Protein AF-A6IIH4-F1 (afdb_monomer)

Radius of gyration: 36.16 Å; Cα contacts (8 Å, |Δi|>4): 311; chains: 1; bounding box: 88×85×93 Å

InterPro domains:
  IPR018611 E3 UFM1-protein ligase 1 [PTHR31057] (2-449)
  IPR056580 E3 UFM1-protein ligase 1-like domain [PF23659] (198-315)
  IPR056761 E3 UFM1-protein ligase-like, C-terminal domain [PF25041] (321-442)

pLDDT: mean 75.73, std 21.71, range [27.45, 97.94]

Mean predicted aligned erro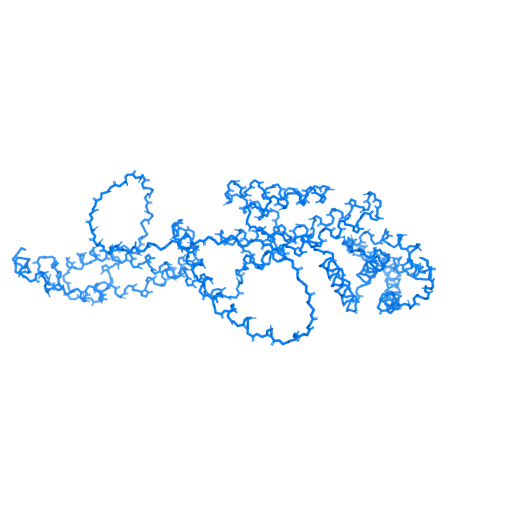r: 18.78 Å

Sequence (454 aa):
MLLQQVMRPFGKHASATVFSDTVVVSEKFINDCTKLFSERMHQKAEKEMKNNPVHLITEEDLKQISILESVNTNKKDKKDERRKKATEGSGSVRGGGGGNAREYKIKKVKKKGRKDEDSDDESQSSHAGKKKPDITFMFQDEIEGCLRKHIPDAPEEFISELAEHLIKPLNKMYLEVVRSVFMSSTSASGTGRKRTIKDLQEEVSNLYNNIRLFEKGMKYFADDTQTALTKHLLKTVCTDITNLMFNFLASDLMMAVEDPATITSDMRKKILSKLTEETKVALTKLHNSLNEKSIEDFLSCLDSATEACDIMVKKGDKKRERQILFQHRQALADQLKVTEDPALILHLTSVLLFQFSTHSMLHAPGRCVPQIIAFLHNKIPEDQHTLLVKYQGLVVKQLVSQNKKSGQGEDPSSDDLDKEQHDVTNTTRKELQELSLSIKDLVLKPRKSSVTEE

Foldseek 3Di:
DVVVVVCVVCVVPAQWDDAPVPDIGHVVVLVVLLVLCLVVLLVVLVVCCVVPVPPLDDPVLLVVVVVVVVVVVVVVVVVVVVVVVPPPDDDDDDDDDDDDDDDDDDDDDDDDDDDDDDDDDDDDDDDDDDDDPQDFPDDLVVSLVSVCVVCVPDDSSRSSRSSVVCRVVNSVVSSVSSSVVVVCVVVVVVVLDLQPLVNLLVLLQLLLQLLVLQLVLLVLADPVLSQQQLLQCLVPSLQQSLLSLLLNLCVSVVNHDSRSVPQDLVNSVVSLVPDDPQLSVLSVQLSVCSVDRDSVSNSVSVVSNCVSVVRDHDHDDPVRSLVSLVVVLVVLLVVLVPDPQLLSVLVSLLQNLSCVQPVTGHDHDSVCSVVSLVSCCVRDDVVLSVLSVVSVVLNVVLVVLVVVVVPDDDDPPPPPVVVVSVVVNVVSSVVSNVSSVVSSCVRVVPDPPPDDDD

Solvent-accessible surface area (backbone atoms only — not comparable to full-atom values): 27270 Å² total; per-residue (Å²): 93,72,58,61,62,67,45,59,86,41,65,90,80,54,68,58,49,77,41,83,67,78,44,80,42,45,49,68,55,56,52,55,61,54,55,72,45,50,65,56,41,50,55,49,37,57,54,43,52,75,75,53,60,76,84,79,61,52,77,65,59,58,53,52,48,57,53,54,56,60,56,60,55,65,63,55,55,69,63,56,62,64,65,68,75,75,77,84,84,85,88,88,81,90,84,84,85,89,81,91,80,86,85,82,85,81,78,85,83,87,76,86,88,88,76,93,76,91,74,92,77,90,78,90,81,94,67,92,71,77,78,74,83,82,68,76,71,73,56,61,72,61,47,30,60,52,47,45,73,75,45,72,88,56,57,68,69,44,44,51,55,52,27,61,66,41,50,64,60,48,26,54,50,36,54,53,46,37,51,49,52,51,56,43,55,73,58,70,51,74,82,70,69,80,70,48,72,66,56,49,27,50,52,48,19,51,49,53,45,49,53,54,41,29,60,57,33,41,70,80,47,58,70,73,58,29,52,56,31,48,54,43,40,30,68,40,65,52,40,47,50,49,25,46,55,52,32,58,60,20,49,84,70,77,63,47,61,95,56,40,83,74,59,43,77,67,54,52,54,61,47,47,75,71,48,58,72,73,42,29,55,31,46,50,48,35,63,53,32,51,75,54,91,46,68,69,60,32,50,54,28,42,53,50,30,29,59,60,65,75,44,68,69,57,80,66,50,79,67,51,49,52,48,51,55,50,51,52,52,51,52,50,51,57,51,48,71,76,50,80,54,64,62,58,43,53,42,47,44,46,45,47,54,47,30,69,67,66,74,35,49,65,66,71,56,77,90,50,43,68,60,50,52,60,65,37,52,90,65,51,60,65,73,58,43,53,51,50,54,54,50,50,53,49,45,52,52,52,53,54,57,52,55,55,64,77,68,59,78,95,69,100,82,46,80,68,62,54,48,55,56,47,50,55,50,51,51,51,50,50,54,48,61,68,46,44,60,60,55,50,36,65,69,77,55,56,74,82,76,88,69,80,85,135

Structure (mmCIF, N/CA/C/O backbone):
data_AF-A6IIH4-F1
#
_entry.id   AF-A6IIH4-F1
#
loop_
_atom_site.group_PDB
_atom_site.id
_atom_site.type_symbol
_atom_site.label_atom_id
_atom_site.label_alt_id
_atom_site.label_comp_id
_atom_site.label_asym_id
_atom_site.label_entity_id
_atom_site.label_seq_id
_atom_site.pdbx_PDB_ins_code
_atom_site.Cartn_x
_atom_site.Cartn_y
_atom_site.Cartn_z
_atom_site.occupancy
_atom_site.B_iso_or_equiv
_atom_site.auth_seq_id
_atom_site.auth_comp_id
_atom_site.auth_asym_id
_atom_site.auth_atom_id
_atom_site.pdbx_PDB_model_num
ATOM 1 N N . MET A 1 1 ? -54.562 9.825 55.031 1.00 56.28 1 MET A N 1
ATOM 2 C CA . MET A 1 1 ? -54.494 9.061 56.318 1.00 56.28 1 MET A CA 1
ATOM 3 C C . MET A 1 1 ? -55.386 7.803 56.389 1.00 56.28 1 MET A C 1
ATOM 5 O O . MET A 1 1 ? -54.844 6.714 56.538 1.00 56.28 1 MET A O 1
ATOM 9 N N . LEU A 1 2 ? -56.725 7.893 56.291 1.00 65.00 2 LEU A N 1
ATOM 10 C CA . LEU A 1 2 ? -57.629 6.732 56.487 1.00 65.00 2 LEU A CA 1
ATOM 11 C C . LEU A 1 2 ? -57.462 5.657 55.389 1.00 65.00 2 LEU A C 1
ATOM 13 O O . LEU A 1 2 ? -57.406 4.465 55.678 1.00 65.00 2 LEU A O 1
ATOM 17 N N . LEU A 1 3 ? -57.266 6.091 54.141 1.00 65.94 3 LEU A N 1
ATOM 18 C CA . LEU A 1 3 ? -57.049 5.233 52.970 1.00 65.94 3 LEU A CA 1
ATOM 19 C C . LEU A 1 3 ? -55.749 4.410 53.068 1.00 65.94 3 LEU A C 1
ATOM 21 O O . LEU A 1 3 ? -55.760 3.196 52.881 1.00 65.94 3 LEU A O 1
ATOM 25 N N . GLN A 1 4 ? -54.635 5.048 53.451 1.00 63.59 4 GLN A N 1
ATOM 26 C CA . GLN A 1 4 ? -53.354 4.368 53.694 1.00 63.59 4 GLN A CA 1
ATOM 27 C C . GLN A 1 4 ? -53.459 3.331 54.822 1.00 63.59 4 GLN A C 1
ATOM 29 O O . GLN A 1 4 ? -52.861 2.258 54.748 1.00 63.59 4 GLN A O 1
ATOM 34 N N . GLN A 1 5 ? -54.240 3.627 55.864 1.00 64.38 5 GLN A N 1
ATOM 35 C CA . GLN A 1 5 ? -54.454 2.723 56.993 1.00 64.38 5 GLN A CA 1
ATOM 36 C C . GLN A 1 5 ? -55.304 1.501 56.606 1.00 64.38 5 GLN A C 1
ATOM 38 O O . GLN A 1 5 ? -55.031 0.403 57.088 1.00 64.38 5 GLN A O 1
ATOM 43 N N . VAL A 1 6 ? -56.261 1.670 55.685 1.00 67.69 6 VAL A N 1
ATOM 44 C CA . VAL A 1 6 ? -57.064 0.585 55.089 1.00 67.69 6 VAL A CA 1
ATOM 45 C C . VAL A 1 6 ? -56.260 -0.250 54.088 1.00 67.69 6 VAL A C 1
ATOM 47 O O . VAL A 1 6 ? -56.530 -1.437 53.953 1.00 67.69 6 VAL A O 1
ATOM 50 N N . MET A 1 7 ? -55.251 0.321 53.420 1.00 68.38 7 MET A N 1
ATOM 51 C CA . MET A 1 7 ? -54.393 -0.402 52.467 1.00 68.38 7 MET A CA 1
ATOM 52 C C . MET A 1 7 ? -53.272 -1.224 53.132 1.00 68.38 7 MET A C 1
ATOM 54 O O . MET A 1 7 ? -52.863 -2.244 52.578 1.00 68.38 7 MET A O 1
ATOM 58 N N . ARG A 1 8 ? -52.806 -0.857 54.339 1.00 65.56 8 ARG A N 1
ATOM 59 C CA . ARG A 1 8 ? -51.747 -1.584 55.086 1.00 65.56 8 ARG A CA 1
ATOM 60 C C . ARG A 1 8 ? -51.972 -3.101 55.261 1.00 65.56 8 ARG A C 1
ATOM 62 O O . ARG A 1 8 ? -51.005 -3.840 55.084 1.00 65.56 8 ARG A O 1
ATOM 69 N N . PRO A 1 9 ? -53.182 -3.608 55.576 1.00 64.00 9 PRO A N 1
ATOM 70 C CA . PRO A 1 9 ? -53.443 -5.046 55.711 1.00 64.00 9 PRO A CA 1
ATOM 71 C C . PRO A 1 9 ? -53.328 -5.816 54.386 1.00 64.00 9 PRO A C 1
ATOM 73 O O . PRO A 1 9 ? -53.063 -7.015 54.394 1.00 64.00 9 PRO A O 1
ATOM 76 N N . PHE A 1 10 ? -53.504 -5.133 53.249 1.00 60.50 10 PHE A N 1
ATOM 77 C CA . PHE A 1 10 ? -53.460 -5.719 51.905 1.00 60.50 10 PHE A CA 1
ATOM 78 C C . PHE A 1 10 ? -52.063 -5.666 51.264 1.00 60.50 10 PHE A C 1
ATOM 80 O O . PHE A 1 10 ? -51.881 -6.178 50.160 1.00 60.50 10 PHE A O 1
ATOM 87 N N . GLY A 1 11 ? -51.059 -5.101 51.947 1.00 53.66 11 GLY A N 1
ATOM 88 C CA . GLY A 1 11 ? -49.734 -4.789 51.389 1.00 53.66 11 GLY A CA 1
ATOM 89 C C . GLY A 1 11 ? -48.897 -5.974 50.884 1.00 53.66 11 GLY A C 1
ATOM 90 O O . GLY A 1 11 ? -47.887 -5.751 50.230 1.00 53.66 11 GLY A O 1
ATOM 91 N N . LYS A 1 12 ? -49.301 -7.229 51.140 1.00 52.28 12 LYS A N 1
ATOM 92 C CA . LYS A 1 12 ? -48.668 -8.423 50.539 1.00 52.28 12 LYS A CA 1
ATOM 93 C C . LYS A 1 12 ? -49.346 -8.915 49.248 1.00 52.28 12 LYS A C 1
ATOM 95 O O . LYS A 1 12 ? -48.772 -9.756 48.567 1.00 52.28 12 LYS A O 1
ATOM 100 N N . HIS A 1 13 ? -50.538 -8.411 48.910 1.00 50.47 13 HIS A N 1
ATOM 101 C CA . HIS A 1 13 ? -51.337 -8.875 47.763 1.00 50.47 13 HIS A CA 1
ATOM 102 C C . HIS A 1 13 ? -51.916 -7.757 46.873 1.00 50.47 13 HIS A C 1
ATOM 104 O O . HIS A 1 13 ? -52.438 -8.065 45.803 1.00 50.47 13 HIS A O 1
ATOM 110 N N . ALA A 1 14 ? -51.839 -6.482 47.266 1.00 54.12 14 ALA A N 1
ATOM 111 C CA . ALA A 1 14 ? -52.366 -5.369 46.478 1.00 54.12 14 ALA A CA 1
ATOM 112 C C . ALA A 1 14 ? -51.244 -4.590 45.772 1.00 54.12 14 ALA A C 1
ATOM 114 O O . ALA A 1 14 ? -50.567 -3.771 46.386 1.00 54.12 14 ALA A O 1
ATOM 115 N N . SER A 1 15 ? -51.088 -4.811 44.465 1.00 65.88 15 SER A N 1
ATOM 116 C CA . SER A 1 15 ? -50.286 -3.983 43.551 1.00 65.88 15 SER A CA 1
ATOM 117 C C . SER A 1 15 ? -50.943 -2.610 43.331 1.00 65.88 15 SER A C 1
ATOM 119 O O . SER A 1 15 ? -51.480 -2.343 42.252 1.00 65.88 15 SER A O 1
ATOM 121 N N . ALA A 1 16 ? -50.991 -1.760 44.361 1.00 74.12 16 ALA A N 1
ATOM 122 C CA . ALA A 1 16 ? -51.594 -0.431 44.281 1.00 74.12 16 ALA A CA 1
ATOM 123 C C . ALA A 1 16 ? -50.875 0.614 45.153 1.00 74.12 16 ALA A C 1
ATOM 125 O O . ALA A 1 16 ? -50.464 0.325 46.275 1.00 74.12 16 ALA A O 1
ATOM 126 N N . THR A 1 17 ? -50.780 1.839 44.637 1.00 78.69 17 THR A N 1
ATOM 127 C CA . THR A 1 17 ? -50.139 3.004 45.258 1.00 78.69 17 THR A CA 1
ATOM 128 C C . THR A 1 17 ? -51.189 4.070 45.553 1.00 78.69 17 THR A C 1
ATOM 130 O O . THR A 1 17 ? -52.092 4.299 44.748 1.00 78.69 17 THR A O 1
ATOM 133 N N . VAL A 1 18 ? -51.091 4.719 46.713 1.00 78.44 18 VAL A N 1
ATOM 134 C CA . VAL A 1 18 ? -51.988 5.816 47.099 1.00 78.44 18 VAL A CA 1
ATOM 135 C C . VAL A 1 18 ? -51.330 7.147 46.761 1.00 78.44 18 VAL A C 1
ATOM 137 O O . VAL A 1 18 ? -50.199 7.373 47.176 1.00 78.44 18 VAL A O 1
ATOM 140 N N . PHE A 1 19 ? -52.064 8.013 46.069 1.00 79.31 19 PHE A N 1
ATOM 141 C CA . PHE A 1 19 ? -51.677 9.377 45.725 1.00 79.31 19 PHE A CA 1
ATOM 142 C C . PHE A 1 19 ? -52.641 10.374 46.378 1.00 79.31 19 PHE A C 1
ATOM 144 O O . PHE A 1 19 ? -53.842 10.104 46.514 1.00 79.31 19 PHE A O 1
ATOM 151 N N . SER A 1 20 ? -52.102 11.513 46.805 1.00 73.38 20 SER A N 1
ATOM 152 C CA . SER A 1 20 ? -52.813 12.687 47.331 1.00 73.38 20 SER A CA 1
ATOM 153 C C . SER A 1 20 ? -53.791 12.348 48.457 1.00 73.38 20 SER A C 1
ATOM 155 O O . SER A 1 20 ? -54.841 12.969 48.610 1.00 73.38 20 SER A O 1
ATOM 157 N N . ASP A 1 21 ? -53.480 11.282 49.206 1.00 70.62 21 ASP A N 1
ATOM 158 C CA . ASP A 1 21 ? -54.275 10.704 50.295 1.00 70.62 21 ASP A CA 1
ATOM 159 C C . ASP A 1 21 ? -55.731 10.303 49.951 1.00 70.62 21 ASP A C 1
ATOM 161 O O . ASP A 1 21 ? -56.469 9.836 50.828 1.00 70.62 21 ASP A O 1
ATOM 165 N N . THR A 1 22 ? -56.132 10.439 48.684 1.00 75.31 22 THR A N 1
ATOM 166 C CA . THR A 1 22 ? -57.521 10.378 48.198 1.00 75.31 22 THR A CA 1
ATOM 167 C C . THR A 1 22 ? -57.706 9.431 47.012 1.00 75.31 22 THR A C 1
ATOM 169 O O . THR A 1 22 ? -58.821 8.958 46.792 1.00 75.31 22 THR A O 1
ATOM 172 N N . VAL A 1 23 ? -56.636 9.092 46.283 1.00 78.88 23 VAL A N 1
ATOM 173 C CA . VAL A 1 23 ? -56.698 8.280 45.059 1.00 78.88 23 VAL A CA 1
ATOM 174 C C . VAL A 1 23 ? -55.862 7.010 45.215 1.00 78.88 23 VAL A C 1
ATOM 176 O O . VAL A 1 23 ? -54.682 7.071 45.546 1.00 78.88 23 VAL A O 1
ATOM 179 N N . VAL A 1 24 ? -56.455 5.840 44.952 1.00 80.44 24 VAL A N 1
ATOM 180 C CA . VAL A 1 24 ? -55.729 4.558 44.871 1.00 80.44 24 VAL A CA 1
ATOM 181 C C . VAL A 1 24 ? -55.529 4.188 43.410 1.00 80.44 24 VAL A C 1
ATOM 183 O O . VAL A 1 24 ? -56.494 4.076 42.656 1.00 80.44 24 VAL A O 1
ATOM 186 N N . VAL A 1 25 ? -54.285 3.940 43.019 1.00 82.06 25 VAL A N 1
ATOM 187 C CA . VAL A 1 25 ? -53.904 3.616 41.646 1.00 82.06 25 VAL A CA 1
ATOM 188 C C . VAL A 1 25 ? -53.261 2.245 41.594 1.00 82.06 25 VAL A C 1
ATOM 190 O O . VAL A 1 25 ? -52.348 1.952 42.355 1.00 82.06 25 VAL A O 1
ATOM 193 N N . SER A 1 26 ? -53.698 1.398 40.665 1.00 84.81 26 SER A N 1
ATOM 194 C CA . SER A 1 26 ? -53.043 0.106 40.441 1.00 84.81 26 SER A CA 1
ATOM 195 C C . SER A 1 26 ? -51.655 0.266 39.809 1.00 84.81 26 SER A C 1
ATOM 197 O O . SER A 1 26 ? -51.446 1.114 38.944 1.00 84.81 26 SER A O 1
ATOM 199 N N . GLU A 1 27 ? -50.721 -0.617 40.148 1.00 79.81 27 GLU A N 1
ATOM 200 C CA . GLU A 1 27 ? -49.384 -0.674 39.540 1.00 79.81 27 GLU A CA 1
ATOM 201 C C . GLU A 1 27 ? -49.454 -0.859 38.013 1.00 79.81 27 GLU A C 1
ATOM 203 O O . GLU A 1 27 ? -48.654 -0.305 37.261 1.00 79.81 27 GLU A O 1
ATOM 208 N N . LYS A 1 28 ? -50.478 -1.577 37.530 1.00 82.38 28 LYS A N 1
ATOM 209 C CA . LYS A 1 28 ? -50.752 -1.740 36.097 1.00 82.38 28 LYS A CA 1
ATOM 210 C C . LYS A 1 28 ? -51.002 -0.397 35.408 1.00 82.38 28 LYS A C 1
ATOM 212 O O . LYS A 1 28 ? -50.463 -0.166 34.332 1.00 82.38 28 LYS A O 1
ATOM 217 N N . PHE A 1 29 ? -51.765 0.489 36.042 1.00 84.31 29 PHE A N 1
ATOM 218 C CA . PHE A 1 29 ? -52.037 1.820 35.509 1.00 84.31 29 PHE A CA 1
ATOM 219 C C . PHE A 1 29 ? -50.771 2.684 35.459 1.00 84.31 29 PHE A C 1
ATOM 221 O O . PHE A 1 29 ? -50.510 3.326 34.448 1.00 84.31 29 PHE A O 1
ATOM 228 N N . ILE A 1 30 ? -49.934 2.639 36.502 1.00 84.50 30 ILE A N 1
ATOM 229 C CA . ILE A 1 30 ? -48.641 3.350 36.530 1.00 84.50 30 ILE A CA 1
ATOM 230 C C . ILE A 1 30 ? -47.735 2.862 35.385 1.00 84.50 30 ILE A C 1
ATOM 232 O O . ILE A 1 30 ? -47.128 3.664 34.668 1.00 84.50 30 ILE A O 1
ATOM 236 N N . ASN A 1 31 ? -47.688 1.548 35.160 1.00 84.12 31 ASN A N 1
ATOM 237 C CA . ASN A 1 31 ? -46.948 0.952 34.049 1.00 84.12 31 ASN A CA 1
ATOM 238 C C . ASN A 1 31 ? -47.506 1.363 32.678 1.00 84.12 31 ASN A C 1
ATOM 240 O O . ASN A 1 31 ? -46.731 1.614 31.755 1.00 84.12 31 ASN A O 1
ATOM 244 N N . ASP A 1 32 ? -48.826 1.465 32.527 1.00 84.75 32 ASP A N 1
ATOM 245 C CA . ASP A 1 32 ? -49.446 1.914 31.278 1.00 84.75 32 ASP A CA 1
ATOM 246 C C . ASP A 1 32 ? -49.165 3.404 31.007 1.00 84.75 32 ASP A C 1
ATOM 248 O O . ASP A 1 32 ? -48.794 3.751 29.885 1.00 84.75 32 ASP A O 1
ATOM 252 N N . CYS A 1 33 ? -49.179 4.262 32.036 1.00 84.88 33 CYS A N 1
ATOM 253 C CA . CYS A 1 33 ? -48.728 5.655 31.930 1.00 84.88 33 CYS A CA 1
ATOM 254 C C . CYS A 1 33 ? -47.257 5.754 31.501 1.00 84.88 33 CYS A C 1
ATOM 256 O O . CYS A 1 33 ? -46.897 6.618 30.706 1.00 84.88 33 CYS A O 1
ATOM 258 N N . THR A 1 34 ? -46.408 4.841 31.975 1.00 84.12 34 THR A N 1
ATOM 259 C CA . THR A 1 34 ? -44.982 4.796 31.618 1.00 84.12 34 THR A CA 1
ATOM 260 C C . THR A 1 34 ? -44.777 4.442 30.137 1.00 84.12 34 THR A C 1
ATOM 262 O O . THR A 1 34 ? -43.917 5.020 29.468 1.00 84.12 34 THR A O 1
ATOM 265 N N . LYS A 1 35 ? -45.612 3.553 29.575 1.00 84.75 35 LYS A N 1
ATOM 266 C CA . LYS A 1 35 ? -45.559 3.172 28.149 1.00 84.75 35 LYS A CA 1
ATOM 267 C C . LYS A 1 35 ? -45.880 4.325 27.200 1.00 84.75 35 LYS A C 1
ATOM 269 O O . LYS A 1 35 ? -45.383 4.319 26.080 1.00 84.75 35 LYS A O 1
ATOM 274 N N . LEU A 1 36 ? -46.638 5.339 27.627 1.00 84.75 36 LEU A N 1
ATOM 275 C CA . LEU A 1 36 ? -46.917 6.526 26.799 1.00 84.75 36 LEU A CA 1
ATOM 276 C C . LEU A 1 36 ? -45.639 7.253 26.359 1.00 84.75 36 LEU A C 1
ATOM 278 O O . LEU A 1 36 ? -45.622 7.942 25.340 1.00 84.75 36 LEU A O 1
ATOM 282 N N . PHE A 1 37 ? -44.566 7.102 27.133 1.00 86.38 37 PHE A N 1
ATOM 283 C CA . PHE A 1 37 ? -43.302 7.779 26.896 1.00 86.38 37 PHE A CA 1
ATOM 284 C C . PHE A 1 37 ? -42.300 6.932 26.105 1.00 86.38 37 PHE A C 1
ATOM 286 O O . PHE A 1 37 ? -41.306 7.486 25.644 1.00 86.38 37 PHE A O 1
ATOM 293 N N . SER A 1 38 ? -42.544 5.632 25.886 1.00 82.56 38 SER A N 1
ATOM 294 C CA . SER A 1 38 ? -41.553 4.737 25.269 1.00 82.56 38 SER A CA 1
ATOM 295 C C . SER A 1 38 ? -41.187 5.153 23.843 1.00 82.56 38 SER A C 1
ATOM 297 O O . SER A 1 38 ? -40.011 5.209 23.494 1.00 82.56 38 SER A O 1
ATOM 299 N N . GLU A 1 39 ? -42.172 5.509 23.015 1.00 84.06 39 GLU A N 1
ATOM 300 C CA . GLU A 1 39 ? -41.920 5.954 21.639 1.00 84.06 39 GLU A CA 1
ATOM 301 C C . GLU A 1 39 ? -41.137 7.277 21.607 1.00 84.06 39 GLU A C 1
ATOM 303 O O . GLU A 1 39 ? -40.185 7.430 20.841 1.00 84.06 39 GLU A O 1
ATOM 308 N N . ARG A 1 40 ? -41.467 8.213 22.506 1.00 83.62 40 ARG A N 1
ATOM 309 C CA . ARG A 1 40 ? -40.736 9.482 22.640 1.00 83.62 40 ARG A CA 1
ATOM 310 C C . ARG A 1 40 ? -39.315 9.292 23.154 1.00 83.62 40 ARG A C 1
ATOM 312 O O . ARG A 1 40 ? -38.420 9.991 22.685 1.00 83.62 40 ARG A O 1
ATOM 319 N N . MET A 1 41 ? -39.094 8.348 24.070 1.00 85.50 41 MET A N 1
ATOM 320 C CA . MET A 1 41 ? -37.753 7.952 24.514 1.00 85.50 41 MET A CA 1
ATOM 321 C C . MET A 1 41 ? -36.911 7.473 23.337 1.00 85.50 41 MET A C 1
ATOM 323 O O . MET A 1 41 ? -35.792 7.950 23.170 1.00 85.50 41 MET A O 1
ATOM 327 N N . HIS A 1 42 ? -37.456 6.597 22.488 1.00 82.50 42 HIS A N 1
ATOM 328 C CA . HIS A 1 42 ? -36.755 6.110 21.300 1.00 82.50 42 HIS A CA 1
ATOM 329 C C . HIS A 1 42 ? -36.430 7.237 20.311 1.00 82.50 42 HIS A C 1
ATOM 331 O O . HIS A 1 42 ? -35.276 7.381 19.912 1.00 82.50 42 HIS A O 1
ATOM 337 N N . GLN A 1 43 ? -37.401 8.092 19.975 1.00 82.62 43 GLN A N 1
ATOM 338 C CA . GLN A 1 43 ? -37.187 9.215 19.052 1.00 82.62 43 GLN A CA 1
ATOM 339 C C . GLN A 1 43 ? -36.151 10.221 19.579 1.00 82.62 43 GLN A C 1
ATOM 341 O O . GLN A 1 43 ? -35.304 10.706 18.823 1.00 82.62 43 GLN A O 1
ATOM 346 N N . LYS A 1 44 ? -36.198 10.535 20.882 1.00 82.81 44 LYS A N 1
ATOM 347 C CA . LYS A 1 44 ? -35.232 11.435 21.522 1.00 82.81 44 LYS A CA 1
ATOM 348 C C . LYS A 1 44 ? -33.832 10.815 21.543 1.00 82.81 44 LYS A C 1
ATOM 350 O O . LYS A 1 44 ? -32.886 11.480 21.125 1.00 82.81 44 LYS A O 1
ATOM 355 N N . ALA A 1 45 ? -33.717 9.540 21.917 1.00 80.19 45 ALA A N 1
ATOM 356 C CA . ALA A 1 45 ? -32.450 8.813 21.932 1.00 80.19 45 ALA A CA 1
ATOM 357 C C . ALA A 1 45 ? -31.800 8.752 20.537 1.00 80.19 45 ALA A C 1
ATOM 359 O O . ALA A 1 45 ? -30.612 9.033 20.400 1.00 80.19 45 ALA A O 1
ATOM 360 N N . GLU A 1 46 ? -32.565 8.460 19.481 1.00 79.25 46 GLU A N 1
ATOM 361 C CA . GLU A 1 46 ? -32.052 8.454 18.103 1.00 79.25 46 GLU A CA 1
ATOM 362 C C . GLU A 1 46 ? -31.577 9.836 17.635 1.00 79.25 46 GLU A C 1
ATOM 364 O O . GLU A 1 46 ? -30.557 9.953 16.949 1.00 79.25 46 GLU A O 1
ATOM 369 N N . LYS A 1 47 ? -32.306 10.899 17.996 1.00 78.19 47 LYS A N 1
ATOM 370 C CA . LYS A 1 47 ? -31.948 12.278 17.639 1.00 78.19 47 LYS A CA 1
ATOM 371 C C . LYS A 1 47 ? -30.690 12.745 18.374 1.00 78.19 47 LYS A C 1
ATOM 373 O O . LYS A 1 47 ? -29.836 13.386 17.766 1.00 78.19 47 LYS A O 1
ATOM 378 N N . GLU A 1 48 ? -30.559 12.419 19.657 1.00 72.12 48 GLU A N 1
ATOM 379 C CA . GLU A 1 48 ? -29.377 12.763 20.455 1.00 72.12 48 GLU A CA 1
ATOM 380 C C . GLU A 1 48 ? -28.142 11.963 20.023 1.00 72.12 48 GLU A C 1
ATOM 382 O O . GLU A 1 48 ? -27.066 12.545 19.898 1.00 72.12 48 GLU A O 1
ATOM 387 N N . MET A 1 49 ? -28.296 10.682 19.666 1.00 69.56 49 MET A N 1
ATOM 388 C CA . MET A 1 49 ? -27.210 9.863 19.108 1.00 69.56 49 MET A CA 1
ATOM 389 C C . MET A 1 49 ? -26.641 10.432 17.801 1.00 69.56 49 MET A C 1
ATOM 391 O O . MET A 1 49 ? -25.431 10.388 17.592 1.00 69.56 49 MET A O 1
ATOM 395 N N . LYS A 1 50 ? -27.493 10.995 16.933 1.00 67.12 50 LYS A N 1
ATOM 396 C CA . LYS A 1 50 ? -27.062 11.632 15.675 1.00 67.12 50 LYS A CA 1
ATOM 397 C C . LYS A 1 50 ? -26.302 12.941 15.894 1.00 67.12 50 LYS A C 1
ATOM 399 O O . LYS A 1 50 ? -25.441 13.277 15.088 1.00 67.12 50 LYS A O 1
ATOM 404 N N . ASN A 1 51 ? -26.620 13.672 16.960 1.00 61.88 51 ASN A N 1
ATOM 405 C CA . ASN A 1 51 ? -26.091 15.015 17.187 1.00 61.88 51 ASN A CA 1
ATOM 406 C C . ASN A 1 51 ? -24.898 15.047 18.157 1.00 61.88 51 ASN A C 1
ATOM 408 O O . ASN A 1 51 ? -24.035 15.908 18.001 1.00 61.88 51 ASN A O 1
ATOM 412 N N . ASN A 1 52 ? -24.837 14.160 19.164 1.00 52.34 52 ASN A N 1
ATOM 413 C CA . ASN A 1 52 ? -23.764 14.161 20.168 1.00 52.34 52 ASN A CA 1
ATOM 414 C C . ASN A 1 52 ? -23.600 12.807 20.914 1.00 52.34 52 ASN A C 1
ATOM 416 O O . ASN A 1 52 ? -24.062 12.663 22.048 1.00 52.34 52 ASN A O 1
ATOM 420 N N . PRO A 1 53 ? -22.909 11.805 20.333 1.00 55.47 53 PRO A N 1
ATOM 421 C CA . PRO A 1 53 ? -22.771 10.474 20.939 1.00 55.47 53 PRO A CA 1
ATOM 422 C C . PRO A 1 53 ? -21.850 10.423 22.175 1.00 55.47 53 PRO A C 1
ATOM 424 O O . PRO A 1 53 ? -21.899 9.462 22.936 1.00 55.47 53 PRO A O 1
ATOM 427 N N . VAL A 1 54 ? -21.015 11.444 22.401 1.00 48.16 54 VAL A N 1
ATOM 428 C CA . VAL A 1 54 ? -19.913 11.405 23.386 1.00 48.16 54 VAL A CA 1
ATOM 429 C C . VAL A 1 54 ? -20.366 11.743 24.814 1.00 48.16 54 VAL A C 1
ATOM 431 O O . VAL A 1 54 ? -19.693 11.381 25.773 1.00 48.16 54 VAL A O 1
ATOM 434 N N . HIS A 1 55 ? -21.503 12.420 24.994 1.00 50.94 55 HIS A N 1
ATOM 435 C CA . HIS A 1 55 ? -21.951 12.875 26.321 1.00 50.94 55 HIS A CA 1
ATOM 436 C C . HIS A 1 55 ? -22.869 11.902 27.072 1.00 50.94 55 HIS A C 1
ATOM 438 O O . HIS A 1 55 ? -23.177 12.149 28.235 1.00 50.94 55 HIS A O 1
ATOM 444 N N . LEU A 1 56 ? -23.283 10.802 26.441 1.00 53.28 56 LEU A N 1
ATOM 445 C CA . LEU A 1 56 ? -24.293 9.889 26.992 1.00 53.28 56 LEU A CA 1
ATOM 446 C C . LEU A 1 56 ? -23.742 8.506 27.374 1.00 53.28 56 LEU A C 1
ATOM 448 O O . LEU A 1 56 ? -24.476 7.695 27.932 1.00 53.28 56 LEU A O 1
ATOM 452 N N . ILE A 1 57 ? -22.469 8.229 27.081 1.00 57.56 57 ILE A N 1
ATOM 453 C CA . ILE A 1 57 ? -21.841 6.916 27.271 1.00 57.56 57 ILE A CA 1
ATOM 454 C C . ILE A 1 57 ? -20.769 7.043 28.348 1.00 57.56 57 ILE A C 1
ATOM 456 O O . ILE A 1 57 ? -19.848 7.852 28.227 1.00 57.56 57 ILE A O 1
ATOM 460 N N . THR A 1 58 ? -20.882 6.248 29.409 1.00 56.47 58 THR A N 1
ATOM 461 C CA . THR A 1 58 ? -19.873 6.216 30.473 1.00 56.47 58 THR A CA 1
ATOM 462 C C . THR A 1 58 ? -18.748 5.231 30.138 1.00 56.47 58 THR A C 1
ATOM 464 O O . THR A 1 58 ? -18.932 4.293 29.361 1.00 56.47 58 THR A O 1
ATOM 467 N N . GLU A 1 59 ? -17.569 5.397 30.749 1.00 50.69 59 GLU A N 1
ATOM 468 C CA . GLU A 1 59 ? -16.449 4.445 30.602 1.00 50.69 59 GLU A CA 1
ATOM 469 C C . GLU A 1 59 ? -16.831 3.003 30.996 1.00 50.69 59 GLU A C 1
ATOM 471 O O . GLU A 1 59 ? -16.240 2.042 30.504 1.00 50.69 59 GLU A O 1
ATOM 476 N N . GLU A 1 60 ? -17.820 2.834 31.877 1.00 51.59 60 GLU A N 1
ATOM 477 C CA . GLU A 1 60 ? -18.345 1.528 32.289 1.00 51.59 60 GLU A CA 1
ATOM 478 C C . GLU A 1 60 ? -19.153 0.859 31.169 1.00 51.59 60 GLU A C 1
ATOM 480 O O . GLU A 1 60 ? -19.028 -0.350 30.966 1.00 51.59 60 GLU A O 1
ATOM 485 N N . ASP A 1 61 ? -19.911 1.637 30.391 1.00 53.84 61 ASP A N 1
ATOM 486 C CA . ASP A 1 61 ? -20.686 1.127 29.256 1.00 53.84 61 ASP A CA 1
ATOM 487 C C . ASP A 1 61 ? -19.748 0.650 28.124 1.00 53.84 61 ASP A C 1
ATOM 489 O O . ASP A 1 61 ? -19.989 -0.391 27.513 1.00 53.84 61 ASP A O 1
ATOM 493 N N . LEU A 1 62 ? -18.612 1.331 27.910 1.00 55.06 62 LEU A N 1
ATOM 494 C CA . LEU A 1 62 ? -17.563 0.896 26.969 1.00 55.06 62 LEU A CA 1
ATOM 495 C C . LEU A 1 62 ? -16.890 -0.421 27.400 1.00 55.06 62 LEU A C 1
ATOM 497 O O . LEU A 1 62 ? -16.605 -1.280 26.564 1.00 55.06 62 LEU A O 1
ATOM 501 N N . LYS A 1 63 ? -16.675 -0.618 28.708 1.00 51.25 63 LYS A N 1
ATOM 502 C CA . LYS A 1 63 ? -16.107 -1.861 29.264 1.00 51.25 63 LYS A CA 1
ATOM 503 C C . LYS A 1 63 ? -17.080 -3.040 29.195 1.00 51.25 63 LYS A C 1
ATOM 505 O O . LYS A 1 63 ? -16.654 -4.172 28.996 1.00 51.25 63 LYS A O 1
ATOM 510 N N . GLN A 1 64 ? -18.386 -2.814 29.337 1.00 53.50 64 GLN A N 1
ATOM 511 C CA . GLN A 1 64 ? -19.370 -3.892 29.176 1.00 53.50 64 GLN A CA 1
ATOM 512 C C . GLN A 1 64 ? -19.460 -4.383 27.723 1.00 53.50 64 GLN A C 1
ATOM 514 O O . GLN A 1 64 ? -19.662 -5.578 27.493 1.00 53.50 64 GLN A O 1
ATOM 519 N N . ILE A 1 65 ? -19.234 -3.498 26.749 1.00 53.97 65 ILE A N 1
ATOM 520 C CA . ILE A 1 65 ? -19.186 -3.849 25.322 1.00 53.97 65 ILE A CA 1
ATOM 521 C C . ILE A 1 65 ? -17.998 -4.765 25.016 1.00 53.97 65 ILE A C 1
ATOM 523 O O . ILE A 1 65 ? -18.187 -5.796 24.368 1.00 53.97 65 ILE A O 1
ATOM 527 N N . SER A 1 66 ? -16.803 -4.461 25.535 1.00 47.59 66 SER A N 1
ATOM 528 C CA . SER A 1 66 ? -15.621 -5.311 25.318 1.00 47.59 66 SER A CA 1
ATOM 529 C C . SER A 1 66 ? -15.790 -6.711 25.925 1.00 47.59 66 SER A C 1
ATOM 531 O O . SER A 1 66 ? -15.395 -7.715 25.325 1.00 47.59 66 SER A O 1
ATOM 533 N N . ILE A 1 67 ? -16.467 -6.810 27.074 1.00 50.09 67 ILE A N 1
ATOM 534 C CA . ILE A 1 67 ? -16.788 -8.091 27.714 1.00 50.09 67 ILE A CA 1
ATOM 535 C C . ILE A 1 67 ? -17.809 -8.883 26.878 1.00 50.09 67 ILE A C 1
ATOM 537 O O . ILE A 1 67 ? -17.605 -10.076 26.644 1.00 50.09 67 ILE A O 1
ATOM 541 N N . LEU A 1 68 ? -18.871 -8.251 26.370 1.00 46.91 68 LEU A N 1
ATOM 542 C CA . LEU A 1 68 ? -19.883 -8.913 25.530 1.00 46.91 68 LEU A CA 1
ATOM 543 C C . LEU A 1 68 ? -19.322 -9.390 24.177 1.00 46.91 68 LEU A C 1
ATOM 545 O O . LEU A 1 68 ? -19.662 -10.490 23.727 1.00 46.91 68 LEU A O 1
ATOM 549 N N . GLU A 1 69 ? -18.421 -8.624 23.555 1.00 46.00 69 GLU A N 1
ATOM 550 C CA . GLU A 1 69 ? -17.735 -9.029 22.319 1.00 46.00 69 GLU A CA 1
ATOM 551 C C . GLU A 1 69 ? -16.822 -10.254 22.549 1.00 46.00 69 GLU A C 1
ATOM 553 O O . GLU A 1 69 ? -16.808 -11.172 21.724 1.00 46.00 69 GLU A O 1
ATOM 558 N N . SER A 1 70 ? -16.160 -10.359 23.711 1.00 42.69 70 SER A N 1
ATOM 559 C CA . SER A 1 70 ? -15.321 -11.518 24.073 1.00 42.69 70 SER A CA 1
ATOM 560 C C . SER A 1 70 ? -16.106 -12.824 24.305 1.00 42.69 70 SER A C 1
ATOM 562 O O . SER A 1 70 ? -15.586 -13.927 24.118 1.00 42.69 70 SER A O 1
ATOM 564 N N . VAL A 1 71 ? -17.382 -12.736 24.690 1.00 46.34 71 VAL A N 1
ATOM 565 C CA . VAL A 1 71 ? -18.236 -13.911 24.946 1.00 46.34 71 VAL A CA 1
ATOM 566 C C . VAL A 1 71 ? -18.856 -14.450 23.651 1.00 46.34 71 VAL A C 1
ATOM 568 O O . VAL A 1 71 ? -19.043 -15.665 23.507 1.00 46.34 71 VAL A O 1
ATOM 571 N N . ASN A 1 72 ? -19.142 -13.576 22.681 1.00 41.59 72 ASN A N 1
ATOM 572 C CA . ASN A 1 72 ? -19.755 -13.962 21.408 1.00 41.59 72 ASN A CA 1
ATOM 573 C C . ASN A 1 72 ? -18.781 -14.640 20.432 1.00 41.59 72 ASN A C 1
ATOM 575 O O . ASN A 1 72 ? -19.203 -15.514 19.669 1.00 41.59 72 ASN A O 1
ATOM 579 N N . THR A 1 73 ? -17.488 -14.316 20.483 1.00 47.38 73 THR A N 1
ATOM 580 C CA . THR A 1 73 ? -16.444 -15.009 19.703 1.00 47.38 73 THR A CA 1
ATOM 581 C C . THR A 1 73 ? -16.269 -16.458 20.177 1.00 47.38 73 THR A C 1
ATOM 583 O O . THR A 1 73 ? -16.393 -17.397 19.390 1.00 47.38 73 THR A O 1
ATOM 586 N N . ASN A 1 74 ? -16.183 -16.663 21.494 1.00 40.16 74 ASN A N 1
ATOM 587 C CA . ASN A 1 74 ? -15.968 -17.973 22.118 1.00 40.16 74 ASN A CA 1
ATOM 588 C C . ASN A 1 74 ? -17.068 -19.024 21.841 1.00 40.16 74 ASN A C 1
ATOM 590 O O . ASN A 1 74 ? -16.808 -20.231 21.879 1.00 40.16 74 ASN A O 1
ATOM 594 N N . LYS A 1 75 ? -18.312 -18.609 21.557 1.00 43.66 75 LYS A N 1
ATOM 595 C CA . LYS A 1 75 ? -19.416 -19.545 21.255 1.00 43.66 75 LYS A CA 1
ATOM 596 C C . LYS A 1 75 ? -19.441 -20.022 19.800 1.00 43.66 75 LYS A C 1
ATOM 598 O O . LYS A 1 75 ? -19.948 -21.118 19.549 1.00 43.66 75 LYS A O 1
ATOM 603 N N . LYS A 1 76 ? -18.904 -19.250 18.848 1.00 42.19 76 LYS A N 1
ATOM 604 C CA . LYS A 1 76 ? -18.897 -19.624 17.420 1.00 42.19 76 LYS A CA 1
ATOM 605 C C . LYS A 1 76 ? -17.751 -20.588 17.087 1.00 42.19 76 LYS A C 1
ATOM 607 O O . LYS A 1 76 ? -17.952 -21.525 16.314 1.00 42.19 76 LYS A O 1
ATOM 612 N N . ASP A 1 77 ? -16.618 -20.453 17.773 1.00 47.97 77 ASP A N 1
ATOM 613 C CA . ASP A 1 77 ? -15.406 -21.250 17.526 1.00 47.97 77 ASP A CA 1
ATOM 614 C C . ASP A 1 77 ? -15.563 -22.742 17.863 1.00 47.97 77 ASP A C 1
ATOM 616 O O . ASP A 1 77 ? -15.014 -23.616 17.186 1.00 47.97 77 ASP A O 1
ATOM 620 N N . LYS A 1 78 ? -16.412 -23.079 18.841 1.00 49.59 78 LYS A N 1
ATOM 621 C CA . LYS A 1 78 ? -16.610 -24.472 19.279 1.00 49.59 78 LYS A CA 1
ATOM 622 C C . LYS A 1 78 ? -17.355 -25.346 18.256 1.00 49.59 78 LYS A C 1
ATOM 624 O O . LYS A 1 78 ? -17.312 -26.575 18.352 1.00 49.59 78 LYS A O 1
ATOM 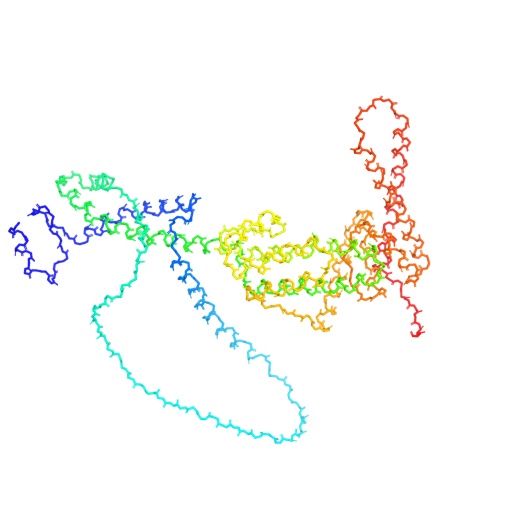629 N N . LYS A 1 79 ? -18.055 -24.738 17.289 1.00 47.31 79 LYS A N 1
ATOM 630 C CA . LYS A 1 79 ? -18.832 -25.456 16.262 1.00 47.31 79 LYS A CA 1
ATOM 631 C C . LYS A 1 79 ? -18.027 -25.703 14.980 1.00 47.31 79 LYS A C 1
ATOM 633 O O . LYS A 1 79 ? -18.231 -26.744 14.356 1.00 47.31 79 LYS A O 1
ATOM 638 N N . ASP A 1 80 ? -17.085 -24.821 14.636 1.00 46.62 80 ASP A N 1
ATOM 639 C CA . ASP A 1 80 ? -16.266 -24.948 13.419 1.00 46.62 80 ASP A CA 1
ATOM 640 C C . ASP A 1 80 ? -15.018 -25.828 13.596 1.00 46.62 80 ASP A C 1
ATOM 642 O O . ASP A 1 80 ? -14.637 -26.542 12.665 1.00 46.62 80 ASP A O 1
ATOM 646 N N . GLU A 1 81 ? -14.439 -25.911 14.801 1.00 44.94 81 GLU A N 1
ATOM 647 C CA . GLU A 1 81 ? -13.337 -26.854 15.070 1.00 44.94 81 GLU A CA 1
ATOM 648 C C . GLU A 1 81 ? -13.756 -28.324 14.892 1.00 44.94 81 GLU A C 1
ATOM 650 O O . GLU A 1 81 ? -12.956 -29.175 14.492 1.00 44.94 81 GLU A O 1
ATOM 655 N N . ARG A 1 82 ? -15.033 -28.641 15.145 1.00 46.56 82 ARG A N 1
ATOM 656 C CA . ARG A 1 82 ? -15.545 -30.016 15.062 1.00 46.56 82 ARG A CA 1
ATOM 657 C C . ARG A 1 82 ? -15.735 -30.496 13.620 1.00 46.56 82 ARG A C 1
ATOM 659 O O . ARG A 1 82 ? -15.739 -31.701 13.393 1.00 46.56 82 ARG A O 1
ATOM 666 N N . ARG A 1 83 ? -15.856 -29.581 12.647 1.00 52.47 83 ARG A N 1
ATOM 667 C CA . ARG A 1 83 ? -16.003 -29.920 11.219 1.00 52.47 83 ARG A CA 1
ATOM 668 C C . ARG A 1 83 ? -14.674 -30.084 10.482 1.00 52.47 83 ARG A C 1
ATOM 670 O O . ARG A 1 83 ? -14.658 -30.766 9.467 1.00 52.47 83 ARG A O 1
ATOM 677 N N . LYS A 1 84 ? -13.562 -29.549 10.999 1.00 51.31 84 LYS A N 1
ATOM 678 C CA . LYS A 1 84 ? -12.236 -29.707 10.367 1.00 51.31 84 LYS A CA 1
ATOM 679 C C . LYS A 1 84 ? -11.488 -30.988 10.752 1.00 51.31 84 LYS A C 1
ATOM 681 O O . LYS A 1 84 ? -10.569 -31.371 10.045 1.00 51.31 84 LYS A O 1
ATOM 686 N N . LYS A 1 85 ? -11.898 -31.694 11.813 1.00 47.66 85 LYS A N 1
ATOM 687 C CA . LYS A 1 85 ? -11.267 -32.965 12.237 1.00 47.66 85 LYS A CA 1
ATOM 688 C C . LYS A 1 85 ? -11.882 -34.233 11.629 1.00 47.66 85 LYS A C 1
ATOM 690 O O . LYS A 1 85 ? -11.446 -35.325 11.973 1.00 47.66 85 LYS A O 1
ATOM 695 N N . ALA A 1 86 ? -12.879 -34.113 10.752 1.00 43.62 86 ALA A N 1
ATOM 696 C CA . ALA A 1 86 ? -13.590 -35.263 10.186 1.00 43.62 86 ALA A CA 1
ATOM 697 C C . ALA A 1 86 ? -13.228 -35.587 8.721 1.00 43.62 86 ALA A C 1
ATOM 699 O O . ALA A 1 86 ? -13.789 -36.532 8.176 1.00 43.62 86 ALA A O 1
ATOM 700 N N . THR A 1 87 ? -12.305 -34.852 8.085 1.00 39.62 87 THR A N 1
ATOM 701 C CA . THR A 1 87 ? -12.075 -34.967 6.626 1.00 39.62 87 THR A CA 1
ATOM 702 C C . THR A 1 87 ? -10.629 -35.232 6.194 1.00 39.62 87 THR A C 1
ATOM 704 O O . THR A 1 87 ? -10.358 -35.246 5.000 1.00 39.62 87 THR A O 1
ATOM 707 N N . GLU A 1 88 ? -9.703 -35.508 7.116 1.00 39.34 88 GLU A N 1
ATOM 708 C CA . GLU A 1 88 ? -8.310 -35.867 6.784 1.00 39.34 88 GLU A CA 1
ATOM 709 C C . GLU A 1 88 ? -7.937 -37.221 7.400 1.00 39.34 88 GLU A C 1
ATOM 711 O O . GLU A 1 88 ? -7.188 -37.321 8.368 1.00 39.34 88 GLU A O 1
ATOM 716 N N . GLY A 1 89 ? -8.517 -38.289 6.850 1.00 33.28 89 GLY A N 1
ATOM 717 C CA . GLY A 1 89 ? -8.265 -39.655 7.298 1.00 33.28 89 GLY A CA 1
ATOM 718 C C . GLY A 1 89 ? -8.406 -40.678 6.178 1.00 33.28 89 GLY A C 1
ATOM 719 O O . GLY A 1 89 ? -9.397 -41.399 6.127 1.00 33.28 89 GLY A O 1
ATOM 720 N N . SER A 1 90 ? -7.413 -40.767 5.290 1.00 34.00 90 SER A N 1
ATOM 721 C CA . SER A 1 90 ? -7.100 -42.000 4.549 1.00 34.00 90 SER A CA 1
ATOM 722 C C . SER A 1 90 ? -5.727 -41.918 3.890 1.00 34.00 90 SER A C 1
ATOM 724 O O . SER A 1 90 ? -5.482 -41.031 3.079 1.00 34.00 90 SER A O 1
ATOM 726 N N . GLY A 1 91 ? -4.847 -42.864 4.235 1.00 30.36 91 GLY A N 1
ATOM 727 C CA . GLY A 1 91 ? -3.556 -43.060 3.568 1.00 30.36 91 GLY A CA 1
ATOM 728 C C . GLY A 1 91 ? -2.423 -43.523 4.487 1.00 30.36 91 GLY A C 1
ATOM 729 O O . GLY A 1 91 ? -1.401 -42.855 4.569 1.00 30.36 91 GLY A O 1
ATOM 730 N N . SER A 1 92 ? -2.594 -44.649 5.189 1.00 28.39 92 SER A N 1
ATOM 731 C CA . SER A 1 92 ? -1.521 -45.324 5.937 1.00 28.39 92 SER A CA 1
ATOM 732 C C . SER A 1 92 ? -0.975 -46.499 5.124 1.00 28.39 92 SER A C 1
ATOM 734 O O . SER A 1 92 ? -1.709 -47.459 4.896 1.00 28.39 92 SER A O 1
ATOM 736 N N . VAL A 1 93 ? 0.309 -46.449 4.742 1.00 34.19 93 VAL A N 1
ATOM 737 C CA . VAL A 1 93 ? 1.145 -47.634 4.479 1.00 34.19 93 VAL A CA 1
ATOM 738 C C . VAL A 1 93 ? 2.571 -47.392 5.006 1.00 34.19 93 VAL A C 1
ATOM 740 O O . VAL A 1 93 ? 3.338 -46.641 4.423 1.00 34.19 93 VAL A O 1
ATOM 743 N N . ARG A 1 94 ? 2.873 -48.102 6.103 1.00 35.59 94 ARG A N 1
ATOM 744 C CA . ARG A 1 94 ? 4.145 -48.720 6.553 1.00 35.59 94 ARG A CA 1
ATOM 745 C C . ARG A 1 94 ? 5.448 -47.907 6.721 1.00 35.59 94 ARG A C 1
ATOM 747 O O . ARG A 1 94 ? 6.011 -47.368 5.781 1.00 35.59 94 ARG A O 1
ATOM 754 N N . GLY A 1 95 ? 6.023 -48.107 7.915 1.00 28.94 95 GLY A N 1
ATOM 755 C CA . GLY A 1 95 ? 7.430 -47.917 8.306 1.00 28.94 95 GLY A CA 1
ATOM 756 C C . GLY A 1 95 ? 7.497 -47.099 9.601 1.00 28.94 95 GLY A C 1
ATOM 757 O O . GLY A 1 95 ? 7.103 -45.947 9.587 1.00 28.94 95 GLY A O 1
ATOM 758 N N . GLY A 1 96 ? 7.866 -47.582 10.790 1.00 30.16 96 GLY A N 1
ATOM 759 C CA . GLY A 1 96 ? 8.717 -48.706 11.176 1.00 30.16 96 GLY A CA 1
ATOM 760 C C . GLY A 1 96 ? 9.931 -48.151 11.938 1.00 30.16 96 GLY A C 1
ATOM 761 O O . GLY A 1 96 ? 10.838 -47.633 11.303 1.00 30.16 96 GLY A O 1
ATOM 762 N N . GLY A 1 97 ? 9.935 -48.262 13.275 1.00 30.12 97 GLY A N 1
ATOM 763 C CA . GLY A 1 97 ? 11.024 -47.845 14.188 1.00 30.12 97 GLY A CA 1
ATOM 764 C C . GLY A 1 97 ? 10.626 -46.633 15.048 1.00 30.12 97 GLY A C 1
ATOM 765 O O . GLY A 1 97 ? 10.225 -45.615 14.512 1.00 30.12 97 GLY A O 1
ATOM 766 N N . GLY A 1 98 ? 10.613 -46.641 16.382 1.00 31.73 98 GLY A N 1
ATOM 767 C CA . GLY A 1 98 ? 11.361 -47.430 17.360 1.00 31.73 98 GLY A CA 1
ATOM 768 C C . GLY A 1 98 ? 12.301 -46.483 18.116 1.00 31.73 98 GLY A C 1
ATOM 769 O O . GLY A 1 98 ? 13.390 -46.215 17.630 1.00 31.73 98 GLY A O 1
ATOM 770 N N . GLY A 1 99 ? 11.888 -45.949 19.274 1.00 32.94 99 GLY A N 1
ATOM 771 C CA . GLY A 1 99 ? 12.751 -45.073 20.081 1.00 32.94 99 GLY A CA 1
ATOM 772 C C . GLY A 1 99 ? 12.053 -44.408 21.270 1.00 32.94 99 GLY A C 1
ATOM 773 O O . GLY A 1 99 ? 11.278 -43.476 21.103 1.00 32.94 99 GLY A O 1
ATOM 774 N N . ASN A 1 100 ? 12.349 -44.912 22.468 1.00 35.81 100 ASN A N 1
ATOM 775 C CA . ASN A 1 100 ? 11.842 -44.507 23.782 1.00 35.81 100 ASN A CA 1
ATOM 776 C C . ASN A 1 100 ? 12.012 -43.012 24.121 1.00 35.81 100 ASN A C 1
ATOM 778 O O . ASN A 1 100 ? 13.129 -42.500 24.092 1.00 35.81 100 ASN A O 1
ATOM 782 N N . ALA A 1 101 ? 10.959 -42.379 24.653 1.00 35.81 101 ALA A N 1
ATOM 783 C CA . ALA A 1 101 ? 11.083 -41.240 25.567 1.00 35.81 101 ALA A CA 1
ATOM 784 C C . ALA A 1 101 ? 9.934 -41.243 26.593 1.00 35.81 101 ALA A C 1
ATOM 786 O O . ALA A 1 101 ? 8.765 -41.402 26.256 1.00 35.81 101 ALA A O 1
ATOM 787 N N . ARG A 1 102 ? 10.320 -41.137 27.867 1.00 40.34 102 ARG A N 1
ATOM 788 C CA . ARG A 1 102 ? 9.542 -41.366 29.094 1.00 40.34 102 ARG A CA 1
ATOM 789 C C . ARG A 1 102 ? 8.278 -40.501 29.211 1.00 40.34 102 ARG A C 1
ATOM 791 O O . ARG A 1 102 ? 8.354 -39.277 29.192 1.00 40.34 102 ARG A O 1
ATOM 798 N N . GLU A 1 103 ? 7.144 -41.153 29.467 1.00 37.66 103 GLU A N 1
ATOM 799 C CA . GLU A 1 103 ? 5.896 -40.531 29.917 1.00 37.66 103 GLU A CA 1
ATOM 800 C C . GLU A 1 103 ? 6.023 -40.020 31.364 1.00 37.66 103 GLU A C 1
ATOM 802 O O . GLU A 1 103 ? 6.181 -40.811 32.295 1.00 37.66 103 GLU A O 1
ATOM 807 N N . TYR A 1 104 ? 5.856 -38.714 31.585 1.00 37.97 104 TYR A N 1
ATOM 808 C CA . TYR A 1 104 ? 5.480 -38.188 32.900 1.00 37.97 104 TYR A CA 1
ATOM 809 C C . TYR A 1 104 ? 3.967 -37.949 32.935 1.00 37.97 104 TYR A C 1
ATOM 811 O O . TYR A 1 104 ? 3.441 -36.969 32.412 1.00 37.97 104 TYR A O 1
ATOM 819 N N . LYS A 1 105 ? 3.257 -38.885 33.573 1.00 35.56 105 LYS A N 1
ATOM 820 C CA . LYS A 1 105 ? 1.839 -38.777 33.935 1.00 35.56 105 LYS A CA 1
ATOM 821 C C . LYS A 1 105 ? 1.677 -37.785 35.089 1.00 35.56 105 LYS A C 1
ATOM 823 O O . LYS A 1 105 ? 1.976 -38.130 36.230 1.00 35.56 105 LYS A O 1
ATOM 828 N N . ILE A 1 106 ? 1.119 -36.602 34.832 1.00 44.12 106 ILE A N 1
ATOM 829 C CA . ILE A 1 106 ? 0.582 -35.743 35.898 1.00 44.12 106 ILE A CA 1
ATOM 830 C C . ILE A 1 106 ? -0.910 -36.049 36.056 1.00 44.12 106 ILE A C 1
ATOM 832 O O . ILE A 1 106 ? -1.736 -35.802 35.177 1.00 44.12 106 ILE A O 1
ATOM 836 N N . LYS A 1 107 ? -1.231 -36.670 37.195 1.00 35.94 107 LYS A N 1
ATOM 837 C CA . LYS A 1 107 ? -2.579 -37.046 37.624 1.00 35.94 107 LYS A CA 1
ATOM 838 C C . LYS A 1 107 ? -3.434 -35.797 37.866 1.00 35.94 107 LYS A C 1
ATOM 840 O O . LYS A 1 107 ? -3.076 -34.932 38.657 1.00 35.94 107 LYS A O 1
ATOM 845 N N . LYS A 1 108 ? -4.614 -35.770 37.241 1.00 36.03 108 LYS A N 1
ATOM 846 C CA . LYS A 1 108 ? -5.723 -34.865 37.569 1.00 36.03 108 LYS A CA 1
ATOM 847 C C . LYS A 1 108 ? -6.168 -35.091 39.018 1.00 36.03 108 LYS A C 1
ATOM 849 O O . LYS A 1 108 ? -6.584 -36.197 39.360 1.00 36.03 108 LYS A O 1
ATOM 854 N N . VAL A 1 109 ? -6.144 -34.043 39.839 1.00 35.09 109 VAL A N 1
ATOM 855 C CA . VAL A 1 109 ? -6.791 -34.031 41.158 1.00 35.09 109 VAL A CA 1
ATOM 856 C C . VAL A 1 109 ? -8.194 -33.442 41.014 1.00 35.09 109 VAL A C 1
ATOM 858 O O . VAL A 1 109 ? -8.370 -32.298 40.608 1.00 35.09 109 VAL A O 1
ATOM 861 N N . LYS A 1 110 ? -9.197 -34.262 41.344 1.00 34.91 110 LYS A N 1
ATOM 862 C CA . LYS A 1 110 ? -10.588 -33.869 41.598 1.00 34.91 110 LYS A CA 1
ATOM 863 C C . LYS A 1 110 ? -10.713 -33.288 43.017 1.00 34.91 110 LYS A C 1
ATOM 865 O O . LYS A 1 110 ? -10.365 -33.969 43.976 1.00 34.91 110 LYS A O 1
ATOM 870 N N . LYS A 1 111 ? -11.349 -32.124 43.147 1.00 35.44 111 LYS A N 1
ATOM 871 C CA . LYS A 1 111 ? -12.176 -31.682 44.295 1.00 35.44 111 LYS A CA 1
ATOM 872 C C . LYS A 1 111 ? -13.419 -31.043 43.646 1.00 35.44 111 LYS A C 1
ATOM 874 O O . LYS A 1 111 ? -13.241 -30.153 42.829 1.00 35.44 111 LYS A O 1
ATOM 879 N N . LYS A 1 112 ? -14.650 -31.585 43.690 1.00 31.61 112 LYS A N 1
ATOM 880 C CA . LYS A 1 112 ? -15.588 -31.772 44.827 1.00 31.61 112 LYS A CA 1
ATOM 881 C C . LYS A 1 112 ? -15.586 -30.495 45.683 1.00 31.61 112 LYS A C 1
ATOM 883 O O . LYS A 1 112 ? -14.608 -30.280 46.378 1.00 31.61 112 LYS A O 1
ATOM 888 N N . GLY A 1 113 ? -16.534 -29.562 45.604 1.00 30.11 113 GLY A N 1
ATOM 889 C CA . GLY A 1 113 ? -17.983 -29.649 45.406 1.00 30.11 113 GLY A CA 1
ATOM 890 C C . GLY A 1 113 ? -18.650 -29.175 46.705 1.00 30.11 113 GLY A C 1
ATOM 891 O O . GLY A 1 113 ? -18.339 -29.779 47.730 1.00 30.11 113 GLY A O 1
ATOM 892 N N . ARG A 1 114 ? -19.514 -28.140 46.624 1.00 31.89 114 ARG A N 1
ATOM 893 C CA . ARG A 1 114 ? -20.374 -27.465 47.645 1.00 31.89 114 ARG A CA 1
ATOM 894 C C . ARG A 1 114 ? -20.149 -25.943 47.602 1.00 31.89 114 ARG A C 1
ATOM 896 O O . ARG A 1 114 ? -18.996 -25.549 47.515 1.00 31.89 114 ARG A O 1
ATOM 903 N N . LYS A 1 115 ? -21.143 -25.056 47.693 1.00 29.86 115 LYS A N 1
ATOM 904 C CA . LYS A 1 115 ? -22.604 -25.135 47.891 1.00 29.86 115 LYS A CA 1
ATOM 905 C C . LYS A 1 115 ? -23.133 -23.723 47.557 1.00 29.86 115 LYS A C 1
ATOM 907 O O . LYS A 1 115 ? -22.445 -22.765 47.896 1.00 29.86 115 LYS A O 1
ATOM 912 N N . ASP A 1 116 ? -24.291 -23.618 46.910 1.00 31.80 116 ASP A N 1
ATOM 913 C CA . ASP A 1 116 ? -25.075 -22.379 46.862 1.00 31.80 116 ASP A CA 1
ATOM 914 C C . ASP A 1 116 ? -25.454 -21.961 48.287 1.00 31.80 116 ASP A C 1
ATOM 916 O O . ASP A 1 116 ? -25.978 -22.780 49.046 1.00 31.80 116 ASP A O 1
ATOM 920 N N . GLU A 1 117 ? -25.209 -20.705 48.642 1.00 29.00 117 GLU A N 1
ATOM 921 C CA . GLU A 1 117 ? -25.957 -20.028 49.696 1.00 29.00 117 GLU A CA 1
ATOM 922 C C . GLU A 1 117 ? -26.039 -18.534 49.372 1.00 29.00 117 GLU A C 1
ATOM 924 O O . GLU A 1 117 ? -25.040 -17.820 49.303 1.00 29.00 117 GLU A O 1
ATOM 929 N N . ASP A 1 118 ? -27.276 -18.149 49.082 1.00 30.66 118 ASP A N 1
ATOM 930 C CA . ASP A 1 118 ? -27.848 -16.813 49.054 1.00 30.66 118 ASP A CA 1
ATOM 931 C C . ASP A 1 118 ? -27.596 -16.132 50.411 1.00 30.66 118 ASP A C 1
ATOM 933 O O . ASP A 1 118 ? -27.931 -16.708 51.449 1.00 30.66 118 ASP A O 1
ATOM 937 N N . SER A 1 119 ? -27.001 -14.938 50.425 1.00 28.83 119 SER A N 1
ATOM 938 C CA . SER A 1 119 ? -27.060 -14.043 51.587 1.00 28.83 119 SER A CA 1
ATOM 939 C C . SER A 1 119 ? -26.786 -12.604 51.160 1.00 28.83 119 SER A C 1
ATOM 941 O O . SER A 1 119 ? -25.644 -12.222 50.899 1.00 28.83 119 SER A O 1
ATOM 943 N N . ASP A 1 120 ? -27.867 -11.826 51.131 1.00 32.34 120 ASP A N 1
ATOM 944 C CA . ASP A 1 120 ? -27.889 -10.410 51.501 1.00 32.34 120 ASP A CA 1
ATOM 945 C C . ASP A 1 120 ? -27.008 -10.182 52.742 1.00 32.34 120 ASP A C 1
ATOM 947 O O . ASP A 1 120 ? -27.183 -10.884 53.741 1.00 32.34 120 ASP A O 1
ATOM 951 N N . ASP A 1 121 ? -26.074 -9.232 52.681 1.00 27.73 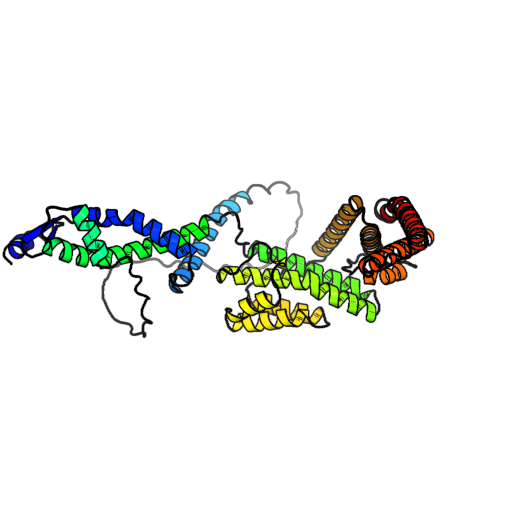121 ASP A N 1
ATOM 952 C CA . ASP A 1 121 ? -26.085 -8.072 53.581 1.00 27.73 121 ASP A CA 1
ATOM 953 C C . ASP A 1 121 ? -25.098 -6.992 53.106 1.00 27.73 121 ASP A C 1
ATOM 955 O O . ASP A 1 121 ? -24.008 -7.245 52.585 1.00 27.73 121 ASP A O 1
ATOM 959 N N . GLU A 1 122 ? -25.547 -5.768 53.320 1.00 30.75 122 GLU A N 1
ATOM 960 C CA . GLU A 1 122 ? -24.908 -4.477 53.163 1.00 30.75 122 GLU A CA 1
ATOM 961 C C . GLU A 1 122 ? -23.532 -4.393 53.842 1.00 30.75 122 GLU A C 1
ATOM 963 O O . GLU A 1 122 ? -23.360 -4.754 55.004 1.00 30.75 122 GLU A O 1
ATOM 968 N N . SER A 1 123 ? -22.550 -3.790 53.165 1.00 28.34 123 SER A N 1
ATOM 969 C CA . SER A 1 123 ? -21.731 -2.721 53.765 1.00 28.34 123 SER A CA 1
ATOM 970 C C . SER A 1 123 ? -20.701 -2.151 52.784 1.00 28.34 123 SER A C 1
ATOM 972 O O . SER A 1 123 ? -19.725 -2.779 52.387 1.00 28.34 123 SER A O 1
ATOM 974 N N . GLN A 1 124 ? -20.958 -0.895 52.419 1.00 31.66 124 GLN A N 1
ATOM 975 C CA . GLN A 1 124 ? -20.007 0.215 52.338 1.00 31.66 124 GLN A CA 1
ATOM 976 C C . GLN A 1 124 ? -18.533 -0.131 52.050 1.00 31.66 124 GLN A C 1
ATOM 978 O O . GLN A 1 124 ? -17.754 -0.446 52.947 1.00 31.66 124 GLN A O 1
ATOM 983 N N . SER A 1 125 ? -18.108 0.138 50.813 1.00 27.45 125 SER A N 1
ATOM 984 C CA . SER A 1 125 ? -16.732 0.562 50.550 1.00 27.45 125 SER A CA 1
ATOM 985 C C . SER A 1 125 ? -16.737 1.960 49.934 1.00 27.45 125 SER A C 1
ATOM 987 O O . SER A 1 125 ? -17.319 2.240 48.887 1.00 27.45 125 SER A O 1
ATOM 989 N N . SER A 1 126 ? -16.121 2.871 50.673 1.00 33.34 126 SER A N 1
ATOM 990 C CA . SER A 1 126 ? -15.893 4.265 50.343 1.00 33.34 126 SER A CA 1
ATOM 991 C C . SER A 1 126 ? -14.838 4.395 49.243 1.00 33.34 126 SER A C 1
ATOM 993 O O . SER A 1 126 ? -13.641 4.341 49.520 1.00 33.34 126 SER A O 1
ATOM 995 N N . HIS A 1 127 ? -15.271 4.655 48.012 1.00 30.80 127 HIS A N 1
ATOM 996 C CA . HIS A 1 127 ? -14.441 5.318 47.012 1.00 30.80 127 HIS A CA 1
ATOM 997 C C . HIS A 1 127 ? -15.217 6.480 46.398 1.00 30.80 127 HIS A C 1
ATOM 999 O O . HIS A 1 127 ? -16.375 6.343 46.012 1.00 30.80 127 HIS A O 1
ATOM 1005 N N . ALA A 1 128 ? -14.570 7.646 46.385 1.00 33.91 128 ALA A N 1
ATOM 1006 C CA . ALA A 1 128 ? -15.103 8.926 45.944 1.00 33.91 128 ALA A CA 1
ATOM 1007 C C . ALA A 1 128 ? -15.699 8.826 44.530 1.00 33.91 128 ALA A C 1
ATOM 1009 O O . ALA A 1 128 ? -14.988 8.864 43.524 1.00 33.91 128 ALA A O 1
ATOM 1010 N N . GLY A 1 129 ? -17.022 8.680 44.469 1.00 28.75 129 GLY A N 1
ATOM 1011 C CA . GLY A 1 129 ? -17.777 8.598 43.231 1.00 28.75 129 GLY A CA 1
ATOM 1012 C C . GLY A 1 129 ? -17.799 9.949 42.530 1.00 28.75 129 GLY A C 1
ATOM 1013 O O . GLY A 1 129 ? -18.432 10.897 42.998 1.00 28.75 129 GLY A O 1
ATOM 1014 N N . LYS A 1 130 ? -17.141 10.029 41.371 1.00 36.22 130 LYS A N 1
ATOM 1015 C CA . LYS A 1 130 ? -17.478 11.024 40.349 1.00 36.22 130 LYS A CA 1
ATOM 1016 C C . LYS A 1 130 ? -18.986 10.918 40.099 1.00 36.22 130 LYS A C 1
ATOM 1018 O O . LYS A 1 130 ? -19.477 9.839 39.770 1.00 36.22 130 LYS A O 1
ATOM 1023 N N . LYS A 1 131 ? -19.716 12.016 40.318 1.00 33.44 131 LYS A N 1
ATOM 1024 C CA . LYS A 1 131 ? -21.166 12.099 40.103 1.00 33.44 131 LYS A CA 1
ATOM 1025 C C . LYS A 1 131 ? -21.494 11.566 38.705 1.00 33.44 131 LYS A C 1
ATOM 1027 O O . LYS A 1 131 ? -20.976 12.092 37.721 1.00 33.44 131 LYS A O 1
ATOM 1032 N N . LYS A 1 132 ? -22.330 10.524 38.632 1.00 43.16 132 LYS A N 1
ATOM 1033 C CA . LYS A 1 132 ? -22.938 10.080 37.373 1.00 43.16 132 LYS A CA 1
ATOM 1034 C C . LYS A 1 132 ? -23.647 11.290 36.746 1.00 43.16 132 LYS A C 1
ATOM 1036 O O . LYS A 1 132 ? -24.316 12.010 37.491 1.00 43.16 132 LYS A O 1
ATOM 1041 N N . PRO A 1 133 ? -23.497 11.556 35.438 1.00 44.06 133 PRO A N 1
ATOM 1042 C CA . PRO A 1 133 ? -24.326 12.555 34.782 1.00 44.06 133 PRO A CA 1
ATOM 1043 C C . PRO A 1 133 ? -25.783 12.091 34.883 1.00 44.06 133 PRO A C 1
ATOM 1045 O O . PRO A 1 133 ? -26.128 11.008 34.413 1.00 44.06 133 PRO A O 1
ATOM 1048 N N . ASP A 1 134 ? -26.612 12.875 35.570 1.00 51.62 134 ASP A N 1
ATOM 1049 C CA . ASP A 1 134 ? -28.043 12.613 35.703 1.00 51.62 134 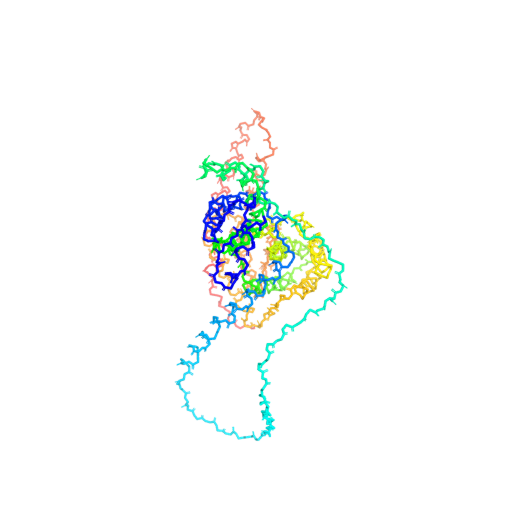ASP A CA 1
ATOM 1050 C C . ASP A 1 134 ? -28.704 13.008 34.378 1.00 51.62 134 ASP A C 1
ATOM 1052 O O . ASP A 1 134 ? -28.940 14.184 34.099 1.00 51.62 134 ASP A O 1
ATOM 1056 N N . ILE A 1 135 ? -28.870 12.034 33.483 1.00 62.22 135 ILE A N 1
ATOM 1057 C CA . ILE A 1 135 ? -29.464 12.263 32.165 1.00 62.22 135 ILE A CA 1
ATOM 1058 C C . ILE A 1 135 ? -30.972 12.424 32.366 1.00 62.22 135 ILE A C 1
ATOM 1060 O O . ILE A 1 135 ? -31.696 11.456 32.596 1.00 62.22 135 ILE A O 1
ATOM 1064 N N . THR A 1 136 ? -31.444 13.667 32.287 1.00 74.19 136 THR A N 1
ATOM 1065 C CA . THR A 1 136 ? -32.865 14.007 32.412 1.00 74.19 136 THR A CA 1
ATOM 1066 C C . THR A 1 136 ? -33.605 13.718 31.104 1.00 74.19 136 THR A C 1
ATOM 1068 O O . THR A 1 136 ? -33.332 14.328 30.067 1.00 74.19 136 THR A O 1
ATOM 1071 N N . PHE A 1 137 ? -34.571 12.797 31.143 1.00 78.25 137 PHE A N 1
ATOM 1072 C CA . PHE A 1 137 ? -35.410 12.469 29.992 1.00 78.25 137 PHE A CA 1
ATOM 1073 C C . PHE A 1 137 ? -36.367 13.615 29.642 1.00 78.25 137 PHE A C 1
ATOM 1075 O O . PHE A 1 137 ? -36.383 14.045 28.491 1.00 78.25 137 PHE A O 1
ATOM 1082 N N . MET A 1 138 ? -37.135 14.123 30.608 1.00 78.81 138 MET A N 1
ATOM 1083 C CA . MET A 1 138 ? -38.091 15.232 30.455 1.00 78.81 138 MET A CA 1
ATOM 1084 C C . MET A 1 138 ? -38.243 15.970 31.791 1.00 78.81 138 MET A C 1
ATOM 1086 O O . MET A 1 138 ? -37.973 15.388 32.845 1.00 78.81 138 MET A O 1
ATOM 1090 N N . PHE A 1 139 ? -38.664 17.235 31.753 1.00 81.69 139 PHE A N 1
ATOM 1091 C CA . PHE A 1 139 ? -38.996 17.991 32.967 1.00 81.69 139 PHE A CA 1
ATOM 1092 C C . PHE A 1 139 ? -40.403 17.638 33.472 1.00 81.69 139 PHE A C 1
ATOM 1094 O O . PHE A 1 139 ? -41.245 17.160 32.709 1.00 81.69 139 PHE A O 1
ATOM 1101 N N . GLN A 1 140 ? -40.660 17.884 34.760 1.00 80.50 140 GLN A N 1
ATOM 1102 C CA . GLN A 1 140 ? -41.933 17.563 35.413 1.00 80.50 140 GLN A CA 1
ATOM 1103 C C . GLN A 1 140 ? -43.140 18.157 34.667 1.00 80.50 140 GLN A C 1
ATOM 1105 O O . GLN A 1 140 ? -44.051 17.412 34.317 1.00 80.50 140 GLN A O 1
ATOM 1110 N N . ASP A 1 141 ? -43.087 19.442 34.309 1.00 81.44 141 ASP A N 1
ATOM 1111 C CA . ASP A 1 141 ? -44.153 20.147 33.578 1.00 81.44 141 ASP A CA 1
ATOM 1112 C C . ASP A 1 141 ? -44.515 19.468 32.243 1.00 81.44 141 ASP A C 1
ATOM 1114 O O . ASP A 1 141 ? -45.671 19.445 31.809 1.00 81.44 141 ASP A O 1
ATOM 1118 N N . GLU A 1 142 ? -43.521 18.883 31.568 1.00 82.62 142 GLU A N 1
ATOM 1119 C CA . GLU A 1 142 ? -43.729 18.191 30.299 1.00 82.62 142 GLU A CA 1
ATOM 1120 C C . GLU A 1 142 ? -44.404 16.830 30.513 1.00 82.62 142 GLU A C 1
ATOM 1122 O O . GLU A 1 142 ? -45.246 16.428 29.707 1.00 82.62 142 GLU A O 1
ATOM 1127 N N . ILE A 1 143 ? -44.061 16.127 31.599 1.00 84.50 143 ILE A N 1
ATOM 1128 C CA . ILE A 1 143 ? -44.691 14.861 31.999 1.00 84.50 143 ILE A CA 1
ATOM 1129 C C . ILE A 1 143 ? -46.149 15.119 32.396 1.00 84.50 143 ILE A C 1
ATOM 1131 O O . ILE A 1 143 ? -47.044 14.445 31.880 1.00 84.50 143 ILE A O 1
ATOM 1135 N N . GLU A 1 144 ? -46.405 16.140 33.217 1.00 85.31 144 GLU A N 1
ATOM 1136 C CA . GLU A 1 144 ? -47.751 16.570 33.619 1.00 85.31 144 GLU A CA 1
ATOM 1137 C C . GLU A 1 144 ? -48.617 16.916 32.404 1.00 85.31 144 GLU A C 1
ATOM 1139 O O . GLU A 1 144 ? -49.736 16.419 32.267 1.00 85.31 144 GLU A O 1
ATOM 1144 N N . GLY A 1 145 ? -48.080 17.679 31.445 1.00 84.00 145 GLY A N 1
ATOM 1145 C CA . GLY A 1 145 ? -48.786 18.014 30.206 1.00 84.00 145 GLY A CA 1
ATOM 1146 C C . GLY A 1 145 ? -49.156 16.796 29.347 1.00 84.00 145 GLY A C 1
ATOM 1147 O O . GLY A 1 145 ? -50.126 16.843 28.585 1.00 84.00 145 GLY A O 1
ATOM 1148 N N . CYS A 1 146 ? -48.415 15.691 29.460 1.00 83.31 146 CYS A N 1
ATOM 1149 C CA . CYS A 1 146 ? -48.728 14.433 28.780 1.00 83.31 146 CYS A CA 1
ATOM 1150 C C . CYS A 1 146 ? -49.778 13.620 29.534 1.00 83.31 146 CYS A C 1
ATOM 1152 O O . CYS A 1 146 ? -50.702 13.097 28.909 1.00 83.31 146 CYS A O 1
ATOM 1154 N N . LEU A 1 147 ? -49.666 13.563 30.861 1.00 85.50 147 LEU A N 1
ATOM 1155 C CA . LEU A 1 147 ? -50.637 12.901 31.727 1.00 85.50 147 LEU A CA 1
ATOM 1156 C C . LEU A 1 147 ? -52.007 13.588 31.652 1.00 85.50 147 LEU A C 1
ATOM 1158 O O . LEU A 1 147 ? -53.006 12.896 31.484 1.00 85.50 147 LEU A O 1
ATOM 1162 N N . ARG A 1 148 ? -52.061 14.927 31.627 1.00 86.25 148 ARG A N 1
ATOM 1163 C CA . ARG A 1 148 ? -53.310 15.706 31.507 1.00 86.25 148 ARG A CA 1
ATOM 1164 C C . ARG A 1 148 ? -54.066 15.433 30.202 1.00 86.25 148 ARG A C 1
ATOM 1166 O O . ARG A 1 148 ? -55.289 15.477 30.168 1.00 86.25 148 ARG A O 1
ATOM 1173 N N . LYS A 1 149 ? -53.353 15.112 29.116 1.00 83.94 149 LYS A N 1
ATOM 1174 C CA . LYS A 1 149 ? -53.972 14.709 27.838 1.00 83.94 149 LYS A CA 1
ATOM 1175 C C . LYS A 1 149 ? -54.517 13.283 27.866 1.00 83.94 149 LYS A C 1
ATOM 1177 O O . LYS A 1 149 ? -55.431 12.976 27.109 1.00 83.94 149 LYS A O 1
ATOM 1182 N N . HIS A 1 150 ? -53.924 12.414 28.680 1.00 81.31 150 HIS A N 1
ATOM 1183 C CA . HIS A 1 150 ? -54.323 11.015 28.785 1.00 81.31 150 HIS A CA 1
ATOM 1184 C C . HIS A 1 150 ? -55.427 10.801 29.829 1.00 81.31 150 HIS A C 1
ATOM 1186 O O . HIS A 1 150 ? -56.255 9.910 29.667 1.00 81.31 150 HIS A O 1
ATOM 1192 N N . ILE A 1 151 ? -55.452 11.634 30.874 1.00 83.44 151 ILE A N 1
ATOM 1193 C CA . ILE A 1 151 ? -56.396 11.568 31.990 1.00 83.44 151 ILE A CA 1
ATOM 1194 C C . ILE A 1 151 ? -56.942 12.986 32.260 1.00 83.44 151 ILE A C 1
ATOM 1196 O O . ILE A 1 151 ? -56.524 13.639 33.216 1.00 83.44 151 ILE A O 1
ATOM 1200 N N . PRO A 1 152 ? -57.847 13.500 31.407 1.00 75.88 152 PRO A N 1
ATOM 1201 C CA . PRO A 1 152 ? -58.341 14.875 31.520 1.00 75.88 152 PRO A CA 1
ATOM 1202 C C . PRO A 1 152 ? -59.222 15.109 32.756 1.00 75.88 152 PRO A C 1
ATOM 1204 O O . PRO A 1 152 ? -59.325 16.240 33.218 1.00 75.88 152 PRO A O 1
ATOM 1207 N N . ASP A 1 153 ? -59.824 14.047 33.300 1.00 81.06 153 ASP A N 1
ATOM 1208 C CA . ASP A 1 153 ? -60.779 14.114 34.415 1.00 81.06 153 ASP A CA 1
ATOM 1209 C C . ASP A 1 153 ? -60.123 13.932 35.800 1.00 81.06 153 ASP A C 1
ATOM 1211 O O . ASP A 1 153 ? -60.820 13.823 36.811 1.00 81.06 153 ASP A O 1
ATOM 1215 N N . ALA A 1 154 ? -58.789 13.849 35.870 1.00 80.88 154 ALA A N 1
ATOM 1216 C CA . ALA A 1 154 ? -58.074 13.648 37.128 1.00 80.88 154 ALA A CA 1
ATOM 1217 C C . ALA A 1 154 ? -57.781 14.969 37.872 1.00 80.88 154 ALA A C 1
ATOM 1219 O O . ALA A 1 154 ? -57.540 15.991 37.228 1.00 80.88 154 ALA A O 1
ATOM 1220 N N . PRO A 1 155 ? -57.742 14.958 39.223 1.00 84.62 155 PRO A N 1
ATOM 1221 C CA . PRO A 1 155 ? -57.332 16.118 40.010 1.00 84.62 155 PRO A CA 1
ATOM 1222 C C . PRO A 1 155 ? -55.910 16.576 39.669 1.00 84.62 155 PRO A C 1
ATOM 1224 O O . PRO A 1 155 ? -55.012 15.754 39.495 1.00 84.62 155 PRO A O 1
ATOM 1227 N N . GLU A 1 156 ? -55.689 17.887 39.647 1.00 80.75 156 GLU A N 1
ATOM 1228 C CA . GLU A 1 156 ? -54.382 18.471 39.319 1.00 80.75 156 GLU A CA 1
ATOM 1229 C C . GLU A 1 156 ? -53.291 18.032 40.313 1.00 80.75 156 GLU A C 1
ATOM 1231 O O . GLU A 1 156 ? -52.201 17.642 39.907 1.00 80.75 156 GLU A O 1
ATOM 1236 N N . GLU A 1 157 ? -53.627 17.969 41.606 1.00 81.38 157 GLU A N 1
ATOM 1237 C CA . GLU A 1 157 ? -52.733 17.485 42.671 1.00 81.38 157 GLU A CA 1
ATOM 1238 C C . GLU A 1 157 ? -52.275 16.036 42.430 1.00 81.38 157 GLU A C 1
ATOM 1240 O O . GLU A 1 157 ? -51.105 15.702 42.619 1.00 81.38 157 GLU A O 1
ATOM 1245 N N . PHE A 1 158 ? -53.180 15.194 41.922 1.00 83.50 158 PHE A N 1
ATOM 1246 C CA . PHE A 1 158 ? -52.883 13.810 41.570 1.00 83.50 158 PHE A CA 1
ATOM 1247 C C . PHE A 1 158 ? -51.954 13.714 40.353 1.00 83.50 158 PHE A C 1
ATOM 1249 O O . PHE A 1 158 ? -51.048 12.881 40.333 1.00 83.50 158 PHE A O 1
ATOM 1256 N N . ILE A 1 159 ? -52.165 14.556 39.335 1.00 85.19 159 ILE A N 1
ATOM 1257 C CA . ILE A 1 159 ? -51.325 14.584 38.130 1.00 85.19 159 ILE A CA 1
ATOM 1258 C C . ILE A 1 159 ? -49.891 14.987 38.490 1.00 85.19 159 ILE A C 1
ATOM 1260 O O . ILE A 1 159 ? -48.956 14.338 38.015 1.00 85.19 159 ILE A O 1
ATOM 1264 N N . SER A 1 160 ? -49.715 15.990 39.352 1.00 84.81 160 SER A N 1
ATOM 1265 C CA . SER A 1 160 ? -48.391 16.428 39.803 1.00 84.81 160 SER A CA 1
ATOM 1266 C C . SER A 1 160 ? -47.661 15.361 40.620 1.00 84.81 160 SER A C 1
ATOM 1268 O O . SER A 1 160 ? -46.500 15.063 40.342 1.00 84.81 160 SER A O 1
ATOM 1270 N N . GLU A 1 161 ? -48.336 14.711 41.571 1.00 84.12 161 GLU A N 1
ATOM 1271 C CA . GLU A 1 161 ? -47.720 13.657 42.390 1.00 84.12 161 GLU A CA 1
ATOM 1272 C C . GLU A 1 161 ? -47.401 12.396 41.564 1.00 84.12 161 GLU A C 1
ATOM 1274 O O . GLU A 1 161 ? -46.363 11.753 41.749 1.00 84.12 161 GLU A O 1
ATOM 1279 N N . LEU A 1 162 ? -48.253 12.062 40.587 1.00 84.56 162 LEU A N 1
ATOM 1280 C CA . LEU A 1 162 ? -47.991 10.985 39.635 1.00 84.56 162 LEU A CA 1
ATOM 1281 C C . LEU A 1 162 ? -46.809 11.318 38.714 1.00 84.56 162 LEU A C 1
ATOM 1283 O O . LEU A 1 162 ? -45.986 10.442 38.444 1.00 84.56 162 LEU A O 1
ATOM 1287 N N . ALA A 1 163 ? -46.697 12.562 38.242 1.00 85.25 163 ALA A N 1
ATOM 1288 C CA . ALA A 1 163 ? -45.563 13.004 37.438 1.00 85.25 163 ALA A CA 1
ATOM 1289 C C . ALA A 1 163 ? -44.254 12.895 38.228 1.00 85.25 163 ALA A C 1
ATOM 1291 O O . ALA A 1 163 ? -43.303 12.290 37.730 1.00 85.25 163 ALA A O 1
ATOM 1292 N N . GLU A 1 164 ? -44.224 13.375 39.474 1.00 86.25 164 GLU A N 1
ATOM 1293 C CA . GLU A 1 164 ? -43.062 13.262 40.362 1.00 86.25 164 GLU A CA 1
ATOM 1294 C C . GLU A 1 164 ? -42.655 11.795 40.587 1.00 86.25 164 GLU A C 1
ATOM 1296 O O . GLU A 1 164 ? -41.476 11.435 40.479 1.00 86.25 164 GLU A O 1
ATOM 1301 N N . HIS A 1 165 ? -43.639 10.915 40.796 1.00 84.75 165 HIS A N 1
ATOM 1302 C CA . HIS A 1 165 ? -43.415 9.478 40.947 1.00 84.75 165 HIS A CA 1
ATOM 1303 C C . HIS A 1 165 ? -42.856 8.818 39.671 1.00 84.75 165 HIS A C 1
ATOM 1305 O O . HIS A 1 165 ? -42.105 7.842 39.752 1.00 84.75 165 HIS A O 1
ATOM 1311 N N . LEU A 1 166 ? -43.185 9.340 38.484 1.00 85.25 166 LEU A N 1
ATOM 1312 C CA . LEU A 1 166 ? -42.745 8.801 37.194 1.00 85.25 166 LEU A CA 1
ATOM 1313 C C . LEU A 1 166 ? -41.375 9.321 36.732 1.00 85.25 166 LEU A C 1
ATOM 1315 O O . LEU A 1 166 ? -40.734 8.641 35.933 1.00 85.25 166 LEU A O 1
ATOM 1319 N N . ILE A 1 167 ? -40.865 10.444 37.253 1.00 83.25 167 ILE A N 1
ATOM 1320 C CA . ILE A 1 167 ? -39.567 11.016 36.832 1.00 83.25 167 ILE A CA 1
ATOM 1321 C C . ILE A 1 167 ? -38.427 9.994 36.943 1.00 83.25 167 ILE A C 1
ATOM 1323 O O . ILE A 1 167 ? -37.699 9.756 35.977 1.00 83.25 167 ILE A O 1
ATOM 1327 N N . LYS A 1 168 ? -38.267 9.356 38.110 1.00 81.25 168 LYS A N 1
ATOM 1328 C CA . LYS A 1 168 ? -37.169 8.398 38.337 1.00 81.25 168 LYS A CA 1
ATOM 1329 C C . LYS A 1 168 ? -37.295 7.145 37.451 1.00 81.25 168 LYS A C 1
ATOM 1331 O O . LYS A 1 168 ? -36.303 6.800 36.802 1.00 81.25 168 LYS A O 1
ATOM 1336 N N . PRO A 1 169 ? -38.464 6.471 37.371 1.00 82.62 169 PRO A N 1
ATOM 1337 C CA . PRO A 1 169 ? -38.678 5.371 36.431 1.00 82.62 169 PRO A CA 1
ATOM 1338 C C . PRO A 1 169 ? -38.416 5.751 34.971 1.00 82.62 169 PRO A C 1
ATOM 1340 O O . PRO A 1 169 ? -37.730 5.012 34.266 1.00 82.62 169 PRO A O 1
ATOM 1343 N N . LEU A 1 170 ? -38.903 6.912 34.524 1.00 84.50 170 LEU A N 1
ATOM 1344 C CA . LEU A 1 170 ? -38.753 7.357 33.141 1.00 84.50 170 LEU A CA 1
ATOM 1345 C C . LEU A 1 170 ? -37.293 7.670 32.796 1.00 84.50 170 LEU A C 1
ATOM 1347 O O . LEU A 1 170 ? -36.823 7.251 31.742 1.00 84.50 170 LEU A O 1
ATOM 1351 N N . ASN A 1 171 ? -36.544 8.323 33.690 1.00 82.69 171 ASN A N 1
ATOM 1352 C CA . ASN A 1 171 ? -35.108 8.554 33.492 1.00 82.69 171 ASN A CA 1
ATOM 1353 C C . ASN A 1 171 ? -34.334 7.231 33.405 1.00 82.69 171 ASN A C 1
ATOM 1355 O O . ASN A 1 171 ? -33.480 7.065 32.534 1.00 82.69 171 ASN A O 1
ATOM 1359 N N . LYS A 1 172 ? -34.665 6.252 34.259 1.00 81.75 172 LYS A N 1
ATOM 1360 C CA . LYS A 1 172 ? -34.049 4.919 34.209 1.00 81.75 172 LYS A CA 1
ATOM 1361 C C . LYS A 1 172 ? -34.341 4.206 32.884 1.00 81.75 172 LYS A C 1
ATOM 1363 O O . LYS A 1 172 ? -33.419 3.685 32.262 1.00 81.75 172 LYS A O 1
ATOM 1368 N N . MET A 1 173 ? -35.593 4.216 32.431 1.00 81.75 173 MET A N 1
ATOM 1369 C CA . MET A 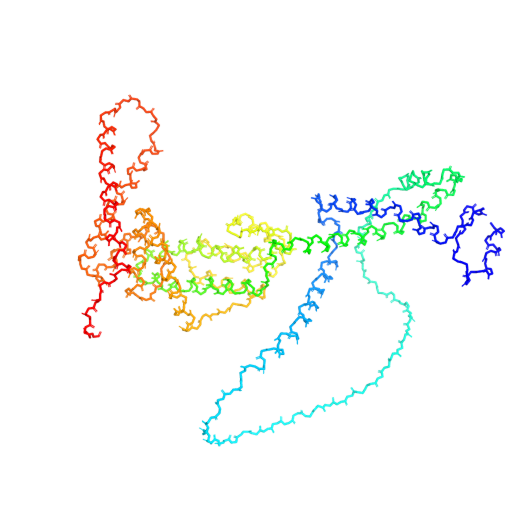1 173 ? -35.973 3.613 31.150 1.00 81.75 173 MET A CA 1
ATOM 1370 C C . MET A 1 173 ? -35.336 4.329 29.961 1.00 81.75 173 MET A C 1
ATOM 1372 O O . MET A 1 173 ? -34.881 3.675 29.028 1.00 81.75 173 MET A O 1
ATOM 1376 N N . TYR A 1 174 ? -35.236 5.658 30.002 1.00 82.75 174 TYR A N 1
ATOM 1377 C CA . TYR A 1 174 ? -34.566 6.420 28.956 1.00 82.75 174 TYR A CA 1
ATOM 1378 C C . TYR A 1 174 ? -33.089 6.036 28.836 1.00 82.75 174 TYR A C 1
ATOM 1380 O O . TYR A 1 174 ? -32.614 5.804 27.728 1.00 82.75 174 TYR A O 1
ATOM 1388 N N . LEU A 1 175 ? -32.379 5.876 29.958 1.00 78.31 175 LEU A N 1
ATOM 1389 C CA . LEU A 1 175 ? -30.998 5.381 29.962 1.00 78.31 175 LEU A CA 1
ATOM 1390 C C . LEU A 1 175 ? -30.877 3.991 29.321 1.00 78.31 175 LEU A C 1
ATOM 1392 O O . LEU A 1 175 ? -29.958 3.745 28.540 1.00 78.31 175 LEU A O 1
ATOM 1396 N N . GLU A 1 176 ? -31.802 3.079 29.623 1.00 80.00 176 GLU A N 1
ATOM 1397 C CA . GLU A 1 176 ? -31.842 1.744 29.012 1.00 80.00 176 GLU A CA 1
ATOM 1398 C C . GLU A 1 176 ? -32.124 1.811 27.502 1.00 80.00 176 GLU A C 1
ATOM 1400 O O . GLU A 1 176 ? -31.472 1.117 26.719 1.00 80.00 176 GLU A O 1
ATOM 1405 N N . VAL A 1 177 ? -33.026 2.696 27.069 1.00 82.06 177 VAL A N 1
ATOM 1406 C CA . VAL A 1 177 ? -33.332 2.935 25.651 1.00 82.06 177 VAL A CA 1
ATOM 1407 C C . VAL A 1 177 ? -32.133 3.536 24.917 1.00 82.06 177 VAL A C 1
ATOM 1409 O O . VAL A 1 177 ? -31.781 3.044 23.848 1.00 82.06 177 VAL A O 1
ATOM 1412 N N . VAL A 1 178 ? -31.456 4.536 25.490 1.00 77.38 178 VAL A N 1
ATOM 1413 C CA . VAL A 1 178 ? -30.230 5.129 24.927 1.00 77.38 178 VAL A CA 1
ATOM 1414 C C . VAL A 1 178 ? -29.145 4.065 24.767 1.00 77.38 178 VAL A C 1
ATOM 1416 O O . VAL A 1 178 ? -28.555 3.952 23.692 1.00 77.38 178 VAL A O 1
ATOM 1419 N N . ARG A 1 179 ? -28.937 3.216 25.783 1.00 74.25 179 ARG A N 1
ATOM 1420 C CA . ARG A 1 179 ? -28.017 2.068 25.702 1.00 74.25 179 ARG A CA 1
ATOM 1421 C C . ARG A 1 179 ? -28.405 1.102 24.587 1.00 74.25 179 ARG A C 1
ATOM 1423 O O . ARG A 1 179 ? -27.552 0.715 23.792 1.00 74.25 179 ARG A O 1
ATOM 1430 N N . SER A 1 180 ? -29.683 0.746 24.490 1.00 75.75 180 SER A N 1
ATOM 1431 C CA . SER A 1 180 ? -30.189 -0.155 23.453 1.00 75.75 180 SER A CA 1
ATOM 1432 C C . SER A 1 180 ? -30.010 0.425 22.049 1.00 75.75 180 SER A C 1
ATOM 1434 O O . SER A 1 180 ? -29.554 -0.281 21.151 1.00 75.75 180 SER A O 1
ATOM 1436 N N . VAL A 1 181 ? -30.326 1.706 21.839 1.00 76.25 181 VAL A N 1
ATOM 1437 C CA . VAL A 1 181 ? -30.152 2.401 20.553 1.00 76.25 181 VAL A CA 1
ATOM 1438 C C . VAL A 1 181 ? -28.671 2.517 20.200 1.00 76.25 181 VAL A C 1
ATOM 1440 O O . VAL A 1 181 ? -28.309 2.294 19.047 1.00 76.25 181 VAL A O 1
ATOM 1443 N N . PHE A 1 182 ? -27.796 2.776 21.172 1.00 70.75 182 PHE A N 1
ATOM 1444 C CA . PHE A 1 182 ? -26.351 2.805 20.960 1.00 70.75 182 PHE A CA 1
ATOM 1445 C C . PHE A 1 182 ? -25.791 1.431 20.554 1.00 70.75 182 PHE A C 1
ATOM 1447 O O . PHE A 1 182 ? -25.091 1.306 19.544 1.00 70.75 182 PHE A O 1
ATOM 1454 N N . MET A 1 183 ? -26.155 0.374 21.286 1.00 66.81 183 MET A N 1
ATOM 1455 C CA . MET A 1 183 ? -25.778 -1.008 20.961 1.00 66.81 183 MET A CA 1
ATOM 1456 C C . MET A 1 183 ? -26.351 -1.461 19.611 1.00 66.81 183 MET A C 1
ATOM 1458 O O . MET A 1 183 ? -25.700 -2.186 18.860 1.00 66.81 183 MET A O 1
ATOM 1462 N N . SER A 1 184 ? -27.557 -1.009 19.270 1.00 65.12 184 SER A N 1
ATOM 1463 C CA . SER A 1 184 ? -28.198 -1.306 17.985 1.00 65.12 184 SER A CA 1
ATOM 1464 C C . SER A 1 184 ? -27.559 -0.520 16.843 1.00 65.12 184 SER A C 1
ATOM 1466 O O . SER A 1 184 ? -27.353 -1.066 15.772 1.00 65.12 184 SER A O 1
ATOM 1468 N N . SER A 1 185 ? -27.153 0.731 17.059 1.00 59.22 185 SER A N 1
ATOM 1469 C CA . SER A 1 185 ? -26.473 1.553 16.044 1.00 59.22 185 SER A CA 1
ATOM 1470 C C . SER A 1 185 ? -25.061 1.041 15.742 1.00 59.22 185 SER A C 1
ATOM 1472 O O . SER A 1 185 ? -24.616 1.060 14.593 1.00 59.22 185 SER A O 1
ATOM 1474 N N . THR A 1 186 ? -24.375 0.506 16.755 1.00 52.34 186 THR A N 1
ATOM 1475 C CA . THR A 1 186 ? -23.070 -0.160 16.599 1.00 52.34 186 THR A CA 1
ATOM 1476 C C . THR A 1 186 ? -23.163 -1.547 15.951 1.00 52.34 186 THR A C 1
ATOM 1478 O O . THR A 1 186 ? -22.158 -2.031 15.435 1.00 52.34 186 THR A O 1
ATOM 1481 N N . SER A 1 187 ? -24.344 -2.178 15.927 1.00 44.09 187 SER A N 1
ATOM 1482 C CA . SER A 1 187 ? -24.570 -3.490 15.293 1.00 44.09 187 SER A CA 1
ATOM 1483 C C . SER A 1 187 ? -25.339 -3.433 13.961 1.00 44.09 187 SER A C 1
ATOM 1485 O O . SER A 1 187 ? -25.154 -4.310 13.119 1.00 44.09 187 SER A O 1
ATOM 1487 N N . ALA A 1 188 ? -26.142 -2.393 13.718 1.00 41.72 188 ALA A N 1
ATOM 1488 C CA . ALA A 1 188 ? -26.905 -2.172 12.485 1.00 41.72 188 ALA A CA 1
ATOM 1489 C C . ALA A 1 188 ? -26.085 -1.496 11.371 1.00 41.72 188 ALA A C 1
ATOM 1491 O O . ALA A 1 188 ? -26.428 -1.616 10.198 1.00 41.72 188 ALA A O 1
ATOM 1492 N N . SER A 1 189 ? -24.948 -0.875 11.697 1.00 42.62 189 SER A N 1
ATOM 1493 C CA . SER A 1 189 ? -23.942 -0.394 10.731 1.00 42.62 189 SER A CA 1
ATOM 1494 C C . SER A 1 189 ? -23.066 -1.534 10.168 1.00 42.62 189 SER A C 1
ATOM 1496 O O . SER A 1 189 ? -21.889 -1.363 9.852 1.00 42.62 189 SER A O 1
ATOM 1498 N N . GLY A 1 190 ? -23.656 -2.723 10.004 1.00 41.91 190 GLY A N 1
ATOM 1499 C CA . GLY A 1 190 ? -23.008 -3.990 9.647 1.00 41.91 190 GLY A CA 1
ATOM 1500 C C . GLY A 1 190 ? -22.424 -4.093 8.230 1.00 41.91 190 GLY A C 1
ATOM 1501 O O . GLY A 1 190 ? -22.049 -5.187 7.815 1.00 41.91 190 GLY A O 1
ATOM 1502 N N . THR A 1 191 ? -22.319 -2.989 7.489 1.00 39.88 191 THR A N 1
ATOM 1503 C CA . THR A 1 191 ? -21.648 -2.922 6.178 1.00 39.88 191 THR A CA 1
ATOM 1504 C C . THR A 1 191 ? -20.382 -2.057 6.183 1.00 39.88 191 THR A C 1
ATOM 1506 O O . THR A 1 191 ? -19.546 -2.219 5.298 1.00 39.88 191 THR A O 1
ATOM 1509 N N . GLY A 1 192 ? -20.166 -1.223 7.209 1.00 41.81 192 GLY A N 1
ATOM 1510 C CA . GLY A 1 192 ? -18.934 -0.455 7.433 1.00 41.81 192 GLY A CA 1
ATOM 1511 C C . GLY A 1 192 ? -17.982 -1.206 8.363 1.00 41.81 192 GLY A C 1
ATOM 1512 O O . GLY A 1 192 ? -17.765 -0.808 9.499 1.00 41.81 192 GLY A O 1
ATOM 1513 N N . ARG A 1 193 ? -17.508 -2.366 7.901 1.00 44.53 193 ARG A N 1
ATOM 1514 C CA . ARG A 1 193 ? -16.590 -3.318 8.553 1.00 44.53 193 ARG A CA 1
ATOM 1515 C C . ARG A 1 193 ? -15.743 -2.707 9.696 1.00 44.53 193 ARG A C 1
ATOM 1517 O O . ARG A 1 193 ? -14.671 -2.163 9.435 1.00 44.53 193 ARG A O 1
ATOM 1524 N N . LYS A 1 194 ? -16.126 -2.922 10.967 1.00 51.00 194 LYS A N 1
ATOM 1525 C CA . LYS A 1 194 ? -15.124 -3.040 12.045 1.00 51.00 194 LYS A CA 1
ATOM 1526 C C . LYS A 1 194 ? -14.178 -4.160 11.594 1.00 51.00 194 LYS A C 1
ATOM 1528 O O . LYS A 1 194 ? -14.567 -5.330 11.609 1.00 51.00 194 LYS A O 1
ATOM 1533 N N . ARG A 1 195 ? -12.998 -3.814 11.061 1.00 59.88 195 ARG A N 1
ATOM 1534 C CA . ARG A 1 195 ? -11.983 -4.806 10.667 1.00 59.88 195 ARG A CA 1
ATOM 1535 C C . ARG A 1 195 ? -11.685 -5.634 11.907 1.00 59.88 195 ARG A C 1
ATOM 1537 O O . ARG A 1 195 ? -11.422 -5.067 12.966 1.00 59.88 195 ARG A O 1
ATOM 1544 N N . THR A 1 196 ? -11.780 -6.957 11.808 1.00 74.50 196 THR A N 1
ATOM 1545 C CA . THR A 1 196 ? -11.436 -7.779 12.968 1.00 74.50 196 THR A CA 1
ATOM 1546 C C . THR A 1 196 ? -9.947 -7.604 13.257 1.00 74.50 196 THR A C 1
ATOM 1548 O O . THR A 1 196 ? -9.158 -7.391 12.335 1.00 74.50 196 THR A O 1
ATOM 1551 N N . ILE A 1 197 ? -9.532 -7.729 14.520 1.00 83.25 197 ILE A N 1
ATOM 1552 C CA . ILE A 1 197 ? -8.103 -7.674 14.874 1.00 83.25 197 ILE A CA 1
ATOM 1553 C C . ILE A 1 197 ? -7.278 -8.698 14.075 1.00 83.25 197 ILE A C 1
ATOM 1555 O O . ILE A 1 197 ? -6.119 -8.462 13.753 1.00 83.25 197 ILE A O 1
ATOM 1559 N N . LYS A 1 198 ? -7.901 -9.815 13.679 1.00 86.81 198 LYS A N 1
ATOM 1560 C CA . LYS A 1 198 ? -7.302 -10.826 12.809 1.00 86.81 198 LYS A CA 1
ATOM 1561 C C . LYS A 1 198 ? -7.069 -10.311 11.384 1.00 86.81 198 LYS A C 1
ATOM 1563 O O . LYS A 1 198 ? -5.987 -10.537 10.849 1.00 86.81 198 LYS A O 1
ATOM 1568 N N . ASP A 1 199 ? -8.052 -9.633 10.788 1.00 88.44 199 ASP A N 1
ATOM 1569 C CA . ASP A 1 199 ? -7.912 -9.034 9.451 1.00 88.44 199 ASP A CA 1
ATOM 1570 C C . ASP A 1 199 ? -6.820 -7.956 9.464 1.00 88.44 199 ASP A C 1
ATOM 1572 O O . ASP A 1 199 ? -5.958 -7.927 8.587 1.00 88.44 199 ASP A O 1
ATOM 1576 N N . LEU A 1 200 ? -6.799 -7.129 10.517 1.00 89.69 200 LEU A N 1
ATOM 1577 C CA . LEU A 1 200 ? -5.747 -6.140 10.739 1.00 89.69 200 LEU A CA 1
ATOM 1578 C C . LEU A 1 200 ? -4.365 -6.796 10.833 1.00 89.69 200 LEU A C 1
ATOM 1580 O O . LEU A 1 200 ? -3.441 -6.374 10.146 1.00 89.69 200 LEU A O 1
ATOM 1584 N N . GLN A 1 201 ? -4.211 -7.834 11.661 1.00 92.56 201 GLN A N 1
ATOM 1585 C CA . GLN A 1 201 ? -2.942 -8.551 11.816 1.00 92.56 201 GLN A CA 1
ATOM 1586 C C . GLN A 1 201 ? -2.450 -9.136 10.488 1.00 92.56 201 GLN A C 1
ATOM 1588 O O . GLN A 1 201 ? -1.247 -9.108 10.215 1.00 92.56 201 GLN A O 1
ATOM 1593 N N . GLU A 1 202 ? -3.348 -9.659 9.650 1.00 92.12 202 GLU A N 1
ATOM 1594 C CA . GLU A 1 202 ? -2.991 -10.181 8.331 1.00 92.12 202 GLU A CA 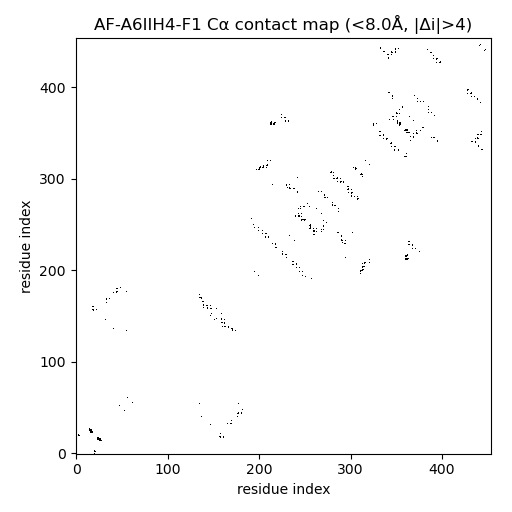1
ATOM 1595 C C . GLU A 1 202 ? -2.534 -9.069 7.377 1.00 92.12 202 GLU A C 1
ATOM 1597 O O . GLU A 1 202 ? -1.482 -9.207 6.749 1.00 92.12 202 GLU A O 1
ATOM 1602 N N . GLU A 1 203 ? -3.259 -7.952 7.307 1.00 92.62 203 GLU A N 1
ATOM 1603 C CA . GLU A 1 203 ? -2.893 -6.804 6.468 1.00 92.62 203 GLU A CA 1
ATOM 1604 C C . GLU A 1 203 ? -1.582 -6.144 6.916 1.00 92.62 203 GLU A C 1
ATOM 1606 O O . GLU A 1 203 ? -0.691 -5.933 6.089 1.00 92.62 203 GLU A O 1
ATOM 1611 N N . VAL A 1 204 ? -1.416 -5.895 8.219 1.00 94.69 204 VAL A N 1
ATOM 1612 C CA . VAL A 1 204 ? -0.171 -5.369 8.803 1.00 94.69 204 VAL A CA 1
ATOM 1613 C C . VAL A 1 204 ? 0.987 -6.321 8.507 1.00 94.69 204 VAL A C 1
ATOM 1615 O O . VAL A 1 204 ? 2.039 -5.880 8.052 1.00 94.69 204 VAL A O 1
ATOM 1618 N N . SER A 1 205 ? 0.794 -7.637 8.667 1.00 94.81 205 SER A N 1
ATOM 1619 C CA . SER A 1 205 ? 1.825 -8.628 8.328 1.00 94.81 205 SER A CA 1
ATOM 1620 C C . SER A 1 205 ? 2.172 -8.618 6.836 1.00 94.81 205 SER A C 1
ATOM 1622 O O . SER A 1 205 ? 3.339 -8.757 6.472 1.00 94.81 205 SER A O 1
ATOM 1624 N N . ASN A 1 206 ? 1.192 -8.459 5.946 1.00 93.50 206 ASN A N 1
ATOM 1625 C CA . ASN A 1 206 ? 1.435 -8.398 4.504 1.00 93.50 206 ASN A CA 1
ATOM 1626 C C . ASN A 1 206 ? 2.239 -7.149 4.124 1.00 93.50 206 ASN A C 1
ATOM 1628 O O . ASN A 1 206 ? 3.256 -7.266 3.440 1.00 93.50 206 ASN A O 1
ATOM 1632 N N . LEU A 1 207 ? 1.834 -5.976 4.618 1.00 95.44 207 LEU A N 1
ATOM 1633 C CA . LEU A 1 207 ? 2.545 -4.719 4.381 1.00 95.44 207 LEU A CA 1
ATOM 1634 C C . LEU A 1 207 ? 3.957 -4.746 4.984 1.00 95.44 207 LEU A C 1
ATOM 1636 O O . LEU A 1 207 ? 4.905 -4.361 4.305 1.00 95.44 207 LEU A O 1
ATOM 1640 N N . TYR A 1 208 ? 4.126 -5.286 6.194 1.00 96.44 208 TYR A N 1
ATOM 1641 C CA . TYR A 1 208 ? 5.437 -5.458 6.830 1.00 96.44 208 TYR A CA 1
ATOM 1642 C C . TYR A 1 208 ? 6.396 -6.270 5.951 1.00 96.44 208 TYR A C 1
ATOM 1644 O O . TYR A 1 208 ? 7.534 -5.867 5.704 1.00 96.44 208 TYR A O 1
ATOM 1652 N N . ASN A 1 209 ? 5.931 -7.413 5.437 1.00 95.19 209 ASN A N 1
ATOM 1653 C CA . ASN A 1 209 ? 6.747 -8.273 4.582 1.00 95.19 209 ASN A CA 1
ATOM 1654 C C . ASN A 1 209 ? 7.058 -7.614 3.228 1.00 95.19 209 ASN A C 1
ATOM 1656 O O . ASN A 1 209 ? 8.176 -7.747 2.735 1.00 95.19 209 ASN A O 1
ATOM 1660 N N . ASN A 1 210 ? 6.118 -6.855 2.656 1.00 95.19 210 ASN A N 1
ATOM 1661 C CA . ASN A 1 210 ? 6.378 -6.063 1.453 1.00 95.19 210 ASN A CA 1
ATOM 1662 C C . ASN A 1 210 ? 7.477 -5.019 1.691 1.00 95.19 210 ASN A C 1
ATOM 1664 O O . ASN A 1 210 ? 8.404 -4.934 0.890 1.00 95.19 210 ASN A O 1
ATOM 1668 N N . ILE A 1 211 ? 7.421 -4.272 2.802 1.00 96.44 211 ILE A N 1
ATOM 1669 C CA . ILE A 1 211 ? 8.435 -3.262 3.155 1.00 96.44 211 ILE A CA 1
ATOM 1670 C C . ILE A 1 211 ? 9.825 -3.903 3.235 1.00 96.44 211 ILE A C 1
ATOM 1672 O O . ILE A 1 211 ? 10.757 -3.405 2.607 1.00 96.44 211 ILE A O 1
ATOM 1676 N N . ARG A 1 212 ? 9.957 -5.051 3.916 1.00 95.56 212 ARG A N 1
ATOM 1677 C CA . ARG A 1 212 ? 11.221 -5.812 4.004 1.00 95.56 212 ARG A CA 1
ATOM 1678 C C . ARG A 1 212 ? 11.752 -6.253 2.638 1.00 95.56 212 ARG A C 1
ATOM 1680 O O . ARG A 1 212 ? 12.951 -6.186 2.374 1.00 95.56 212 ARG A O 1
ATOM 1687 N N . LEU A 1 213 ? 10.875 -6.719 1.753 1.00 95.12 213 LEU A N 1
ATOM 1688 C CA . LEU A 1 213 ? 11.283 -7.166 0.423 1.00 95.12 213 LEU A CA 1
ATOM 1689 C C . LEU A 1 213 ? 11.657 -5.991 -0.498 1.00 95.12 213 LEU A C 1
ATOM 1691 O O . LEU A 1 213 ? 12.599 -6.120 -1.282 1.00 95.12 213 LEU A O 1
ATOM 1695 N N . PHE A 1 214 ? 10.991 -4.840 -0.375 1.00 96.56 214 PHE A N 1
ATOM 1696 C CA . PHE A 1 214 ? 11.378 -3.608 -1.070 1.00 96.56 214 PHE A CA 1
ATOM 1697 C C . PHE A 1 214 ? 12.706 -3.038 -0.550 1.00 96.56 214 PHE A C 1
ATOM 1699 O O . PHE A 1 214 ? 13.550 -2.632 -1.351 1.00 96.56 214 PHE A O 1
ATOM 1706 N N . GLU A 1 215 ? 12.934 -3.082 0.766 1.00 95.38 215 GLU A N 1
ATOM 1707 C CA . GLU A 1 215 ? 14.210 -2.737 1.411 1.00 95.38 215 GLU A CA 1
ATOM 1708 C C . GLU A 1 215 ? 15.368 -3.600 0.885 1.00 95.38 215 GLU A C 1
ATOM 1710 O O . GLU A 1 215 ? 16.496 -3.136 0.732 1.00 95.38 215 GLU A O 1
ATOM 1715 N N . LYS A 1 216 ? 15.106 -4.863 0.543 1.00 95.00 216 LYS A N 1
ATOM 1716 C CA . LYS A 1 216 ? 16.102 -5.711 -0.117 1.00 95.00 216 LYS A CA 1
ATOM 1717 C C . LYS A 1 216 ? 16.371 -5.276 -1.561 1.00 95.00 216 LYS A C 1
ATOM 1719 O O . LYS A 1 216 ? 17.525 -5.244 -1.980 1.00 95.00 216 LYS A O 1
ATOM 1724 N N . GLY A 1 217 ? 15.328 -4.938 -2.322 1.00 95.31 217 GLY A N 1
ATOM 1725 C CA . GLY A 1 217 ? 15.452 -4.517 -3.721 1.00 95.31 217 GLY A CA 1
ATOM 1726 C C . GLY A 1 217 ? 16.172 -3.179 -3.906 1.00 95.31 217 GLY A C 1
ATOM 1727 O O . GLY A 1 217 ? 16.913 -3.005 -4.869 1.00 95.31 217 GLY A O 1
ATOM 1728 N N . MET A 1 218 ? 16.026 -2.240 -2.973 1.00 95.19 218 MET A N 1
ATOM 1729 C CA . MET A 1 218 ? 16.695 -0.939 -3.084 1.00 95.19 218 MET A CA 1
ATOM 1730 C C . MET A 1 218 ? 18.215 -0.995 -2.856 1.00 95.19 218 MET A C 1
ATOM 1732 O O . MET A 1 218 ? 18.920 -0.108 -3.326 1.00 95.19 218 MET A O 1
ATOM 1736 N N . LYS A 1 219 ? 18.728 -2.044 -2.193 1.00 95.06 219 LYS A N 1
ATOM 1737 C CA . LYS A 1 219 ? 20.168 -2.238 -1.917 1.00 95.06 219 LYS A CA 1
ATOM 1738 C C . LYS A 1 219 ? 21.001 -2.533 -3.175 1.00 95.06 219 LYS A C 1
ATOM 1740 O O . LYS A 1 219 ? 22.220 -2.593 -3.097 1.00 95.06 219 LYS A O 1
ATOM 1745 N N . TYR A 1 220 ? 20.358 -2.711 -4.331 1.00 95.69 220 TYR A N 1
ATOM 1746 C CA . TYR A 1 220 ? 21.026 -2.854 -5.630 1.00 95.69 220 TYR A CA 1
ATOM 1747 C C . TYR A 1 220 ? 21.455 -1.517 -6.255 1.00 95.69 220 TYR A C 1
ATOM 1749 O O . TYR A 1 220 ? 22.138 -1.521 -7.279 1.00 95.69 220 TYR A O 1
ATOM 1757 N N . PHE A 1 221 ? 21.045 -0.385 -5.680 1.00 95.38 221 PHE A N 1
ATOM 1758 C CA . PHE A 1 221 ? 21.310 0.949 -6.214 1.00 95.38 221 PHE A CA 1
ATOM 1759 C C . PHE A 1 221 ? 22.297 1.723 -5.336 1.00 95.38 221 PHE A C 1
ATOM 1761 O O . PHE A 1 221 ? 22.433 1.444 -4.151 1.00 95.38 221 PHE A O 1
ATOM 1768 N N . ALA A 1 222 ? 22.957 2.724 -5.923 1.00 91.56 222 ALA A N 1
ATOM 1769 C CA . ALA A 1 222 ? 23.829 3.646 -5.196 1.00 91.56 222 ALA A CA 1
ATOM 1770 C C . ALA A 1 222 ? 23.043 4.576 -4.248 1.00 91.56 222 ALA A C 1
ATOM 1772 O O . ALA A 1 222 ? 21.853 4.833 -4.472 1.00 91.56 222 ALA A O 1
ATOM 1773 N N . ASP A 1 223 ? 23.740 5.139 -3.255 1.00 89.88 223 ASP A N 1
ATOM 1774 C CA . ASP A 1 223 ? 23.186 5.902 -2.124 1.00 89.88 223 ASP A CA 1
ATOM 1775 C C . ASP A 1 223 ? 22.175 6.994 -2.516 1.00 89.88 223 ASP A C 1
ATOM 1777 O O . ASP A 1 223 ? 21.124 7.123 -1.881 1.00 89.88 223 ASP A O 1
ATOM 1781 N N . ASP A 1 224 ? 22.419 7.748 -3.592 1.00 92.00 224 ASP A N 1
ATOM 1782 C CA . ASP A 1 224 ? 21.501 8.805 -4.045 1.00 92.00 224 ASP A CA 1
ATOM 1783 C C . ASP A 1 224 ? 20.145 8.244 -4.499 1.00 92.00 224 ASP A C 1
ATOM 1785 O O . ASP A 1 224 ? 19.073 8.751 -4.144 1.00 92.00 224 ASP A O 1
ATOM 1789 N N . THR A 1 225 ? 20.178 7.158 -5.276 1.00 94.19 225 THR A N 1
ATOM 1790 C CA . THR A 1 225 ? 18.962 6.490 -5.761 1.00 94.19 225 THR A CA 1
ATOM 1791 C C . THR A 1 225 ? 18.285 5.747 -4.622 1.00 94.19 225 THR A C 1
ATOM 1793 O O . THR A 1 225 ? 17.067 5.839 -4.472 1.00 94.19 225 THR A O 1
ATOM 1796 N N . GLN A 1 226 ? 19.063 5.078 -3.769 1.00 94.88 226 GLN A N 1
ATOM 1797 C CA . GLN A 1 226 ? 18.553 4.413 -2.579 1.00 94.88 226 GLN A CA 1
ATOM 1798 C C . GLN A 1 226 ? 17.823 5.407 -1.668 1.00 94.88 226 GLN A C 1
ATOM 1800 O O . GLN A 1 226 ? 16.691 5.146 -1.278 1.00 94.88 226 GLN A O 1
ATOM 1805 N N . THR A 1 227 ? 18.377 6.599 -1.434 1.00 94.69 227 THR A N 1
ATOM 1806 C CA . THR A 1 227 ? 17.725 7.669 -0.660 1.00 94.69 227 THR A CA 1
ATOM 1807 C C . THR A 1 227 ? 16.393 8.097 -1.284 1.00 94.69 227 THR A C 1
ATOM 1809 O O . THR A 1 227 ? 15.393 8.303 -0.585 1.00 94.69 227 THR A O 1
ATOM 1812 N N . ALA A 1 228 ? 16.342 8.222 -2.615 1.00 94.88 228 ALA A N 1
ATOM 1813 C CA . ALA A 1 228 ? 15.118 8.561 -3.332 1.00 94.88 228 ALA A CA 1
ATOM 1814 C C . ALA A 1 228 ? 14.038 7.470 -3.217 1.00 94.88 228 ALA A C 1
ATOM 1816 O O . ALA A 1 228 ? 12.856 7.821 -3.106 1.00 94.88 228 ALA A O 1
ATOM 1817 N N . LEU A 1 229 ? 14.445 6.196 -3.219 1.00 96.00 229 LEU A N 1
ATOM 1818 C CA . LEU A 1 229 ? 13.589 5.026 -3.008 1.00 96.00 229 LEU A CA 1
ATOM 1819 C C . LEU A 1 229 ? 13.114 4.936 -1.549 1.00 96.00 229 LEU A C 1
ATOM 1821 O O . LEU A 1 229 ? 11.916 4.784 -1.326 1.00 96.00 229 LEU A O 1
ATOM 1825 N N . THR A 1 230 ? 13.996 5.145 -0.564 1.00 96.50 230 THR A N 1
ATOM 1826 C CA . THR A 1 230 ? 13.662 5.162 0.875 1.00 96.50 230 THR A CA 1
ATOM 1827 C C . THR A 1 230 ? 12.582 6.186 1.156 1.00 96.50 230 THR A C 1
ATOM 1829 O O . THR A 1 230 ? 11.534 5.869 1.716 1.00 96.50 230 THR A O 1
ATOM 1832 N N . LYS A 1 231 ? 12.783 7.416 0.674 1.00 96.00 231 LYS A N 1
ATOM 1833 C CA . LYS A 1 231 ? 11.804 8.493 0.831 1.00 96.00 231 LYS A CA 1
ATOM 1834 C C . LYS A 1 231 ? 10.458 8.150 0.191 1.00 96.00 231 LYS A C 1
ATOM 1836 O O . LYS A 1 231 ? 9.422 8.573 0.696 1.00 96.00 231 LYS A O 1
ATOM 1841 N N . HIS A 1 232 ? 10.458 7.441 -0.937 1.00 95.75 232 HIS A N 1
ATOM 1842 C CA . HIS A 1 232 ? 9.221 7.042 -1.598 1.00 95.75 232 HIS A CA 1
ATOM 1843 C C . HIS A 1 232 ? 8.490 5.946 -0.818 1.00 95.75 232 HIS A C 1
ATOM 1845 O O . HIS A 1 232 ? 7.289 6.078 -0.591 1.00 95.75 232 HIS A O 1
ATOM 1851 N N . LEU A 1 233 ? 9.209 4.924 -0.349 1.00 96.19 233 LEU A N 1
ATOM 1852 C CA . LEU A 1 233 ? 8.654 3.827 0.442 1.00 96.19 233 LEU A CA 1
ATOM 1853 C C . LEU A 1 233 ? 8.050 4.326 1.764 1.00 96.19 233 LEU A C 1
ATOM 1855 O O . LEU A 1 233 ? 6.911 3.980 2.081 1.00 96.19 233 LEU A O 1
ATOM 1859 N N . LEU A 1 234 ? 8.749 5.232 2.462 1.00 97.12 234 LEU A N 1
ATOM 1860 C CA . LEU A 1 234 ? 8.250 5.877 3.683 1.00 97.12 234 LEU A CA 1
ATOM 1861 C C . LEU A 1 234 ? 6.930 6.630 3.443 1.00 97.12 234 LEU A C 1
ATOM 1863 O O . LEU A 1 234 ? 5.977 6.513 4.211 1.00 97.12 234 LEU A O 1
ATOM 1867 N N . LYS A 1 235 ? 6.838 7.368 2.334 1.00 95.31 235 LYS A N 1
ATOM 1868 C CA . LYS A 1 235 ? 5.659 8.178 1.983 1.00 95.31 235 LYS A CA 1
ATOM 1869 C C . LYS A 1 235 ? 4.491 7.399 1.380 1.00 95.31 235 LYS A C 1
ATOM 1871 O O . LYS A 1 235 ? 3.452 7.999 1.130 1.00 95.31 235 LYS A O 1
ATOM 1876 N N . THR A 1 236 ? 4.673 6.115 1.098 1.00 94.75 236 THR A N 1
ATOM 1877 C CA . THR A 1 236 ? 3.653 5.267 0.471 1.00 94.75 236 THR A CA 1
ATOM 1878 C C . THR A 1 236 ? 3.346 4.095 1.394 1.00 94.75 236 THR A C 1
ATOM 1880 O O . THR A 1 236 ? 2.654 4.289 2.384 1.00 94.75 236 THR A O 1
ATOM 1883 N N . VAL A 1 237 ? 3.948 2.926 1.176 1.00 95.62 237 VAL A N 1
ATOM 1884 C CA . VAL A 1 237 ? 3.625 1.679 1.890 1.00 95.62 237 VAL A CA 1
ATOM 1885 C C . VAL A 1 237 ? 3.796 1.801 3.413 1.00 95.62 237 VAL A C 1
ATOM 1887 O O . VAL A 1 237 ? 2.968 1.299 4.172 1.00 95.62 237 VAL A O 1
ATOM 1890 N N . CYS A 1 238 ? 4.836 2.497 3.889 1.00 97.44 238 CYS A N 1
ATOM 1891 C CA . CYS A 1 238 ? 5.031 2.740 5.326 1.00 97.44 238 CYS A CA 1
ATOM 1892 C C . CYS A 1 238 ? 3.978 3.703 5.904 1.00 97.44 238 CYS A C 1
ATOM 1894 O O . CYS A 1 238 ? 3.561 3.572 7.057 1.00 97.44 238 CYS A O 1
ATOM 1896 N N . THR A 1 239 ? 3.527 4.675 5.110 1.00 96.50 239 THR A N 1
ATOM 1897 C CA . THR A 1 239 ? 2.419 5.552 5.498 1.00 96.50 239 THR A CA 1
ATOM 1898 C C . THR A 1 239 ? 1.110 4.766 5.528 1.00 96.50 239 THR A C 1
ATOM 1900 O O . THR A 1 239 ? 0.374 4.906 6.499 1.00 96.50 239 THR A O 1
ATOM 1903 N N . ASP A 1 240 ? 0.870 3.868 4.569 1.00 95.38 240 ASP A N 1
ATOM 1904 C CA . ASP A 1 240 ? -0.333 3.028 4.505 1.00 95.38 240 ASP A CA 1
ATOM 1905 C C . ASP A 1 240 ? -0.456 2.102 5.721 1.00 95.38 240 ASP A C 1
ATOM 1907 O O . ASP A 1 240 ? -1.499 2.079 6.374 1.00 95.38 240 ASP A O 1
ATOM 1911 N N . ILE A 1 241 ? 0.615 1.385 6.087 1.00 96.50 241 ILE A N 1
ATOM 1912 C CA . ILE A 1 241 ? 0.610 0.519 7.282 1.00 96.50 241 ILE A CA 1
ATOM 1913 C C . ILE A 1 241 ? 0.439 1.334 8.570 1.00 96.50 241 ILE A C 1
ATOM 1915 O O . ILE A 1 241 ? -0.277 0.913 9.477 1.00 96.50 241 ILE A O 1
ATOM 1919 N N . THR A 1 242 ? 1.028 2.533 8.636 1.00 96.75 242 THR A N 1
ATOM 1920 C CA . THR A 1 242 ? 0.838 3.431 9.780 1.00 96.75 242 THR A CA 1
ATOM 1921 C C . THR A 1 242 ? -0.616 3.884 9.851 1.00 96.75 242 THR A C 1
ATOM 1923 O O . THR A 1 242 ? -1.251 3.773 10.894 1.00 96.75 242 THR A O 1
ATOM 1926 N N . ASN A 1 243 ? -1.179 4.359 8.743 1.00 95.50 243 ASN A N 1
ATOM 1927 C CA . ASN A 1 243 ? -2.566 4.797 8.668 1.00 95.50 243 ASN A CA 1
ATOM 1928 C C . ASN A 1 243 ? -3.537 3.669 9.019 1.00 95.50 243 ASN A C 1
ATOM 1930 O O . ASN A 1 243 ? -4.508 3.910 9.729 1.00 95.50 243 ASN A O 1
ATOM 1934 N N . LEU A 1 244 ? -3.248 2.438 8.600 1.00 94.06 244 LEU A N 1
ATOM 1935 C CA . LEU A 1 244 ? -4.020 1.257 8.963 1.00 94.06 244 LEU A CA 1
ATOM 1936 C C . LEU A 1 244 ? -4.068 1.042 10.485 1.00 94.06 244 LEU A C 1
ATOM 1938 O O . LEU A 1 244 ? -5.152 0.871 11.044 1.00 94.06 244 LEU A O 1
ATOM 1942 N N . MET A 1 245 ? -2.919 1.112 11.164 1.00 92.69 245 MET A N 1
ATOM 1943 C CA . MET A 1 245 ? -2.856 1.008 12.628 1.00 92.69 245 MET A CA 1
ATOM 1944 C C . MET A 1 245 ? -3.604 2.151 13.317 1.00 92.69 245 MET A C 1
ATOM 1946 O O . MET A 1 245 ? -4.379 1.928 14.245 1.00 92.69 245 MET A O 1
ATOM 1950 N N . PHE A 1 246 ? -3.414 3.379 12.838 1.00 92.88 246 PHE A N 1
ATOM 1951 C CA . PHE A 1 246 ? -4.109 4.548 13.368 1.00 92.88 246 PHE A CA 1
ATOM 1952 C C . PHE A 1 246 ? -5.625 4.453 13.185 1.00 92.88 246 PHE A C 1
ATOM 1954 O O . PHE A 1 246 ? -6.361 4.812 14.099 1.00 92.88 246 PHE A O 1
ATOM 1961 N N . ASN A 1 247 ? -6.096 3.949 12.042 1.00 91.44 247 ASN A N 1
ATOM 1962 C CA . ASN A 1 247 ? -7.522 3.776 11.784 1.00 91.44 247 ASN A CA 1
ATOM 1963 C C . ASN A 1 247 ? -8.148 2.736 12.714 1.00 91.44 247 ASN A C 1
ATOM 1965 O O . ASN A 1 247 ? -9.271 2.915 13.176 1.00 91.44 247 ASN A O 1
ATOM 1969 N N . PHE A 1 248 ? -7.409 1.661 13.003 1.00 88.56 248 PHE A N 1
ATOM 1970 C CA . PHE A 1 248 ? -7.848 0.648 13.954 1.00 88.56 248 PHE A CA 1
ATOM 1971 C C . PHE A 1 248 ? -8.047 1.245 15.350 1.00 88.56 248 PHE A C 1
ATOM 1973 O O . PHE A 1 248 ? -9.131 1.124 15.907 1.00 88.56 248 PHE A O 1
ATOM 1980 N N . LEU A 1 249 ? -7.060 1.980 15.868 1.00 86.88 249 LEU A N 1
ATOM 1981 C CA . LEU A 1 249 ? -7.179 2.648 17.171 1.00 86.88 249 LEU A CA 1
ATOM 1982 C C . LEU A 1 249 ? -8.250 3.748 17.175 1.00 86.88 249 LEU A C 1
ATOM 1984 O O . LEU A 1 249 ? -8.922 3.983 18.176 1.00 86.88 249 LEU A O 1
ATOM 1988 N N . ALA A 1 250 ? -8.440 4.425 16.043 1.00 86.56 250 ALA A N 1
ATOM 1989 C CA . ALA A 1 250 ? -9.487 5.424 15.890 1.00 86.56 250 ALA A CA 1
ATOM 1990 C C . ALA A 1 250 ? -10.898 4.817 15.955 1.00 86.56 250 ALA A C 1
ATOM 1992 O O . ALA A 1 250 ? -11.842 5.546 16.261 1.00 86.56 250 ALA A O 1
ATOM 1993 N N . SER A 1 251 ? -11.057 3.512 15.703 1.00 83.12 251 SER A N 1
ATOM 1994 C CA . SER A 1 251 ? -12.349 2.820 15.804 1.00 83.12 251 SER A CA 1
ATOM 1995 C C . SER A 1 251 ? -12.913 2.902 17.220 1.00 83.12 251 SER A C 1
ATOM 1997 O O . SER A 1 251 ? -14.090 3.219 17.391 1.00 83.12 251 SER A O 1
ATOM 1999 N N . ASP A 1 252 ? -12.067 2.711 18.233 1.00 78.00 252 ASP A N 1
ATOM 2000 C CA . ASP A 1 252 ? -12.475 2.771 19.643 1.00 78.00 252 ASP A CA 1
ATOM 2001 C C . ASP A 1 252 ? -12.829 4.199 20.082 1.00 78.00 252 ASP A C 1
ATOM 2003 O O . ASP A 1 252 ? -13.615 4.410 21.002 1.00 78.00 252 ASP A O 1
ATOM 2007 N N . LEU A 1 253 ? -12.298 5.196 19.370 1.00 79.06 253 LEU A N 1
ATOM 2008 C CA . LEU A 1 253 ? -12.541 6.619 19.603 1.00 79.06 253 LEU A CA 1
ATOM 2009 C C . LEU A 1 253 ? -13.704 7.185 18.771 1.00 79.06 253 LEU A C 1
ATOM 2011 O O . LEU A 1 253 ? -13.927 8.397 18.804 1.00 79.06 253 LEU A O 1
ATOM 2015 N N . MET A 1 254 ? -14.410 6.349 17.995 1.00 78.12 254 MET A N 1
ATOM 2016 C CA . MET A 1 254 ? -15.418 6.764 17.001 1.00 78.12 254 MET A CA 1
ATOM 2017 C C . MET A 1 254 ? -14.882 7.783 15.976 1.00 78.12 254 MET A C 1
ATOM 2019 O O . MET A 1 254 ? -15.596 8.674 15.521 1.00 78.12 254 MET A O 1
ATOM 2023 N N . MET A 1 255 ? -13.599 7.671 15.630 1.00 79.75 255 MET A N 1
ATOM 2024 C CA . MET A 1 255 ? -12.886 8.540 14.684 1.00 79.75 255 MET A CA 1
ATOM 2025 C C . MET A 1 255 ? -12.374 7.788 13.448 1.00 79.75 255 MET A C 1
ATOM 2027 O O . MET A 1 255 ? -11.668 8.382 12.631 1.00 79.75 255 MET A O 1
ATOM 2031 N N . ALA A 1 256 ? -12.673 6.491 13.330 1.00 81.44 256 ALA A N 1
ATOM 2032 C CA . ALA A 1 256 ? -12.270 5.692 12.182 1.00 81.44 256 ALA A CA 1
ATOM 2033 C C . ALA A 1 256 ? -12.918 6.200 10.890 1.00 81.44 256 ALA A C 1
ATOM 2035 O O . ALA A 1 256 ? -14.065 6.647 10.872 1.00 81.44 256 ALA A O 1
ATOM 2036 N N . VAL A 1 257 ? -12.164 6.092 9.804 1.00 83.25 257 VAL A N 1
ATOM 2037 C CA . VAL A 1 257 ? -12.598 6.398 8.442 1.00 83.25 257 VAL A CA 1
ATOM 2038 C C . VAL A 1 257 ? -12.711 5.109 7.633 1.00 83.25 257 VAL A C 1
ATOM 2040 O O . VAL A 1 257 ? -12.045 4.113 7.929 1.00 83.25 257 VAL A O 1
ATOM 2043 N N . GLU A 1 258 ? -13.547 5.116 6.597 1.00 79.62 258 GLU A N 1
ATOM 2044 C CA . GLU A 1 258 ? -13.733 3.945 5.730 1.00 79.62 258 GLU A CA 1
ATOM 2045 C C . GLU A 1 258 ? -12.453 3.592 4.960 1.00 79.62 258 GLU A C 1
ATOM 2047 O O . GLU A 1 258 ? -12.071 2.421 4.884 1.00 79.62 258 GLU A O 1
ATOM 2052 N N . ASP A 1 259 ? -11.767 4.614 4.444 1.00 83.50 259 ASP A N 1
ATOM 2053 C CA . ASP A 1 259 ? -10.507 4.477 3.723 1.00 83.50 259 ASP A CA 1
ATOM 2054 C C . ASP A 1 259 ? -9.325 5.005 4.558 1.00 83.50 259 ASP A C 1
ATOM 2056 O O . ASP A 1 259 ? -9.145 6.226 4.667 1.00 83.50 259 ASP A O 1
ATOM 2060 N N . PRO A 1 260 ? -8.475 4.117 5.117 1.00 88.00 260 PRO A N 1
ATOM 2061 C CA . PRO A 1 260 ? -7.272 4.514 5.844 1.00 88.00 260 PRO A CA 1
ATOM 2062 C C . PRO A 1 260 ? -6.314 5.393 5.028 1.00 88.00 260 PRO A C 1
ATOM 2064 O O . PRO A 1 260 ? -5.575 6.178 5.620 1.00 88.00 260 PRO A O 1
ATOM 2067 N N . ALA A 1 261 ? -6.312 5.319 3.692 1.00 86.50 261 ALA A N 1
ATOM 2068 C CA . ALA A 1 261 ? -5.429 6.144 2.864 1.00 86.50 261 ALA A CA 1
ATOM 2069 C C . ALA A 1 261 ? -5.744 7.649 2.984 1.00 86.50 261 ALA A C 1
ATOM 2071 O O . ALA A 1 261 ? -4.864 8.487 2.789 1.00 86.50 261 ALA A O 1
ATOM 2072 N N . THR A 1 262 ? -6.968 8.004 3.392 1.00 88.38 262 THR A N 1
ATOM 2073 C CA . THR A 1 262 ? -7.387 9.399 3.623 1.00 88.38 262 THR A CA 1
ATOM 2074 C C . THR A 1 262 ? -6.846 9.999 4.923 1.00 88.38 262 THR A C 1
ATOM 2076 O O . THR A 1 262 ? -6.917 11.214 5.129 1.00 88.38 262 THR A O 1
ATOM 2079 N N . ILE A 1 263 ? -6.283 9.175 5.813 1.00 90.62 263 ILE A N 1
ATOM 2080 C CA . ILE A 1 263 ? -5.760 9.634 7.098 1.00 90.62 263 ILE A CA 1
ATOM 2081 C C . ILE A 1 263 ? -4.512 10.492 6.873 1.00 90.62 263 ILE A C 1
ATOM 2083 O O . ILE A 1 263 ? -3.447 10.025 6.467 1.00 90.62 263 ILE A O 1
ATOM 2087 N N . THR A 1 264 ? -4.633 11.776 7.200 1.00 92.00 264 THR A N 1
ATOM 2088 C CA . THR A 1 264 ? -3.541 12.742 7.085 1.00 92.00 264 THR A CA 1
ATOM 2089 C C . THR A 1 264 ? -2.634 12.742 8.316 1.00 92.00 264 THR A C 1
ATOM 2091 O O . THR A 1 264 ? -2.953 12.202 9.378 1.00 92.00 264 THR A O 1
ATOM 2094 N N . SER A 1 265 ? -1.482 13.409 8.199 1.00 92.81 265 SER A N 1
ATOM 2095 C CA . SER A 1 265 ? -0.584 13.674 9.332 1.00 92.81 265 SER A CA 1
ATOM 2096 C C . SER A 1 265 ? -1.312 14.332 10.513 1.00 92.81 265 SER A C 1
ATOM 2098 O O . SER A 1 265 ? -1.159 13.899 11.655 1.00 92.81 265 SER A O 1
ATOM 2100 N N . ASP A 1 266 ? -2.175 15.312 10.239 1.00 90.81 266 ASP A N 1
ATOM 2101 C CA . ASP A 1 266 ? -2.915 16.031 11.277 1.00 90.81 266 ASP A CA 1
ATOM 2102 C C . ASP A 1 266 ? -3.999 15.169 11.922 1.00 90.81 266 ASP A C 1
ATOM 2104 O O . ASP A 1 266 ? -4.197 15.235 13.135 1.00 90.81 266 ASP A O 1
ATOM 2108 N N . MET A 1 267 ? -4.665 14.311 11.142 1.00 90.44 267 MET A N 1
ATOM 2109 C CA . MET A 1 267 ? -5.619 13.348 11.690 1.00 90.44 267 MET A CA 1
ATOM 2110 C C . MET A 1 267 ? -4.924 12.363 12.637 1.00 90.44 267 MET A C 1
ATOM 2112 O O . MET A 1 267 ? -5.419 12.120 13.736 1.00 90.44 267 MET A O 1
ATOM 2116 N N . ARG A 1 268 ? -3.723 11.878 12.290 1.00 93.69 268 ARG A N 1
ATOM 2117 C CA . ARG A 1 268 ? -2.922 11.029 13.193 1.00 93.69 268 ARG A CA 1
ATOM 2118 C C . ARG A 1 268 ? -2.564 11.736 14.492 1.00 93.69 268 ARG A C 1
ATOM 2120 O O . ARG A 1 268 ? -2.719 11.146 15.554 1.00 93.69 268 ARG A O 1
ATOM 2127 N N . LYS A 1 269 ? -2.172 13.013 14.440 1.00 92.56 269 LYS A N 1
ATOM 2128 C CA . LYS A 1 269 ? -1.911 13.816 15.649 1.00 92.56 269 LYS A CA 1
ATOM 2129 C C . LYS A 1 269 ? -3.155 13.983 16.527 1.00 92.56 269 LYS A C 1
ATOM 2131 O O . LYS A 1 269 ? -3.045 13.914 17.748 1.00 92.56 269 LYS A O 1
ATOM 2136 N N . LYS A 1 270 ? -4.337 14.160 15.924 1.00 89.62 270 LYS A N 1
ATOM 2137 C CA . LYS A 1 270 ? -5.619 14.213 16.654 1.00 89.62 270 LYS A CA 1
ATOM 2138 C C . LYS A 1 270 ? -5.985 12.879 17.304 1.00 89.62 270 LYS A C 1
ATOM 2140 O O . LYS A 1 270 ? -6.588 12.881 18.369 1.00 89.62 270 LYS A O 1
ATOM 2145 N N . ILE A 1 271 ? -5.646 11.758 16.669 1.00 89.75 271 ILE A N 1
ATOM 2146 C CA . ILE A 1 271 ? -5.827 10.428 17.261 1.00 89.75 271 ILE A CA 1
ATOM 2147 C C . ILE A 1 271 ? -4.849 10.258 18.433 1.00 89.75 271 ILE A C 1
ATOM 2149 O O . ILE A 1 271 ? -5.289 9.932 19.530 1.00 89.75 271 ILE A O 1
ATOM 2153 N N . LEU A 1 272 ? -3.558 10.587 18.253 1.00 92.25 272 LEU A N 1
ATOM 2154 C CA . LEU A 1 272 ? -2.523 10.501 19.301 1.00 92.25 272 LEU A CA 1
ATOM 2155 C C . LEU A 1 272 ? -2.907 11.219 20.599 1.00 92.25 272 LEU A C 1
ATOM 2157 O O . LEU A 1 272 ? -2.601 10.723 21.680 1.00 92.25 272 LEU A O 1
ATOM 2161 N N . SER A 1 273 ? -3.561 12.382 20.520 1.00 89.75 273 SER A N 1
ATOM 2162 C CA . SER A 1 273 ? -3.923 13.152 21.717 1.00 89.75 273 SER A CA 1
ATOM 2163 C C . SER A 1 273 ? -4.997 12.488 22.584 1.00 89.75 273 SER A C 1
ATOM 2165 O O . SER A 1 273 ? -5.156 12.885 23.736 1.00 89.75 273 SER A O 1
ATOM 2167 N N . LYS A 1 274 ? -5.709 11.489 22.052 1.00 87.25 274 LYS A N 1
ATOM 2168 C CA . LYS A 1 274 ? -6.778 10.750 22.735 1.00 87.25 274 LYS A CA 1
ATOM 2169 C C . LYS A 1 274 ? -6.375 9.334 23.161 1.00 87.25 274 LYS A C 1
ATOM 2171 O O . LYS A 1 274 ? -7.191 8.637 23.756 1.00 87.25 274 LYS A O 1
ATOM 2176 N N . LEU A 1 275 ? -5.156 8.899 22.839 1.00 87.00 275 LEU A N 1
ATOM 2177 C CA . LEU A 1 275 ? -4.649 7.575 23.200 1.00 87.00 275 LEU A CA 1
ATOM 2178 C C . LEU A 1 275 ? -4.084 7.544 24.626 1.00 87.00 275 LEU A C 1
ATOM 2180 O O . LEU A 1 275 ? -3.703 8.574 25.186 1.00 87.00 275 LEU A O 1
ATOM 2184 N N . THR A 1 276 ? -4.003 6.341 25.195 1.00 85.62 276 THR A N 1
ATOM 2185 C CA . THR A 1 276 ? -3.346 6.087 26.485 1.00 85.62 276 THR A CA 1
ATOM 2186 C C . THR A 1 276 ? -1.848 6.378 26.398 1.00 85.62 276 THR A C 1
ATOM 2188 O O . THR A 1 276 ? -1.249 6.241 25.335 1.00 85.62 276 THR A O 1
ATOM 2191 N N . GLU A 1 277 ? -1.213 6.761 27.509 1.00 83.62 277 GLU A N 1
ATOM 2192 C CA . GLU A 1 277 ? 0.196 7.189 27.493 1.00 83.62 277 GLU A CA 1
ATOM 2193 C C . GLU A 1 277 ? 1.158 6.113 26.956 1.00 83.62 277 GLU A C 1
ATOM 2195 O O . GLU A 1 277 ? 2.072 6.431 26.198 1.00 83.62 277 GLU A O 1
ATOM 2200 N N . GLU A 1 278 ? 0.911 4.835 27.252 1.00 80.56 278 GLU A N 1
ATOM 2201 C CA . GLU A 1 278 ? 1.745 3.721 26.785 1.00 80.56 278 GLU A CA 1
ATOM 2202 C C . GLU A 1 278 ? 1.709 3.556 25.253 1.00 80.56 278 GLU A C 1
ATOM 2204 O O . GLU A 1 278 ? 2.752 3.552 24.594 1.00 80.56 278 GLU A O 1
ATOM 2209 N N . THR A 1 279 ? 0.513 3.533 24.655 1.00 88.06 279 THR A N 1
ATOM 2210 C CA . THR A 1 279 ? 0.343 3.437 23.192 1.00 88.06 279 THR A CA 1
ATOM 2211 C C . THR A 1 279 ? 0.788 4.716 22.483 1.00 88.06 279 THR A C 1
ATOM 2213 O O . THR A 1 279 ? 1.460 4.681 21.450 1.00 88.06 279 THR A O 1
ATOM 2216 N N . LYS A 1 280 ? 0.478 5.875 23.063 1.00 92.75 280 LYS A N 1
ATOM 2217 C CA . LYS A 1 280 ? 0.797 7.193 22.514 1.00 92.75 280 LYS A CA 1
ATOM 2218 C C . LYS A 1 280 ? 2.293 7.395 22.304 1.00 92.75 280 LYS A C 1
ATOM 2220 O O . LYS A 1 280 ? 2.674 7.941 21.268 1.00 92.75 280 LYS A O 1
ATOM 2225 N N . VAL A 1 281 ? 3.149 6.947 23.226 1.00 93.75 281 VAL A N 1
ATOM 2226 C CA . VAL A 1 281 ? 4.611 7.069 23.078 1.00 93.75 281 VAL A CA 1
ATOM 2227 C C . VAL A 1 281 ? 5.109 6.277 21.867 1.00 93.75 281 VAL A C 1
ATOM 2229 O O . VAL A 1 281 ? 5.830 6.830 21.030 1.00 93.75 281 VAL A O 1
ATOM 2232 N N . ALA A 1 282 ? 4.704 5.012 21.734 1.00 94.69 282 ALA A N 1
ATOM 2233 C CA . ALA A 1 282 ? 5.124 4.159 20.623 1.00 94.69 282 ALA A CA 1
ATOM 2234 C C . ALA A 1 282 ? 4.607 4.684 19.271 1.00 94.69 282 ALA A C 1
ATOM 2236 O O . ALA A 1 282 ? 5.370 4.818 18.311 1.00 94.69 282 ALA A O 1
ATOM 2237 N N . LEU A 1 283 ? 3.334 5.085 19.209 1.00 94.88 283 LEU A N 1
ATOM 2238 C CA . LEU A 1 283 ? 2.709 5.578 17.978 1.00 94.88 283 LEU A CA 1
ATOM 2239 C C . LEU A 1 283 ? 3.219 6.970 17.575 1.00 94.88 283 LEU A C 1
ATOM 2241 O O . LEU A 1 283 ? 3.261 7.286 16.385 1.00 94.88 283 LEU A O 1
ATOM 2245 N N . THR A 1 284 ? 3.660 7.793 18.531 1.00 95.44 284 THR A N 1
ATOM 2246 C CA . THR A 1 284 ? 4.327 9.073 18.236 1.00 95.44 284 THR A CA 1
ATOM 2247 C C . THR A 1 284 ? 5.671 8.841 17.549 1.00 95.44 284 THR A C 1
ATOM 2249 O O . THR A 1 284 ? 5.971 9.501 16.553 1.00 95.44 284 THR A O 1
ATOM 2252 N N . LYS A 1 285 ? 6.467 7.873 18.029 1.00 95.56 285 LYS A N 1
ATOM 2253 C CA . LYS A 1 285 ? 7.725 7.487 17.370 1.00 95.56 285 LYS A CA 1
ATOM 2254 C C . LYS A 1 285 ? 7.468 6.960 15.959 1.00 95.56 285 LYS A C 1
ATOM 2256 O O . LYS A 1 285 ? 8.088 7.444 15.016 1.00 95.56 285 LYS A O 1
ATOM 2261 N N . LEU A 1 286 ? 6.485 6.069 15.798 1.00 96.75 286 LEU A N 1
ATOM 2262 C CA . LEU A 1 286 ? 6.084 5.564 14.482 1.00 96.75 286 LEU A CA 1
ATOM 2263 C C . LEU A 1 286 ? 5.685 6.702 13.530 1.00 96.75 286 LEU A C 1
ATOM 2265 O O . LEU A 1 286 ? 6.178 6.768 12.406 1.00 96.75 286 LEU A O 1
ATOM 2269 N N . HIS A 1 287 ? 4.847 7.639 13.982 1.00 95.88 287 HIS A N 1
ATOM 2270 C CA . HIS A 1 287 ? 4.445 8.799 13.185 1.00 95.88 287 HIS A CA 1
ATOM 2271 C C . HIS A 1 287 ? 5.643 9.636 12.713 1.00 95.88 287 HIS A C 1
ATOM 2273 O O . HIS A 1 287 ? 5.696 10.036 11.547 1.00 95.88 287 HIS A O 1
ATOM 2279 N N . ASN A 1 288 ? 6.608 9.883 13.602 1.00 95.69 288 ASN A N 1
ATOM 2280 C CA . ASN A 1 288 ? 7.791 10.684 13.296 1.00 95.69 288 ASN A CA 1
ATOM 2281 C C . ASN A 1 288 ? 8.743 9.968 12.327 1.00 95.69 288 ASN A C 1
ATOM 2283 O O . ASN A 1 288 ? 9.260 10.615 11.413 1.00 95.69 288 ASN A O 1
ATOM 2287 N N . SER A 1 289 ? 8.890 8.644 12.460 1.00 96.38 289 SER A N 1
ATOM 2288 C CA . SER A 1 289 ? 9.799 7.829 11.638 1.00 96.38 289 SER A CA 1
ATOM 2289 C C . SER A 1 289 ? 9.495 7.859 10.133 1.00 96.38 289 SER A C 1
ATOM 2291 O O . SER A 1 289 ? 10.373 7.654 9.302 1.00 96.38 289 SER A O 1
ATOM 2293 N N . LEU A 1 290 ? 8.277 8.240 9.733 1.00 95.12 290 LEU A N 1
ATOM 2294 C CA . LEU A 1 290 ? 7.922 8.433 8.319 1.00 95.12 290 LEU A CA 1
ATOM 2295 C C . LEU A 1 290 ? 8.641 9.605 7.641 1.00 95.12 290 LEU A C 1
ATOM 2297 O O . LEU A 1 290 ? 8.657 9.689 6.412 1.00 95.12 290 LEU A O 1
ATOM 2301 N N . ASN A 1 291 ? 9.200 10.524 8.428 1.00 91.25 291 ASN A N 1
ATOM 2302 C CA . ASN A 1 291 ? 9.990 11.648 7.931 1.00 91.25 291 ASN A CA 1
ATOM 2303 C C . ASN A 1 291 ? 11.502 11.408 8.059 1.00 91.25 291 ASN A C 1
ATOM 2305 O O . ASN A 1 291 ? 12.287 12.281 7.682 1.00 91.25 291 ASN A O 1
ATOM 2309 N N . GLU A 1 292 ? 11.910 10.253 8.585 1.00 84.69 292 GLU A N 1
ATOM 2310 C CA . GLU A 1 292 ? 13.315 9.875 8.712 1.00 84.69 292 GLU A CA 1
ATOM 2311 C C . GLU A 1 292 ? 13.895 9.411 7.364 1.00 84.69 292 GLU A C 1
ATOM 2313 O O . GLU A 1 292 ? 13.263 9.502 6.307 1.00 84.69 292 GLU A O 1
ATOM 2318 N N . LYS A 1 293 ? 15.159 8.977 7.378 1.00 87.56 293 LYS A N 1
ATOM 2319 C CA . LYS A 1 293 ? 15.900 8.536 6.184 1.00 87.56 293 LYS A CA 1
ATOM 2320 C C . LYS A 1 293 ? 16.221 7.038 6.192 1.00 87.56 293 LYS A C 1
ATOM 2322 O O . LYS A 1 293 ? 16.976 6.591 5.336 1.00 87.56 293 LYS A O 1
ATOM 2327 N N . SER A 1 294 ? 15.661 6.286 7.135 1.00 93.31 294 SER A N 1
ATOM 2328 C CA . SER A 1 294 ? 16.015 4.895 7.417 1.00 93.31 294 SER A CA 1
ATOM 2329 C C . SER A 1 294 ? 14.759 4.029 7.468 1.00 93.31 294 SER A C 1
ATOM 2331 O O . SER A 1 294 ? 13.792 4.364 8.153 1.00 93.31 294 SER A O 1
ATOM 2333 N N . ILE A 1 295 ? 14.755 2.931 6.707 1.00 96.00 295 ILE A N 1
ATOM 2334 C CA . ILE A 1 295 ? 13.666 1.946 6.752 1.00 96.00 295 ILE A CA 1
ATOM 2335 C C . ILE A 1 295 ? 13.829 1.060 7.985 1.00 96.00 295 ILE A C 1
ATOM 2337 O O . ILE A 1 295 ? 12.837 0.714 8.625 1.00 96.00 295 ILE A O 1
ATOM 2341 N N . GLU A 1 296 ? 15.069 0.752 8.357 1.00 94.81 296 GLU A N 1
ATOM 2342 C CA . GLU A 1 296 ? 15.389 -0.001 9.559 1.00 94.81 296 GLU A CA 1
ATOM 2343 C C . GLU A 1 296 ? 14.863 0.697 10.833 1.00 94.81 296 GLU A C 1
ATOM 2345 O O . GLU A 1 296 ? 14.240 0.038 11.672 1.00 94.81 296 GLU A O 1
ATOM 2350 N N . ASP A 1 297 ? 15.014 2.024 10.941 1.00 95.50 297 ASP A N 1
ATOM 2351 C CA . ASP A 1 297 ? 14.507 2.806 12.085 1.00 95.50 297 ASP A CA 1
ATOM 2352 C C . ASP A 1 297 ? 12.970 2.842 12.113 1.00 95.50 297 ASP A C 1
ATOM 2354 O O . ASP A 1 297 ? 12.354 2.627 13.164 1.00 95.50 297 ASP A O 1
ATOM 2358 N N . PHE A 1 298 ? 12.334 3.009 10.945 1.00 97.94 298 PHE A N 1
ATOM 2359 C CA . PHE A 1 298 ? 10.879 2.899 10.802 1.00 97.94 298 PHE A CA 1
ATOM 2360 C C . PHE A 1 298 ? 10.367 1.525 11.256 1.00 97.94 298 PHE A C 1
ATOM 2362 O O . PHE A 1 298 ? 9.402 1.445 12.014 1.00 97.94 298 PHE A O 1
ATOM 2369 N N . LEU A 1 299 ? 11.012 0.435 10.828 1.00 96.56 299 LEU A N 1
ATOM 2370 C CA . LEU A 1 299 ? 10.604 -0.929 11.175 1.00 96.56 299 LEU A CA 1
ATOM 2371 C C . LEU A 1 299 ? 10.762 -1.216 12.673 1.00 96.56 299 LEU A C 1
ATOM 2373 O O . LEU A 1 299 ? 9.912 -1.890 13.245 1.00 96.56 299 LEU A O 1
ATOM 2377 N N . SER A 1 300 ? 11.791 -0.662 13.318 1.00 96.56 300 SER A N 1
ATOM 2378 C CA . SER A 1 300 ? 11.964 -0.727 14.776 1.00 96.56 300 SER A CA 1
ATOM 2379 C C . SER A 1 300 ? 10.840 0.008 15.526 1.00 96.56 300 SER A C 1
ATOM 2381 O O . SER A 1 300 ? 10.257 -0.513 16.485 1.00 96.56 300 SER A O 1
ATOM 2383 N N . 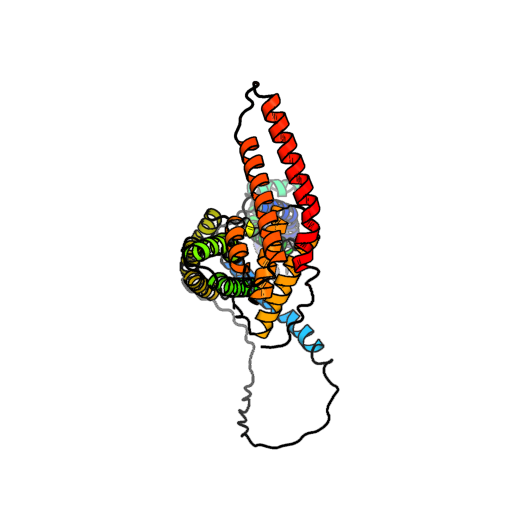CYS A 1 301 ? 10.467 1.203 15.050 1.00 96.94 301 CYS A N 1
ATOM 2384 C CA . CYS A 1 301 ? 9.338 1.956 15.599 1.00 96.94 301 CYS A CA 1
ATOM 2385 C C . CYS A 1 301 ? 8.000 1.239 15.370 1.00 96.94 301 CYS A C 1
ATOM 2387 O O . CYS A 1 301 ? 7.131 1.264 16.241 1.00 96.94 301 CYS A O 1
ATOM 2389 N N . LEU A 1 302 ? 7.840 0.589 14.216 1.00 96.69 302 LEU A N 1
ATOM 2390 C CA . LEU A 1 302 ? 6.662 -0.203 13.883 1.00 96.69 302 LEU A CA 1
ATOM 2391 C C . LEU A 1 302 ? 6.537 -1.429 14.786 1.00 96.69 302 LEU A C 1
ATOM 2393 O O . LEU A 1 302 ? 5.461 -1.640 15.334 1.00 96.69 302 LEU A O 1
ATOM 2397 N N . ASP A 1 303 ? 7.619 -2.187 14.990 1.00 95.62 303 ASP A N 1
ATOM 2398 C CA . ASP A 1 303 ? 7.635 -3.341 15.897 1.00 95.62 303 ASP A CA 1
ATOM 2399 C C . ASP A 1 303 ? 7.172 -2.904 17.306 1.00 95.62 303 ASP A C 1
ATOM 2401 O O . ASP A 1 303 ? 6.219 -3.470 17.848 1.00 95.62 303 ASP A O 1
ATOM 2405 N N . SER A 1 304 ? 7.731 -1.801 17.826 1.00 95.44 304 SER A N 1
ATOM 2406 C CA . SER A 1 304 ? 7.343 -1.212 19.123 1.00 95.44 304 SER A CA 1
ATOM 2407 C C . SER A 1 304 ? 5.865 -0.794 19.181 1.00 95.44 304 SER A C 1
ATOM 2409 O O . SER A 1 304 ? 5.188 -0.993 20.187 1.00 95.44 304 SER A O 1
ATOM 2411 N N . ALA A 1 305 ? 5.346 -0.192 18.108 1.00 95.25 305 ALA A N 1
ATOM 2412 C CA . ALA A 1 305 ? 3.949 0.228 18.032 1.00 95.25 305 ALA A CA 1
ATOM 2413 C C . ALA A 1 305 ? 2.992 -0.967 17.942 1.00 95.25 305 ALA A C 1
ATOM 2415 O O . ALA A 1 305 ? 1.916 -0.935 18.531 1.00 95.25 305 ALA A O 1
ATOM 2416 N N . THR A 1 306 ? 3.367 -2.022 17.216 1.00 94.06 306 THR A N 1
ATOM 2417 C CA . THR A 1 306 ? 2.544 -3.231 17.106 1.00 94.06 306 THR A CA 1
ATOM 2418 C C . THR A 1 306 ? 2.483 -3.998 18.419 1.00 94.06 306 THR A C 1
ATOM 2420 O O . THR A 1 306 ? 1.409 -4.478 18.771 1.00 94.06 306 THR A O 1
ATOM 2423 N N . GLU A 1 307 ? 3.580 -4.028 19.180 1.00 93.31 307 GLU A N 1
ATOM 2424 C CA . GLU A 1 307 ? 3.614 -4.579 20.537 1.00 93.31 307 GLU A CA 1
ATOM 2425 C C . GLU A 1 307 ? 2.698 -3.791 21.480 1.00 93.31 307 GLU A C 1
ATOM 2427 O O . GLU A 1 307 ? 1.839 -4.384 22.123 1.00 93.31 307 GLU A O 1
ATOM 2432 N N . ALA A 1 308 ? 2.783 -2.456 21.477 1.00 91.75 308 ALA A N 1
ATOM 2433 C CA . ALA A 1 308 ? 1.919 -1.607 22.302 1.00 91.75 308 ALA A CA 1
ATOM 2434 C C . ALA A 1 308 ? 0.419 -1.723 21.956 1.00 91.75 308 ALA A C 1
ATOM 2436 O O . ALA A 1 308 ? -0.429 -1.373 22.772 1.00 91.75 308 ALA A O 1
ATOM 2437 N N . CYS A 1 309 ? 0.078 -2.178 20.747 1.00 89.44 309 CYS A N 1
ATOM 2438 C CA . CYS A 1 309 ? -1.302 -2.367 20.291 1.00 89.44 309 CYS A CA 1
ATOM 2439 C C . CYS A 1 309 ? -1.778 -3.830 20.324 1.00 89.44 309 CYS A C 1
ATOM 2441 O O . CYS A 1 309 ? -2.837 -4.116 19.764 1.00 89.44 309 CYS A O 1
ATOM 2443 N N . ASP A 1 310 ? -1.002 -4.757 20.897 1.00 88.94 310 ASP A N 1
ATOM 2444 C CA . ASP A 1 310 ? -1.286 -6.201 20.890 1.00 88.94 310 ASP A CA 1
ATOM 2445 C C . ASP A 1 310 ? -1.507 -6.785 19.471 1.00 88.94 310 ASP A C 1
ATOM 2447 O O . ASP A 1 310 ? -2.249 -7.752 19.244 1.00 88.94 310 ASP A O 1
ATOM 2451 N N . ILE A 1 311 ? -0.845 -6.203 18.467 1.00 90.62 311 ILE A N 1
ATOM 2452 C CA . ILE A 1 311 ? -0.898 -6.646 17.071 1.00 90.62 311 ILE A CA 1
ATOM 2453 C C . ILE A 1 311 ? 0.259 -7.608 16.820 1.00 90.62 311 ILE A C 1
ATOM 2455 O O . ILE A 1 311 ? 1.419 -7.222 16.704 1.00 90.62 311 ILE A O 1
ATOM 2459 N N . MET A 1 312 ? -0.062 -8.889 16.651 1.00 90.62 312 MET A N 1
ATOM 2460 C CA . MET A 1 312 ? 0.940 -9.891 16.311 1.00 90.62 312 MET A CA 1
ATOM 2461 C C . MET A 1 312 ? 1.315 -9.822 14.822 1.00 90.62 312 MET A C 1
ATOM 2463 O O . MET A 1 312 ? 0.542 -10.236 13.954 1.00 90.62 312 MET A O 1
ATOM 2467 N N . VAL A 1 313 ? 2.534 -9.364 14.528 1.00 91.69 313 VAL A N 1
ATOM 2468 C CA . VAL A 1 313 ? 3.093 -9.328 13.167 1.00 91.69 313 VAL A CA 1
ATOM 2469 C C . VAL A 1 313 ? 3.808 -10.636 12.838 1.00 91.69 313 VAL A C 1
ATOM 2471 O O . VAL A 1 313 ? 4.758 -11.044 13.508 1.00 91.69 313 VAL A O 1
ATOM 2474 N N . LYS A 1 314 ? 3.386 -11.301 11.759 1.00 90.12 314 LYS A N 1
ATOM 2475 C CA . LYS A 1 314 ? 4.034 -12.523 11.267 1.00 90.12 314 LYS A CA 1
ATOM 2476 C C . LYS A 1 314 ? 5.104 -12.186 10.235 1.00 90.12 314 LYS A C 1
ATOM 2478 O O . LYS A 1 314 ? 4.797 -11.826 9.095 1.00 90.12 314 LYS A O 1
ATOM 2483 N N . LYS A 1 315 ? 6.364 -12.384 10.619 1.00 88.94 315 LYS A N 1
ATOM 2484 C CA . LYS A 1 315 ? 7.501 -12.343 9.691 1.00 88.94 315 LYS A CA 1
ATOM 2485 C C . LYS A 1 315 ? 7.369 -13.478 8.671 1.00 88.94 315 LYS A C 1
ATOM 2487 O O . LYS A 1 315 ? 7.014 -14.603 9.025 1.00 88.94 315 LYS A O 1
ATOM 2492 N N . GLY A 1 316 ? 7.591 -13.163 7.401 1.00 84.25 316 GLY A N 1
ATOM 2493 C CA . GLY A 1 316 ? 7.512 -14.116 6.303 1.00 84.25 316 GLY A CA 1
ATOM 2494 C C . GLY A 1 316 ? 8.613 -15.164 6.403 1.00 84.25 316 GLY A C 1
ATOM 2495 O O . GLY A 1 316 ? 9.767 -14.844 6.670 1.00 84.25 316 GLY A O 1
ATOM 2496 N N . ASP A 1 317 ? 8.258 -16.427 6.182 1.00 90.31 317 ASP A N 1
ATOM 2497 C CA . ASP A 1 317 ? 9.244 -17.464 5.911 1.00 90.31 317 ASP A CA 1
ATOM 2498 C C . ASP A 1 317 ? 9.657 -17.421 4.429 1.00 90.31 317 ASP A C 1
ATOM 2500 O O . ASP A 1 317 ? 9.026 -16.773 3.589 1.00 90.31 317 ASP A O 1
ATOM 2504 N N . LYS A 1 318 ? 10.700 -18.174 4.066 1.00 91.06 318 LYS A N 1
ATOM 2505 C CA . LYS A 1 318 ? 11.195 -18.237 2.679 1.00 91.06 318 LYS A CA 1
ATOM 2506 C C . LYS A 1 318 ? 10.112 -18.666 1.676 1.00 91.06 318 LYS A C 1
ATOM 2508 O O . LYS A 1 318 ? 10.182 -18.320 0.497 1.00 91.06 318 LYS A O 1
ATOM 2513 N N . LYS A 1 319 ? 9.111 -19.439 2.118 1.00 92.06 319 LYS A N 1
ATOM 2514 C CA . LYS A 1 319 ? 7.972 -19.853 1.289 1.00 92.06 319 LYS A CA 1
ATOM 2515 C C . LYS A 1 319 ? 7.021 -18.681 1.038 1.00 92.06 319 LYS A C 1
ATOM 2517 O O . LYS A 1 319 ? 6.646 -18.453 -0.112 1.00 92.06 319 LYS A O 1
ATOM 2522 N N . ARG A 1 320 ? 6.668 -17.926 2.079 1.00 89.25 320 ARG A N 1
ATOM 2523 C CA . ARG A 1 320 ? 5.805 -16.746 1.997 1.00 89.25 320 ARG A CA 1
ATOM 2524 C C . ARG A 1 320 ? 6.469 -15.619 1.219 1.00 89.25 320 ARG A C 1
ATOM 2526 O O . ARG A 1 320 ? 5.805 -15.025 0.382 1.00 89.25 320 ARG A O 1
ATOM 2533 N N . GLU A 1 321 ? 7.768 -15.387 1.390 1.00 92.12 321 GLU A N 1
ATOM 2534 C CA . GLU A 1 321 ? 8.511 -14.421 0.566 1.00 92.12 321 GLU A CA 1
ATOM 2535 C C . GLU A 1 321 ? 8.422 -14.754 -0.929 1.00 92.12 321 GLU A C 1
ATOM 2537 O O . GLU A 1 321 ? 8.095 -13.892 -1.744 1.00 92.12 321 GLU A O 1
ATOM 2542 N N . ARG A 1 322 ? 8.641 -16.023 -1.308 1.00 92.19 322 ARG A N 1
ATOM 2543 C CA . ARG A 1 322 ? 8.483 -16.472 -2.704 1.00 92.19 322 ARG A CA 1
ATOM 2544 C C . ARG A 1 322 ? 7.061 -16.264 -3.215 1.00 92.19 322 ARG A C 1
ATOM 2546 O O . ARG A 1 322 ? 6.888 -15.852 -4.360 1.00 92.19 322 ARG A O 1
ATOM 2553 N N . GLN A 1 323 ? 6.060 -16.543 -2.382 1.00 92.50 323 GLN A N 1
ATOM 2554 C CA . GLN A 1 323 ? 4.659 -16.316 -2.726 1.00 92.50 323 GLN A CA 1
ATOM 2555 C C . GLN A 1 323 ? 4.373 -14.827 -2.958 1.00 92.50 323 GLN A C 1
ATOM 2557 O O . GLN A 1 323 ? 3.761 -14.493 -3.969 1.00 92.50 323 GLN A O 1
ATOM 2562 N N . ILE A 1 324 ? 4.849 -13.943 -2.077 1.00 91.00 324 ILE A N 1
ATOM 2563 C CA . ILE A 1 324 ? 4.689 -12.489 -2.207 1.00 91.00 324 ILE A CA 1
ATOM 2564 C C . ILE A 1 324 ? 5.363 -11.992 -3.488 1.00 91.00 324 ILE A C 1
ATOM 2566 O O . ILE A 1 324 ? 4.738 -11.286 -4.273 1.00 91.00 324 ILE A O 1
ATOM 2570 N N . LEU A 1 325 ? 6.601 -12.417 -3.762 1.00 90.75 325 LEU A N 1
ATOM 2571 C CA . LEU A 1 325 ? 7.312 -12.051 -4.991 1.00 90.75 325 LEU A CA 1
ATOM 2572 C C . LEU A 1 325 ? 6.557 -12.501 -6.248 1.00 90.75 325 LEU A C 1
ATOM 2574 O O . LEU A 1 325 ? 6.475 -11.749 -7.220 1.00 90.75 325 LEU A O 1
ATOM 2578 N N . PHE A 1 326 ? 6.008 -13.717 -6.237 1.00 91.69 326 PHE A N 1
ATOM 2579 C CA . PHE A 1 326 ? 5.204 -14.233 -7.342 1.00 91.69 326 PHE A CA 1
ATOM 2580 C C . PHE A 1 326 ? 3.919 -13.418 -7.537 1.00 91.69 326 PHE A C 1
ATOM 2582 O O . PHE A 1 326 ? 3.633 -12.992 -8.653 1.00 91.69 326 PHE A O 1
ATOM 2589 N N . GLN A 1 327 ? 3.184 -13.144 -6.456 1.00 92.00 327 GLN A N 1
ATOM 2590 C CA . GLN A 1 327 ? 1.955 -12.347 -6.491 1.00 92.00 327 GLN A CA 1
ATOM 2591 C C . GLN A 1 327 ? 2.214 -10.911 -6.955 1.00 92.00 327 GLN A C 1
ATOM 2593 O O . GLN A 1 327 ? 1.484 -10.411 -7.803 1.00 92.00 327 GLN A O 1
ATOM 2598 N N . HIS A 1 328 ? 3.282 -10.278 -6.467 1.00 92.31 328 HIS A N 1
ATOM 2599 C CA . HIS A 1 328 ? 3.700 -8.945 -6.896 1.00 92.31 328 HIS A CA 1
ATOM 2600 C C . HIS A 1 328 ? 3.990 -8.905 -8.401 1.00 92.31 328 HIS A C 1
ATOM 2602 O O . HIS A 1 328 ? 3.480 -8.046 -9.115 1.00 92.31 328 HIS A O 1
ATOM 2608 N N . ARG A 1 329 ? 4.751 -9.885 -8.907 1.00 91.75 329 ARG A N 1
ATOM 2609 C CA . ARG A 1 329 ? 5.060 -10.002 -10.339 1.00 91.75 329 ARG A CA 1
ATOM 2610 C C . ARG A 1 329 ? 3.789 -10.162 -11.175 1.00 91.75 329 ARG A C 1
ATOM 2612 O O . ARG A 1 329 ? 3.655 -9.507 -12.203 1.00 91.75 329 ARG A O 1
ATOM 2619 N N . GLN A 1 330 ? 2.872 -11.022 -10.732 1.00 92.19 330 GLN A N 1
ATOM 2620 C CA . GLN A 1 330 ? 1.603 -11.257 -11.416 1.00 92.19 330 GLN A CA 1
ATOM 2621 C C . GLN A 1 330 ? 0.744 -9.986 -11.445 1.00 92.19 330 GLN A C 1
ATOM 2623 O O . GLN A 1 330 ? 0.276 -9.599 -12.511 1.00 92.19 330 GLN A O 1
ATOM 2628 N N . ALA A 1 331 ? 0.614 -9.296 -10.309 1.00 91.31 331 ALA A N 1
ATOM 2629 C CA . ALA A 1 331 ? -0.153 -8.058 -10.201 1.00 91.31 331 ALA A CA 1
ATOM 2630 C C . ALA A 1 331 ? 0.387 -6.959 -11.131 1.00 91.31 331 ALA A C 1
ATOM 2632 O O . ALA A 1 331 ? -0.380 -6.358 -11.880 1.00 91.31 331 ALA A O 1
ATOM 2633 N N . LEU A 1 332 ? 1.709 -6.746 -11.152 1.00 90.81 332 LEU A N 1
ATOM 2634 C CA . LEU A 1 332 ? 2.335 -5.786 -12.065 1.00 90.81 332 LEU A CA 1
ATOM 2635 C C . LEU A 1 332 ? 2.156 -6.182 -13.538 1.00 90.81 332 LEU A C 1
ATOM 2637 O O . LEU A 1 332 ? 1.914 -5.318 -14.380 1.00 90.81 332 LEU A O 1
ATOM 2641 N N . ALA A 1 333 ? 2.260 -7.474 -13.867 1.00 92.69 333 ALA A N 1
ATOM 2642 C CA . ALA A 1 333 ? 2.066 -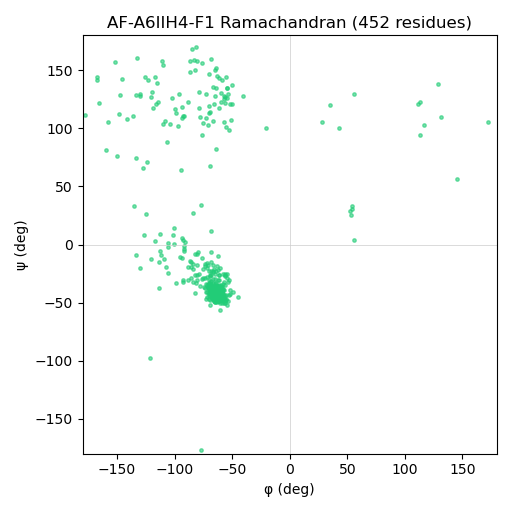7.953 -15.234 1.00 92.69 333 ALA A CA 1
ATOM 2643 C C . ALA A 1 333 ? 0.615 -7.765 -15.704 1.00 92.69 333 ALA A C 1
ATOM 2645 O O . ALA A 1 333 ? 0.383 -7.384 -16.851 1.00 92.69 333 ALA A O 1
ATOM 2646 N N . ASP A 1 334 ? -0.362 -7.999 -14.827 1.00 91.12 334 ASP A N 1
ATOM 2647 C CA . ASP A 1 334 ? -1.776 -7.779 -15.132 1.00 91.12 334 ASP A CA 1
ATOM 2648 C C . ASP A 1 334 ? -2.098 -6.288 -15.282 1.00 91.12 334 ASP A C 1
ATOM 2650 O O . ASP A 1 334 ? -2.783 -5.907 -16.232 1.00 91.12 334 ASP A O 1
ATOM 2654 N N . GLN A 1 335 ? -1.517 -5.431 -14.437 1.00 89.50 335 GLN A N 1
ATOM 2655 C CA . GLN A 1 335 ? -1.607 -3.979 -14.596 1.00 89.50 335 GLN A CA 1
ATOM 2656 C C . GLN A 1 335 ? -0.989 -3.516 -15.928 1.00 89.50 335 GLN A C 1
ATOM 2658 O O . GLN A 1 335 ? -1.580 -2.707 -16.644 1.00 89.50 335 GLN A O 1
ATOM 2663 N N . LEU A 1 336 ? 0.169 -4.061 -16.314 1.00 92.62 336 LEU A N 1
ATOM 2664 C CA . LEU A 1 336 ? 0.855 -3.712 -17.562 1.00 92.62 336 LEU A CA 1
ATOM 2665 C C . LEU A 1 336 ? 0.028 -4.054 -18.811 1.00 92.62 336 LEU A C 1
ATOM 2667 O O . LEU A 1 336 ? 0.050 -3.298 -19.785 1.00 92.62 336 LEU A O 1
ATOM 2671 N N . LYS A 1 337 ? -0.730 -5.160 -18.795 1.00 92.81 337 LYS A N 1
ATOM 2672 C CA . LYS A 1 337 ? -1.593 -5.557 -19.923 1.00 92.81 337 LYS A CA 1
ATOM 2673 C C . LYS A 1 337 ? -2.606 -4.463 -20.258 1.00 92.81 337 LYS A C 1
ATOM 2675 O O . LYS A 1 337 ? -2.708 -4.077 -21.422 1.00 92.81 337 LYS A O 1
ATOM 2680 N N . VAL A 1 338 ? -3.288 -3.941 -19.239 1.00 92.12 338 VAL A N 1
ATOM 2681 C CA . VAL A 1 338 ? -4.384 -2.966 -19.388 1.00 92.12 338 VAL A CA 1
ATOM 2682 C C . VAL A 1 338 ? -3.918 -1.511 -19.462 1.00 92.12 338 VAL A C 1
ATOM 2684 O O . VAL A 1 338 ? -4.691 -0.643 -19.843 1.00 92.12 338 VAL A O 1
ATOM 2687 N N . THR A 1 339 ? -2.666 -1.222 -19.103 1.00 90.56 339 THR A N 1
ATOM 2688 C CA . THR A 1 339 ? -2.154 0.154 -19.076 1.00 90.56 339 THR A CA 1
ATOM 2689 C C . THR A 1 339 ? -1.938 0.697 -20.487 1.00 90.56 339 THR A C 1
ATOM 2691 O O . THR A 1 339 ? -1.239 0.076 -21.283 1.00 90.56 339 THR A O 1
ATOM 2694 N N . GLU A 1 340 ? -2.459 1.884 -20.779 1.00 90.94 340 GLU A N 1
ATOM 2695 C CA . GLU A 1 340 ? -2.226 2.590 -22.050 1.00 90.94 340 GLU A CA 1
ATOM 2696 C C . GLU A 1 340 ? -1.294 3.800 -21.910 1.00 90.94 340 GLU A C 1
ATOM 2698 O O . GLU A 1 340 ? -0.714 4.243 -22.898 1.00 90.94 340 GLU A O 1
ATOM 2703 N N . ASP A 1 341 ? -1.126 4.326 -20.691 1.00 89.69 341 ASP A N 1
ATOM 2704 C CA . ASP A 1 341 ? -0.251 5.469 -20.434 1.00 89.69 341 ASP A CA 1
ATOM 2705 C C . ASP A 1 341 ? 1.229 5.108 -20.684 1.00 89.69 341 ASP A C 1
ATOM 2707 O O . ASP A 1 341 ? 1.759 4.217 -20.009 1.00 89.69 341 ASP A O 1
ATOM 2711 N N . PRO A 1 342 ? 1.931 5.799 -21.604 1.00 92.06 342 PRO A N 1
ATOM 2712 C CA . PRO A 1 342 ? 3.312 5.476 -21.939 1.00 92.06 342 PRO A CA 1
ATOM 2713 C C . PRO A 1 342 ? 4.2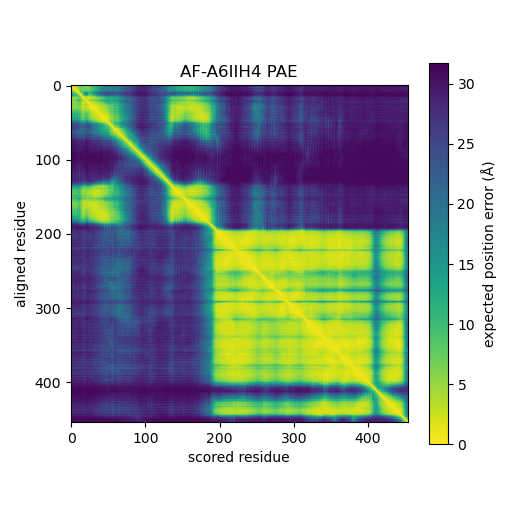76 5.530 -20.751 1.00 92.06 342 PRO A C 1
ATOM 2715 O O . PRO A 1 342 ? 5.158 4.675 -20.644 1.00 92.06 342 PRO A O 1
ATOM 2718 N N . ALA A 1 343 ? 4.106 6.495 -19.842 1.00 91.50 343 ALA A N 1
ATOM 2719 C CA . ALA A 1 343 ? 4.977 6.631 -18.678 1.00 91.50 343 ALA A CA 1
ATOM 2720 C C . ALA A 1 343 ? 4.792 5.461 -17.701 1.00 91.50 343 ALA A C 1
ATOM 2722 O O . ALA A 1 343 ? 5.780 4.878 -17.242 1.00 91.50 343 ALA A O 1
ATOM 2723 N N . LEU A 1 344 ? 3.544 5.063 -17.436 1.00 92.00 344 LEU A N 1
ATOM 2724 C CA . LEU A 1 344 ? 3.239 3.908 -16.599 1.00 92.00 344 LEU A CA 1
ATOM 2725 C C . LEU A 1 344 ? 3.659 2.581 -17.254 1.00 92.00 344 LEU A C 1
ATOM 2727 O O . LEU A 1 344 ? 4.191 1.717 -16.557 1.00 92.00 344 LEU A O 1
ATOM 2731 N N . ILE A 1 345 ? 3.524 2.428 -18.579 1.00 95.44 345 ILE A N 1
ATOM 2732 C CA . ILE A 1 345 ? 4.053 1.265 -19.320 1.00 95.44 345 ILE A CA 1
ATOM 2733 C C . ILE A 1 345 ? 5.563 1.132 -19.094 1.00 95.44 345 ILE A C 1
ATOM 2735 O O . ILE A 1 345 ? 6.033 0.053 -18.722 1.00 95.44 345 ILE A O 1
ATOM 2739 N N . LEU A 1 346 ? 6.322 2.218 -19.284 1.00 95.69 346 LEU A N 1
ATOM 2740 C CA . LEU A 1 346 ? 7.773 2.217 -19.079 1.00 95.69 346 LEU A CA 1
ATOM 2741 C C . LEU A 1 346 ? 8.133 1.886 -17.631 1.00 95.69 346 LEU A C 1
ATOM 2743 O O . LEU A 1 346 ? 9.040 1.090 -17.383 1.00 95.69 346 LEU A O 1
ATOM 2747 N N . HIS A 1 347 ? 7.414 2.481 -16.679 1.00 94.44 347 HIS A N 1
ATOM 2748 C CA . HIS A 1 347 ? 7.627 2.258 -15.258 1.00 94.44 347 HIS A CA 1
ATOM 2749 C C . HIS A 1 347 ? 7.426 0.785 -14.872 1.00 94.44 347 HIS A C 1
ATOM 2751 O O . HIS A 1 347 ? 8.353 0.153 -14.361 1.00 94.44 347 HIS A O 1
ATOM 2757 N N . LEU A 1 348 ? 6.252 0.220 -15.175 1.00 92.62 348 LEU A N 1
ATOM 2758 C CA . LEU A 1 348 ? 5.904 -1.170 -14.864 1.00 92.62 348 LEU A CA 1
ATOM 2759 C C . LEU A 1 348 ? 6.856 -2.156 -15.549 1.00 92.62 348 LEU A C 1
ATOM 2761 O O . LEU A 1 348 ? 7.318 -3.106 -14.920 1.00 92.62 348 LEU A O 1
ATOM 2765 N N . THR A 1 349 ? 7.201 -1.901 -16.813 1.00 96.81 349 THR A N 1
ATOM 2766 C CA . THR A 1 349 ? 8.150 -2.724 -17.574 1.00 96.81 349 THR A CA 1
ATOM 2767 C C . THR A 1 349 ? 9.535 -2.721 -16.927 1.00 96.81 349 THR A C 1
ATOM 2769 O O . THR A 1 349 ? 10.118 -3.783 -16.716 1.00 96.81 349 THR A O 1
ATOM 2772 N N . SER A 1 350 ? 10.043 -1.545 -16.544 1.00 96.75 350 SER A N 1
ATOM 2773 C CA . SER A 1 350 ? 11.365 -1.407 -15.915 1.00 96.75 350 SER A CA 1
ATOM 2774 C C . SER A 1 350 ? 11.431 -2.124 -14.562 1.00 96.75 350 SER A C 1
ATOM 2776 O O . SER A 1 350 ? 12.383 -2.857 -14.294 1.00 96.75 350 SER A O 1
ATOM 2778 N N . VAL A 1 351 ? 10.398 -1.970 -13.724 1.00 95.69 351 VAL A N 1
ATOM 2779 C CA . VAL A 1 351 ? 10.303 -2.645 -12.416 1.00 95.69 351 VAL A CA 1
ATOM 2780 C C . VAL A 1 351 ? 10.190 -4.163 -12.579 1.00 95.69 351 VAL A C 1
ATOM 2782 O O . VAL A 1 351 ? 10.841 -4.916 -11.852 1.00 95.69 351 VAL A O 1
ATOM 2785 N N . LEU A 1 352 ? 9.415 -4.637 -13.557 1.00 95.81 352 LEU A N 1
ATOM 2786 C CA . LEU A 1 352 ? 9.297 -6.064 -13.839 1.00 95.81 352 LEU A CA 1
ATOM 2787 C C . LEU A 1 352 ? 10.622 -6.660 -14.327 1.00 95.81 352 LEU A C 1
ATOM 2789 O O . LEU A 1 352 ? 11.036 -7.689 -13.794 1.00 95.81 352 LEU A O 1
ATOM 2793 N N . LEU A 1 353 ? 11.316 -6.026 -15.279 1.00 96.25 353 LEU A N 1
ATOM 2794 C CA . LEU A 1 353 ? 12.632 -6.475 -15.762 1.00 96.25 353 LEU A CA 1
ATOM 2795 C C . LEU A 1 353 ? 13.676 -6.510 -14.640 1.00 96.25 353 LEU A C 1
ATOM 2797 O O . LEU A 1 353 ? 14.447 -7.470 -14.531 1.00 96.25 353 LEU A O 1
ATOM 2801 N N . PHE A 1 354 ? 13.654 -5.522 -13.743 1.00 96.38 354 PHE A N 1
ATOM 2802 C CA . PHE A 1 354 ? 14.457 -5.556 -12.522 1.00 96.38 354 PHE A CA 1
ATOM 2803 C C . PHE A 1 354 ? 14.126 -6.792 -11.672 1.00 96.38 354 PHE A C 1
ATOM 2805 O O . PHE A 1 354 ? 15.020 -7.531 -11.258 1.00 96.38 354 PHE A O 1
ATOM 2812 N N . GLN A 1 355 ? 12.841 -7.084 -11.466 1.00 94.56 355 GLN A N 1
ATOM 2813 C CA . GLN A 1 355 ? 12.407 -8.241 -10.685 1.00 94.56 355 GLN A CA 1
ATOM 2814 C C . GLN A 1 355 ? 12.697 -9.590 -11.381 1.00 94.56 355 GLN A C 1
ATOM 2816 O O . GLN A 1 355 ? 12.825 -10.621 -10.711 1.00 94.56 355 GLN A O 1
ATOM 2821 N N . PHE A 1 356 ? 12.774 -9.640 -12.716 1.00 93.31 356 PHE A N 1
ATOM 2822 C CA . PHE A 1 356 ? 13.223 -10.824 -13.466 1.00 93.31 356 PHE A CA 1
ATOM 2823 C C . PHE A 1 356 ? 14.727 -11.063 -13.320 1.00 93.31 356 PHE A C 1
ATOM 2825 O O . PHE A 1 356 ? 15.119 -12.205 -13.115 1.00 93.31 356 PHE A O 1
ATOM 2832 N N . SER A 1 357 ? 15.544 -10.009 -13.361 1.00 93.88 357 SER A N 1
ATOM 2833 C CA . SER A 1 357 ? 17.009 -10.120 -13.303 1.00 93.88 357 SER A CA 1
ATOM 2834 C C . SER A 1 357 ? 17.574 -10.314 -11.891 1.00 93.88 357 SER A C 1
ATOM 2836 O O . SER A 1 357 ? 18.610 -10.952 -11.727 1.00 93.88 357 SER A O 1
ATOM 2838 N N . THR A 1 358 ? 16.915 -9.775 -10.861 1.00 93.81 358 THR A N 1
ATOM 2839 C CA . THR A 1 358 ? 17.428 -9.790 -9.473 1.00 93.81 358 THR A CA 1
ATOM 2840 C C . THR A 1 358 ? 16.660 -10.711 -8.527 1.00 93.81 358 THR A C 1
ATOM 2842 O O . THR A 1 358 ? 17.095 -10.937 -7.397 1.00 93.81 358 THR A O 1
ATOM 2845 N N . HIS A 1 359 ? 15.487 -11.201 -8.942 1.00 93.12 359 HIS A N 1
ATOM 2846 C CA . HIS A 1 359 ? 14.521 -11.884 -8.071 1.00 93.12 359 HIS A CA 1
ATOM 2847 C C . HIS A 1 359 ? 14.129 -11.091 -6.811 1.00 93.12 359 HIS A C 1
ATOM 2849 O O . HIS A 1 359 ? 13.706 -11.679 -5.815 1.00 93.12 359 HIS A O 1
ATOM 2855 N N . SER A 1 360 ? 14.229 -9.762 -6.860 1.00 93.81 360 SER A N 1
ATOM 2856 C CA . SER A 1 360 ? 13.850 -8.862 -5.770 1.00 93.81 360 SER A CA 1
ATOM 2857 C C . SER A 1 360 ? 12.813 -7.851 -6.264 1.00 93.81 360 SER A C 1
ATOM 2859 O O . SER A 1 360 ? 12.862 -7.412 -7.411 1.00 93.81 360 SER A O 1
ATOM 2861 N N . MET A 1 361 ? 11.829 -7.524 -5.425 1.00 93.06 361 MET A N 1
ATOM 2862 C CA . MET A 1 361 ? 10.798 -6.531 -5.753 1.00 93.06 361 MET A CA 1
ATOM 2863 C C . MET A 1 361 ? 11.304 -5.118 -5.491 1.00 93.06 361 MET A C 1
ATOM 2865 O O . MET A 1 361 ? 12.116 -4.897 -4.595 1.00 93.06 361 MET A O 1
ATOM 2869 N N . LEU A 1 362 ? 10.802 -4.164 -6.267 1.00 94.56 362 LEU A N 1
ATOM 2870 C CA . LEU A 1 362 ? 11.203 -2.770 -6.190 1.00 94.56 362 LEU A CA 1
ATOM 2871 C C . LEU A 1 362 ? 9.959 -1.886 -6.185 1.00 94.56 362 LEU A C 1
ATOM 2873 O O . LEU A 1 362 ? 9.106 -2.020 -7.058 1.00 94.56 362 LEU A O 1
ATOM 2877 N N . HIS A 1 363 ? 9.888 -0.980 -5.213 1.00 94.38 363 HIS A N 1
ATOM 2878 C CA . HIS A 1 363 ? 8.867 0.059 -5.140 1.00 94.38 363 HIS A CA 1
ATOM 2879 C C . HIS A 1 363 ? 9.524 1.402 -5.420 1.00 94.38 363 HIS A C 1
ATOM 2881 O O . HIS A 1 363 ? 10.257 1.928 -4.579 1.00 94.38 363 HIS A O 1
ATOM 2887 N N . ALA A 1 364 ? 9.328 1.927 -6.626 1.00 93.12 364 ALA A N 1
ATOM 2888 C CA . ALA A 1 364 ? 10.069 3.082 -7.112 1.00 93.12 364 ALA A CA 1
ATOM 2889 C C . ALA A 1 364 ? 9.137 4.200 -7.592 1.00 93.12 364 ALA A C 1
ATOM 2891 O O . ALA A 1 364 ? 8.121 3.925 -8.222 1.00 93.12 364 ALA A O 1
ATOM 2892 N N . PRO A 1 365 ? 9.496 5.476 -7.383 1.00 93.88 365 PRO A N 1
ATOM 2893 C CA . PRO A 1 365 ? 8.811 6.579 -8.039 1.00 93.88 365 PRO A CA 1
ATOM 2894 C C . PRO A 1 365 ? 9.250 6.684 -9.510 1.00 93.88 365 PRO A C 1
ATOM 2896 O O . PRO A 1 365 ? 10.379 6.332 -9.856 1.00 93.88 365 PRO A O 1
ATOM 2899 N N . GLY A 1 366 ? 8.411 7.273 -10.371 1.00 89.88 366 GLY A N 1
ATOM 2900 C CA . GLY A 1 366 ? 8.706 7.440 -11.806 1.00 89.88 366 GLY A CA 1
ATOM 2901 C C . GLY A 1 366 ? 10.045 8.135 -12.109 1.00 89.88 366 GLY A C 1
ATOM 2902 O O . GLY A 1 366 ? 10.742 7.771 -13.049 1.00 89.88 366 GLY A O 1
ATOM 2903 N N . ARG A 1 367 ? 10.478 9.068 -11.251 1.00 92.00 367 ARG A N 1
ATOM 2904 C CA . ARG A 1 367 ? 11.776 9.763 -11.370 1.00 92.00 367 ARG A CA 1
ATOM 2905 C C . ARG A 1 367 ? 13.011 8.858 -11.251 1.00 92.00 367 ARG A C 1
ATOM 2907 O O . ARG A 1 367 ? 14.090 9.292 -11.628 1.00 92.00 367 ARG A O 1
ATOM 2914 N N . CYS A 1 368 ? 12.863 7.655 -10.693 1.00 94.62 368 CYS A N 1
ATOM 2915 C CA . CYS A 1 368 ? 13.946 6.678 -10.544 1.00 94.62 368 CYS A CA 1
ATOM 2916 C C . CYS A 1 368 ? 14.027 5.699 -11.730 1.00 94.62 368 CYS A C 1
ATOM 2918 O O . CYS A 1 368 ? 14.924 4.862 -11.775 1.00 94.62 368 CYS A O 1
ATOM 2920 N N . VAL A 1 369 ? 13.095 5.776 -12.688 1.00 95.69 369 VAL A N 1
ATOM 2921 C CA . VAL A 1 369 ? 13.059 4.893 -13.864 1.00 95.69 369 VAL A CA 1
ATOM 2922 C C . VAL A 1 369 ? 14.347 4.959 -14.699 1.00 95.69 369 VAL A C 1
ATOM 2924 O O . VAL A 1 369 ? 14.849 3.889 -15.035 1.00 95.69 369 VAL A O 1
ATOM 2927 N N . PRO A 1 370 ? 14.953 6.134 -14.976 1.00 95.81 370 PRO A N 1
ATOM 2928 C CA . PRO A 1 370 ? 16.227 6.194 -15.700 1.00 95.81 370 PRO A CA 1
ATOM 2929 C C . PRO A 1 370 ? 17.351 5.392 -15.027 1.00 95.81 370 PRO A C 1
ATOM 2931 O O . PRO A 1 370 ? 18.124 4.717 -15.698 1.00 95.81 370 PRO A O 1
ATOM 2934 N N . GLN A 1 371 ? 17.422 5.422 -13.695 1.00 96.62 371 GLN A N 1
ATOM 2935 C CA . GLN A 1 371 ? 18.421 4.693 -12.914 1.00 96.62 371 GLN A CA 1
ATOM 2936 C C . GLN A 1 371 ? 18.155 3.183 -12.927 1.00 96.62 371 GLN A C 1
ATOM 2938 O O . GLN A 1 371 ? 19.098 2.396 -12.965 1.00 96.62 371 GLN A O 1
ATOM 2943 N N . ILE A 1 372 ? 16.883 2.769 -12.948 1.00 96.81 372 ILE A N 1
ATOM 2944 C CA . ILE A 1 372 ? 16.502 1.360 -13.127 1.00 96.81 372 ILE A CA 1
ATOM 2945 C C . ILE A 1 372 ? 16.915 0.873 -14.520 1.00 96.81 372 ILE A C 1
ATOM 2947 O O . ILE A 1 372 ? 17.509 -0.195 -14.634 1.00 96.81 372 ILE A O 1
ATOM 2951 N N . ILE A 1 373 ? 16.658 1.655 -15.571 1.00 97.06 373 ILE A N 1
ATOM 2952 C CA . ILE A 1 373 ? 17.053 1.306 -16.944 1.00 97.06 373 ILE A CA 1
ATOM 2953 C C . ILE A 1 373 ? 18.580 1.216 -17.057 1.00 97.06 373 ILE A C 1
ATOM 2955 O O . ILE A 1 373 ? 19.088 0.228 -17.582 1.00 97.06 373 ILE A O 1
ATOM 2959 N N . ALA A 1 374 ? 19.314 2.168 -16.473 1.00 96.19 374 ALA A N 1
ATOM 2960 C CA . ALA A 1 374 ? 20.775 2.127 -16.430 1.00 96.19 374 ALA A CA 1
ATOM 2961 C C . ALA A 1 374 ? 21.309 0.871 -15.715 1.00 96.19 374 ALA A C 1
ATOM 2963 O O . ALA A 1 374 ? 22.253 0.244 -16.192 1.00 96.19 374 ALA A O 1
ATOM 2964 N N . PHE A 1 375 ? 20.681 0.454 -14.609 1.00 96.06 375 PHE A N 1
ATOM 2965 C CA . PHE A 1 375 ? 21.018 -0.802 -13.927 1.00 96.06 375 PHE A CA 1
ATOM 2966 C C . PHE A 1 375 ? 20.787 -2.034 -14.820 1.00 96.06 375 PHE A C 1
ATOM 2968 O O . PHE A 1 375 ? 21.541 -3.008 -14.751 1.00 96.06 375 PHE A O 1
ATOM 2975 N N . LEU A 1 376 ? 19.762 -2.002 -15.677 1.00 95.94 376 LEU A N 1
ATOM 2976 C CA . LEU A 1 376 ? 19.411 -3.115 -16.557 1.00 95.94 376 LEU A CA 1
ATOM 2977 C C . LEU A 1 376 ? 20.373 -3.304 -17.737 1.00 95.94 376 LEU A C 1
ATOM 2979 O O . LEU A 1 376 ? 20.375 -4.398 -18.294 1.00 95.94 376 LEU A O 1
ATOM 2983 N N . HIS A 1 377 ? 21.211 -2.320 -18.086 1.00 93.81 377 HIS A N 1
ATOM 2984 C CA . HIS A 1 377 ? 22.123 -2.367 -19.243 1.00 93.81 377 HIS A CA 1
ATOM 2985 C C . HIS A 1 377 ? 22.889 -3.693 -19.382 1.00 93.81 377 HIS A C 1
ATOM 2987 O O . HIS A 1 377 ? 22.934 -4.272 -20.459 1.00 93.81 377 HIS A O 1
ATOM 2993 N N . ASN A 1 378 ? 23.435 -4.215 -18.279 1.00 90.56 378 ASN A N 1
ATOM 2994 C CA . ASN A 1 378 ? 24.219 -5.460 -18.266 1.00 90.56 378 ASN A CA 1
ATOM 2995 C C . ASN A 1 378 ? 23.420 -6.683 -17.775 1.00 90.56 378 ASN A C 1
ATOM 2997 O O . ASN A 1 378 ? 24.003 -7.695 -17.386 1.00 90.56 378 ASN A O 1
ATOM 3001 N N . LYS A 1 379 ? 22.091 -6.577 -17.695 1.00 92.75 379 LYS A N 1
ATOM 3002 C CA . LYS A 1 379 ? 21.188 -7.614 -17.161 1.00 92.75 379 LYS A CA 1
ATOM 3003 C C . LYS A 1 379 ? 20.160 -8.103 -18.176 1.00 92.75 379 LYS A C 1
ATOM 3005 O O . LYS A 1 379 ? 19.502 -9.109 -17.917 1.00 92.75 379 LYS A O 1
ATOM 3010 N N . ILE A 1 380 ? 20.015 -7.404 -19.298 1.00 93.56 380 ILE A N 1
ATOM 3011 C CA . ILE A 1 380 ? 19.117 -7.756 -20.399 1.00 93.56 380 ILE A CA 1
ATOM 3012 C C . ILE A 1 380 ? 19.872 -7.660 -21.735 1.00 93.56 380 ILE A C 1
ATOM 3014 O O . ILE A 1 380 ? 20.904 -6.994 -21.796 1.00 93.56 380 ILE A O 1
ATOM 3018 N N . PRO A 1 381 ? 19.377 -8.303 -22.806 1.00 94.19 381 PRO A N 1
ATOM 3019 C CA . PRO A 1 381 ? 19.948 -8.163 -24.143 1.00 94.19 381 PRO A CA 1
ATOM 3020 C C . PRO A 1 381 ? 20.036 -6.702 -24.625 1.00 94.19 381 PRO A C 1
ATOM 3022 O O . PRO A 1 381 ? 19.138 -5.897 -24.364 1.00 94.19 381 PRO A O 1
ATOM 3025 N N . GLU A 1 382 ? 21.098 -6.371 -25.364 1.00 93.56 382 GLU A N 1
ATOM 3026 C CA . GLU A 1 382 ? 21.400 -5.004 -25.824 1.00 93.56 382 GLU A CA 1
ATOM 3027 C C . GLU A 1 382 ? 20.292 -4.403 -26.707 1.00 93.56 382 GLU A C 1
ATOM 3029 O O . GLU A 1 382 ? 19.982 -3.213 -26.602 1.00 93.56 382 GLU A O 1
ATOM 3034 N N . ASP A 1 383 ? 19.627 -5.229 -27.522 1.00 93.69 383 ASP A N 1
ATOM 3035 C CA . ASP A 1 383 ? 18.483 -4.818 -28.342 1.00 93.69 383 ASP A CA 1
ATOM 3036 C C . ASP A 1 383 ? 17.289 -4.380 -27.478 1.00 93.69 383 ASP A C 1
ATOM 3038 O O . ASP A 1 383 ? 16.643 -3.369 -27.765 1.00 93.69 383 ASP A O 1
ATOM 3042 N N . GLN A 1 384 ? 17.034 -5.089 -26.374 1.00 94.19 384 GLN A N 1
ATOM 3043 C CA . GLN A 1 384 ? 15.985 -4.736 -25.414 1.00 94.19 384 GLN A CA 1
ATOM 3044 C C . GLN A 1 384 ? 16.336 -3.468 -24.632 1.00 94.19 384 GLN A C 1
ATOM 3046 O O . GLN A 1 384 ? 15.479 -2.603 -24.444 1.00 94.19 384 GLN A O 1
ATOM 3051 N N . HIS A 1 385 ? 17.594 -3.329 -24.204 1.00 96.44 385 HIS A N 1
ATOM 3052 C CA . HIS A 1 385 ? 18.050 -2.131 -23.502 1.00 96.44 385 HIS A CA 1
ATOM 3053 C C . HIS A 1 385 ? 17.963 -0.885 -24.395 1.00 96.44 385 HIS A C 1
ATOM 3055 O O . HIS A 1 385 ? 17.413 0.137 -23.984 1.00 96.44 385 HIS A O 1
ATOM 3061 N N . THR A 1 386 ? 18.418 -0.981 -25.645 1.00 96.62 386 THR A N 1
ATOM 3062 C CA . THR A 1 386 ? 18.332 0.115 -26.622 1.00 96.62 386 THR A CA 1
ATOM 3063 C C . THR A 1 386 ? 16.883 0.542 -26.860 1.00 96.62 386 THR A C 1
ATOM 3065 O O . THR A 1 386 ? 16.582 1.738 -26.916 1.00 96.62 386 THR A O 1
ATOM 3068 N N . LEU A 1 387 ? 15.960 -0.423 -26.932 1.00 96.25 387 LEU A N 1
ATOM 3069 C CA . LEU A 1 387 ? 14.530 -0.150 -27.051 1.00 96.25 387 LEU A CA 1
ATOM 3070 C C . LEU A 1 387 ? 13.978 0.602 -25.824 1.00 96.25 387 LEU A C 1
ATOM 3072 O O . LEU A 1 387 ? 13.246 1.579 -25.998 1.00 96.25 387 LEU A O 1
ATOM 3076 N N . LEU A 1 388 ? 14.350 0.202 -24.601 1.00 96.38 388 LEU A N 1
ATOM 3077 C CA . LEU A 1 388 ? 13.948 0.902 -23.371 1.00 96.38 388 LEU A CA 1
ATOM 3078 C C . LEU A 1 388 ? 14.461 2.342 -23.332 1.00 96.38 388 LEU A C 1
ATOM 3080 O O . LEU A 1 388 ? 13.693 3.248 -23.015 1.00 96.38 388 LEU A O 1
ATOM 3084 N N . VAL A 1 389 ? 15.729 2.566 -23.684 1.00 97.19 389 VAL A N 1
ATOM 3085 C CA . VAL A 1 389 ? 16.330 3.909 -23.712 1.00 97.19 389 VAL A CA 1
ATOM 3086 C C . VAL A 1 389 ? 15.641 4.796 -24.750 1.00 97.19 389 VAL A C 1
ATOM 3088 O O . VAL A 1 389 ? 15.304 5.944 -24.450 1.00 97.19 389 VAL A O 1
ATOM 3091 N N . LYS A 1 390 ? 15.357 4.265 -25.949 1.00 96.75 390 LYS A N 1
ATOM 3092 C CA . LYS A 1 390 ? 14.596 4.989 -26.979 1.00 96.75 390 LYS A CA 1
ATOM 3093 C C . LYS A 1 390 ? 13.221 5.401 -26.453 1.00 96.75 390 LYS A C 1
ATOM 3095 O O . LYS A 1 390 ? 12.832 6.563 -26.570 1.00 96.75 390 LYS A O 1
ATOM 3100 N N . TYR A 1 391 ? 12.497 4.463 -25.847 1.00 96.94 391 TYR A N 1
ATOM 3101 C CA . TYR A 1 391 ? 11.163 4.720 -25.317 1.00 96.94 391 TYR A CA 1
ATOM 3102 C C . TYR A 1 391 ? 11.182 5.710 -24.146 1.00 96.94 391 TYR A C 1
ATOM 3104 O O . TYR A 1 391 ? 10.354 6.617 -24.097 1.00 96.94 391 TYR A O 1
ATOM 3112 N N . GLN A 1 392 ? 12.172 5.616 -23.252 1.00 96.19 392 GLN A N 1
ATOM 3113 C CA . GLN A 1 392 ? 12.411 6.600 -22.195 1.00 96.19 392 GLN A CA 1
ATOM 3114 C C . GLN A 1 392 ? 12.580 8.011 -22.767 1.00 96.19 392 GLN A C 1
ATOM 3116 O O . GLN A 1 392 ? 11.956 8.945 -22.264 1.00 96.19 392 GLN A O 1
ATOM 3121 N N . GLY A 1 393 ? 13.385 8.176 -23.821 1.00 94.44 393 GLY A N 1
ATOM 3122 C CA . GLY A 1 393 ? 13.580 9.471 -24.476 1.00 94.44 393 GLY A CA 1
ATOM 3123 C C . GLY A 1 393 ? 12.270 10.077 -24.989 1.00 94.44 393 GLY A C 1
ATOM 3124 O O . GLY A 1 393 ? 11.997 11.256 -24.756 1.00 94.44 393 GLY A O 1
ATOM 3125 N N . LEU A 1 394 ? 11.420 9.259 -25.616 1.00 94.19 394 LEU A N 1
ATOM 3126 C CA . LEU A 1 394 ? 10.105 9.682 -26.104 1.00 94.19 394 LEU A CA 1
ATOM 3127 C C . LEU A 1 394 ? 9.144 10.049 -24.961 1.00 94.19 394 LEU A C 1
ATOM 3129 O O . LEU A 1 394 ? 8.478 11.083 -25.037 1.00 94.19 394 LEU A O 1
ATOM 3133 N N . VAL A 1 395 ? 9.109 9.262 -23.879 1.00 93.62 395 VAL A N 1
ATOM 3134 C CA . VAL A 1 395 ? 8.290 9.554 -22.686 1.00 93.62 395 VAL A CA 1
ATOM 3135 C C . VAL A 1 395 ? 8.715 10.878 -22.048 1.00 93.62 395 VAL A C 1
ATOM 3137 O O . VAL A 1 395 ? 7.870 11.719 -21.746 1.00 93.62 395 VAL A O 1
ATOM 3140 N N . VAL A 1 396 ? 10.021 11.109 -21.881 1.00 92.81 396 VAL A N 1
ATOM 3141 C CA . VAL A 1 396 ? 10.540 12.373 -21.334 1.00 92.81 396 VAL A CA 1
ATOM 3142 C C . VAL A 1 396 ? 10.160 13.549 -22.234 1.00 92.81 396 VAL A C 1
ATOM 3144 O O . VAL A 1 396 ? 9.688 14.569 -21.731 1.00 92.81 396 VAL A O 1
ATOM 3147 N N . LYS A 1 397 ? 10.292 13.403 -23.560 1.00 91.50 397 LYS A N 1
ATOM 3148 C CA . LYS A 1 397 ? 9.881 14.428 -24.530 1.00 91.50 397 LYS A CA 1
ATOM 3149 C C . LYS A 1 397 ? 8.394 14.769 -24.388 1.00 91.50 397 LYS A C 1
ATOM 3151 O O . LYS A 1 397 ? 8.053 15.947 -24.313 1.00 91.50 397 LYS A O 1
ATOM 3156 N N . GLN A 1 398 ? 7.525 13.761 -24.270 1.00 90.31 398 GLN A N 1
ATOM 3157 C CA . GLN A 1 398 ? 6.090 13.964 -24.058 1.00 90.31 398 GLN A CA 1
ATOM 3158 C C . GLN A 1 398 ? 5.797 14.709 -22.745 1.00 90.31 398 GLN A C 1
ATOM 3160 O O . GLN A 1 398 ? 5.042 15.683 -22.757 1.00 90.31 398 GLN A O 1
ATOM 3165 N N . LEU A 1 399 ? 6.395 14.288 -21.626 1.00 87.44 399 LEU A N 1
ATOM 3166 C CA . LEU A 1 399 ? 6.158 14.896 -20.309 1.00 87.44 399 LEU A CA 1
ATOM 3167 C C . LEU A 1 399 ? 6.624 16.359 -20.252 1.00 87.44 399 LEU A C 1
ATOM 3169 O O . LEU A 1 399 ? 5.930 17.216 -19.704 1.00 87.44 399 LEU A O 1
ATOM 3173 N N . VAL A 1 400 ? 7.771 16.675 -20.862 1.00 88.25 400 VAL A N 1
ATOM 3174 C CA . VAL A 1 400 ? 8.282 18.054 -20.940 1.00 88.25 400 VAL A CA 1
ATOM 3175 C C . VAL A 1 400 ? 7.363 18.936 -21.792 1.00 88.25 400 VAL A C 1
ATOM 3177 O O . VAL A 1 400 ? 7.068 20.065 -21.400 1.00 88.25 400 VAL A O 1
ATOM 3180 N N . SER A 1 401 ? 6.872 18.434 -22.929 1.00 83.50 401 SER A N 1
ATOM 3181 C CA . SER A 1 401 ? 5.920 19.161 -23.779 1.00 83.50 401 SER A CA 1
ATOM 3182 C C . SER A 1 401 ? 4.575 19.413 -23.089 1.00 83.50 401 SER A C 1
ATOM 3184 O O . SER A 1 401 ? 3.984 20.472 -23.287 1.00 83.50 401 SER A O 1
ATOM 3186 N N . GLN A 1 402 ? 4.102 18.485 -22.252 1.00 78.94 402 GLN A N 1
ATOM 3187 C CA . GLN A 1 402 ? 2.880 18.670 -21.462 1.00 78.94 402 GLN A CA 1
ATOM 3188 C C . GLN A 1 402 ? 3.052 19.737 -20.371 1.00 78.94 402 GLN A C 1
ATOM 3190 O O . GLN A 1 402 ? 2.190 20.603 -20.237 1.00 78.94 402 GLN A O 1
ATOM 3195 N N . ASN A 1 403 ? 4.189 19.749 -19.668 1.00 75.38 403 ASN A N 1
ATOM 3196 C CA . ASN A 1 403 ? 4.466 20.756 -18.636 1.00 75.38 403 ASN A CA 1
ATOM 3197 C C . ASN A 1 403 ? 4.573 22.186 -19.190 1.00 75.38 403 ASN A C 1
ATOM 3199 O O . ASN A 1 403 ? 4.196 23.137 -18.506 1.00 75.38 403 ASN A O 1
ATOM 3203 N N . LYS A 1 404 ? 5.070 22.357 -20.424 1.00 70.12 404 LYS A N 1
ATOM 3204 C CA . LYS A 1 404 ? 5.130 23.676 -21.080 1.00 70.12 404 LYS A CA 1
ATOM 3205 C C . LYS A 1 404 ? 3.736 24.243 -21.372 1.00 70.12 404 LYS A C 1
ATOM 3207 O O . LYS A 1 404 ? 3.516 25.427 -21.148 1.00 70.12 404 LYS A O 1
ATOM 3212 N N . LYS A 1 405 ? 2.784 23.396 -21.779 1.00 59.88 405 LYS A N 1
ATOM 3213 C CA . LYS A 1 405 ? 1.393 23.803 -22.053 1.00 59.88 405 LYS A CA 1
ATOM 3214 C C . LYS A 1 405 ? 0.605 24.188 -20.796 1.00 59.88 405 LYS A C 1
ATOM 3216 O O . LYS A 1 405 ? -0.305 24.995 -20.888 1.00 59.88 405 LYS A O 1
ATOM 3221 N N . SER A 1 406 ? 0.946 23.645 -19.626 1.00 55.34 406 SER A N 1
ATOM 3222 C CA . SER A 1 406 ? 0.283 23.987 -18.356 1.00 55.34 406 SER A CA 1
ATOM 3223 C C . SER A 1 406 ? 0.801 25.269 -17.683 1.00 55.34 406 SER A C 1
ATOM 3225 O O . SER A 1 406 ? 0.237 25.681 -16.675 1.00 55.34 406 SER A O 1
ATOM 3227 N N . GLY A 1 407 ? 1.892 25.867 -18.183 1.00 51.44 407 GLY A N 1
ATOM 3228 C CA . GLY A 1 407 ? 2.571 27.009 -17.551 1.00 51.44 407 GLY A CA 1
ATOM 3229 C C . GLY A 1 407 ? 2.479 28.344 -18.301 1.00 51.44 407 GLY A C 1
ATOM 3230 O O . GLY A 1 407 ? 2.880 29.361 -17.741 1.00 51.44 407 GLY A O 1
ATOM 3231 N N . GLN A 1 408 ? 1.971 28.363 -19.536 1.00 47.28 408 GLN A N 1
ATOM 3232 C CA . GLN A 1 408 ? 1.745 29.590 -20.305 1.00 47.28 408 GLN A CA 1
ATOM 3233 C C . GLN A 1 408 ? 0.270 29.989 -20.205 1.00 47.28 408 GLN A C 1
ATOM 3235 O O . GLN A 1 408 ? -0.604 29.274 -20.686 1.00 47.28 408 GLN A O 1
ATOM 3240 N N . GLY A 1 409 ? 0.004 31.123 -19.550 1.00 46.34 409 GLY A N 1
ATOM 3241 C CA . GLY A 1 409 ? -1.248 31.851 -19.749 1.00 46.34 409 GLY A CA 1
ATOM 3242 C C . GLY A 1 409 ? -1.347 32.293 -21.210 1.00 46.34 409 GLY A C 1
ATOM 3243 O O . GLY A 1 409 ? -0.325 32.597 -21.822 1.00 46.34 409 GLY A O 1
ATOM 3244 N N . GLU A 1 410 ? -2.561 32.258 -21.751 1.00 44.19 410 GLU A N 1
ATOM 3245 C CA . GLU A 1 410 ? -2.894 32.575 -23.143 1.00 44.19 410 GLU A CA 1
ATOM 3246 C C . GLU A 1 410 ? -2.315 33.939 -23.559 1.00 44.19 410 GLU A C 1
ATOM 3248 O O . GLU A 1 410 ? -2.810 34.979 -23.127 1.00 44.19 410 GLU A O 1
ATOM 3253 N N . ASP A 1 411 ? -1.269 33.935 -24.391 1.00 48.06 411 ASP A N 1
ATOM 3254 C CA . ASP A 1 411 ? -0.712 35.138 -25.014 1.00 48.06 411 ASP A CA 1
ATOM 3255 C C . ASP A 1 411 ? -0.904 35.020 -26.546 1.00 48.06 411 ASP A C 1
ATOM 3257 O O . ASP A 1 411 ? -0.442 34.035 -27.128 1.00 48.06 411 ASP A O 1
ATOM 3261 N N . PRO A 1 412 ? -1.605 35.938 -27.245 1.00 47.00 412 PRO A N 1
ATOM 3262 C CA . PRO A 1 412 ? -2.245 35.634 -28.537 1.00 47.00 412 PRO A CA 1
ATOM 3263 C C . PRO A 1 412 ? -1.332 35.740 -29.777 1.00 47.00 412 PRO A C 1
ATOM 3265 O O . PRO A 1 412 ? -1.812 36.066 -30.861 1.00 47.00 412 PRO A O 1
ATOM 3268 N N . SER A 1 413 ? -0.014 35.539 -29.653 1.00 48.69 413 SER A N 1
ATOM 3269 C CA . SER A 1 413 ? 0.949 35.931 -30.705 1.00 48.69 413 SER A CA 1
ATOM 3270 C C . SER A 1 413 ? 1.880 34.831 -31.247 1.00 48.69 413 SER A C 1
ATOM 3272 O O . SER A 1 413 ? 2.943 35.151 -31.779 1.00 48.69 413 SER A O 1
ATOM 3274 N N . SER A 1 414 ? 1.496 33.546 -31.196 1.00 51.88 414 SER A N 1
ATOM 3275 C CA . SER A 1 414 ? 2.367 32.431 -31.637 1.00 51.88 414 SER A CA 1
ATOM 3276 C C . SER A 1 414 ? 1.726 31.334 -32.507 1.00 51.88 414 SER A C 1
ATOM 3278 O O . SER A 1 414 ? 2.176 30.190 -32.477 1.00 51.88 414 SER A O 1
ATOM 3280 N N . ASP A 1 415 ? 0.757 31.669 -33.363 1.00 55.16 415 ASP A N 1
ATOM 3281 C CA . ASP A 1 415 ? -0.017 30.699 -34.170 1.00 55.16 415 ASP A CA 1
ATOM 3282 C C . ASP A 1 415 ? 0.805 29.722 -35.051 1.00 55.16 415 ASP A C 1
ATOM 3284 O O . ASP A 1 415 ? 0.327 28.627 -35.356 1.00 55.16 415 ASP A O 1
ATOM 3288 N N . ASP A 1 416 ? 2.030 30.068 -35.471 1.00 55.81 416 ASP A N 1
ATOM 3289 C CA . ASP A 1 416 ? 2.897 29.165 -36.256 1.00 55.81 416 ASP A CA 1
ATOM 3290 C C . ASP A 1 416 ? 3.852 28.322 -35.391 1.00 55.81 416 ASP A C 1
ATOM 3292 O O . ASP A 1 416 ? 4.095 27.154 -35.704 1.00 55.81 416 ASP A O 1
ATOM 3296 N N . LEU A 1 417 ? 4.316 28.850 -34.251 1.00 54.19 417 LEU A N 1
ATOM 3297 C CA . LEU A 1 417 ? 5.109 28.080 -33.280 1.00 54.19 417 LEU A CA 1
ATOM 3298 C C . LEU A 1 417 ? 4.243 27.024 -32.577 1.00 54.19 417 LEU A C 1
ATOM 3300 O O . LEU A 1 417 ? 4.706 25.914 -32.310 1.00 54.19 417 LEU A O 1
ATOM 3304 N N . ASP A 1 418 ? 2.966 27.331 -32.345 1.00 60.53 418 ASP A N 1
ATOM 3305 C CA . ASP A 1 418 ? 2.013 26.404 -31.739 1.00 60.53 418 ASP A CA 1
ATOM 3306 C C . ASP A 1 418 ? 1.653 25.232 -32.664 1.00 60.53 418 ASP A C 1
ATOM 3308 O O . ASP A 1 418 ? 1.475 24.105 -32.188 1.00 60.53 418 ASP A O 1
ATOM 3312 N N . LYS A 1 419 ? 1.630 25.442 -33.990 1.00 62.41 419 LYS A N 1
ATOM 3313 C CA . LYS A 1 419 ? 1.395 24.375 -34.982 1.00 62.41 419 LYS A CA 1
ATOM 3314 C C . LYS A 1 419 ? 2.564 23.400 -35.077 1.00 62.41 419 LYS A C 1
ATOM 3316 O O . LYS A 1 419 ? 2.333 22.192 -35.017 1.00 62.41 419 LYS A O 1
ATOM 3321 N N . GLU A 1 420 ? 3.802 23.889 -35.165 1.00 63.19 420 GLU A N 1
ATOM 3322 C CA . GLU A 1 420 ? 4.991 23.022 -35.183 1.00 63.19 420 GLU A CA 1
ATOM 3323 C C . GLU A 1 420 ? 5.135 22.241 -33.867 1.00 63.19 420 GLU A C 1
ATOM 3325 O O . GLU A 1 420 ? 5.375 21.030 -33.861 1.00 63.19 420 GLU A O 1
ATOM 3330 N N . GLN A 1 421 ? 4.907 22.904 -32.729 1.00 64.88 421 GLN A N 1
ATOM 3331 C CA . GLN A 1 421 ? 4.940 22.271 -31.412 1.00 64.88 421 GLN A CA 1
ATOM 3332 C C . GLN A 1 421 ? 3.839 21.202 -31.271 1.00 64.88 421 GLN A C 1
ATOM 3334 O O . GLN A 1 421 ? 4.069 20.143 -30.672 1.00 64.88 421 GLN A O 1
ATOM 3339 N N . HIS A 1 422 ? 2.649 21.446 -31.828 1.00 67.44 422 HIS A N 1
ATOM 3340 C CA . HIS A 1 422 ? 1.541 20.493 -31.861 1.00 67.44 422 HIS A CA 1
ATOM 3341 C C . HIS A 1 422 ? 1.840 19.280 -32.755 1.00 67.44 422 HIS A C 1
ATOM 3343 O O . HIS A 1 422 ? 1.605 18.146 -32.329 1.00 67.44 422 HIS A O 1
ATOM 3349 N N . ASP A 1 423 ? 2.427 19.485 -33.935 1.00 74.44 423 ASP A N 1
ATOM 3350 C CA . ASP A 1 423 ? 2.757 18.404 -34.868 1.00 74.44 423 ASP A CA 1
ATOM 3351 C C . ASP A 1 423 ? 3.855 17.482 -34.309 1.00 74.44 423 ASP A C 1
ATOM 3353 O O . ASP A 1 423 ? 3.694 16.262 -34.247 1.00 74.44 423 ASP A O 1
ATOM 3357 N N . VAL A 1 424 ? 4.914 18.052 -33.719 1.00 77.44 424 VAL A N 1
ATOM 3358 C CA . VAL A 1 424 ? 5.965 17.282 -33.026 1.00 77.44 424 VAL A CA 1
ATOM 3359 C C . VAL A 1 424 ? 5.403 16.469 -31.851 1.00 77.44 424 VAL A C 1
ATOM 3361 O O . VAL A 1 424 ? 5.853 15.345 -31.594 1.00 77.44 424 VAL A O 1
ATOM 3364 N N . THR A 1 425 ? 4.414 17.009 -31.133 1.00 79.31 425 THR A N 1
ATOM 3365 C CA . THR A 1 425 ? 3.755 16.308 -30.018 1.00 79.31 425 THR A CA 1
ATOM 3366 C C . THR A 1 425 ? 2.916 15.131 -30.525 1.00 79.31 425 THR A C 1
ATOM 3368 O O . THR A 1 425 ? 2.963 14.047 -29.939 1.00 79.31 425 THR A O 1
ATOM 3371 N N . ASN A 1 426 ? 2.200 15.308 -31.638 1.00 81.69 426 ASN A N 1
ATOM 3372 C CA . ASN A 1 426 ? 1.394 14.255 -32.252 1.00 81.69 426 ASN A CA 1
ATOM 3373 C C . ASN A 1 426 ? 2.253 13.126 -32.822 1.00 81.69 426 ASN A C 1
ATOM 3375 O O . ASN A 1 426 ? 1.938 11.957 -32.603 1.00 81.69 426 ASN A O 1
ATOM 3379 N N . THR A 1 427 ? 3.364 13.456 -33.478 1.00 88.00 427 THR A N 1
ATOM 3380 C CA . THR A 1 427 ? 4.322 12.466 -33.990 1.00 88.00 427 THR A CA 1
ATOM 3381 C C . THR A 1 427 ? 4.946 11.665 -32.848 1.00 88.00 427 THR A C 1
ATOM 3383 O O . THR A 1 427 ? 4.918 10.438 -32.868 1.00 88.00 427 THR A O 1
ATOM 3386 N N . THR A 1 428 ? 5.377 12.340 -31.775 1.00 88.19 428 THR A N 1
ATOM 3387 C CA . THR A 1 428 ? 5.916 11.675 -30.572 1.00 88.19 428 THR A CA 1
ATOM 3388 C C . THR A 1 428 ? 4.879 10.742 -29.927 1.00 88.19 428 THR A C 1
ATOM 3390 O O . THR A 1 428 ? 5.212 9.635 -29.508 1.00 88.19 428 THR A O 1
ATOM 3393 N N . ARG A 1 429 ? 3.603 11.153 -29.868 1.00 87.62 429 ARG A N 1
ATOM 3394 C CA . ARG A 1 429 ? 2.513 10.322 -29.332 1.00 87.62 429 ARG A CA 1
ATOM 3395 C C . ARG A 1 429 ? 2.258 9.079 -30.190 1.00 87.62 429 ARG A C 1
ATOM 3397 O O . ARG A 1 429 ? 2.063 8.006 -29.625 1.00 87.62 429 ARG A O 1
ATOM 3404 N N . LYS A 1 430 ? 2.266 9.209 -31.520 1.00 89.19 430 LYS A N 1
ATOM 3405 C CA . LYS A 1 430 ? 2.108 8.070 -32.442 1.00 89.19 430 LYS A CA 1
ATOM 3406 C C . LYS A 1 430 ? 3.250 7.067 -32.285 1.00 89.19 430 LYS A C 1
ATOM 3408 O O . LYS A 1 430 ? 2.984 5.889 -32.077 1.00 89.19 430 LYS A O 1
ATOM 3413 N N . GLU A 1 431 ? 4.497 7.540 -32.257 1.00 91.56 431 GLU A N 1
ATOM 3414 C CA . GLU A 1 431 ? 5.665 6.675 -32.037 1.00 91.56 431 GLU A CA 1
ATOM 3415 C C . GLU A 1 431 ? 5.592 5.924 -30.696 1.00 91.56 431 GLU A C 1
ATOM 3417 O O . GLU A 1 431 ? 5.903 4.735 -30.621 1.00 91.56 431 GLU A O 1
ATOM 3422 N N . LEU A 1 432 ? 5.141 6.586 -29.624 1.00 92.25 432 LEU A N 1
ATOM 3423 C CA . LEU A 1 432 ? 4.935 5.935 -28.327 1.00 92.25 432 LEU A CA 1
ATOM 3424 C C . LEU A 1 432 ? 3.855 4.852 -28.386 1.00 92.25 432 LEU A C 1
ATOM 3426 O O . LEU A 1 432 ? 4.039 3.782 -27.806 1.00 92.25 432 LEU A O 1
ATOM 3430 N N . GLN A 1 433 ? 2.748 5.094 -29.089 1.00 90.31 433 GLN A N 1
ATOM 3431 C CA . GLN A 1 433 ? 1.686 4.100 -29.263 1.00 90.31 433 GLN A CA 1
ATOM 3432 C C . GLN A 1 433 ? 2.174 2.880 -30.054 1.00 90.31 433 GLN A C 1
ATOM 3434 O O . GLN A 1 433 ? 1.904 1.749 -29.653 1.00 90.31 433 GLN A O 1
ATOM 3439 N N . GLU A 1 434 ? 2.949 3.093 -31.117 1.00 92.06 434 GLU A N 1
ATOM 3440 C CA . GLU A 1 434 ? 3.534 2.016 -31.925 1.00 92.06 434 GLU A CA 1
ATOM 3441 C C . GLU A 1 434 ? 4.523 1.161 -31.120 1.00 92.06 434 GLU A C 1
ATOM 3443 O O . GLU A 1 434 ? 4.498 -0.069 -31.188 1.00 92.06 434 GLU A O 1
ATOM 3448 N N . LEU A 1 435 ? 5.369 1.796 -30.303 1.00 94.31 435 LEU A N 1
ATOM 3449 C CA . LEU A 1 435 ? 6.370 1.093 -29.496 1.00 94.31 435 LEU A CA 1
ATOM 3450 C C . LEU A 1 435 ? 5.802 0.480 -28.207 1.00 94.31 435 LEU A C 1
ATOM 3452 O O . LEU A 1 435 ? 6.429 -0.417 -27.643 1.00 94.31 435 LEU A O 1
ATOM 3456 N N . SER A 1 436 ? 4.626 0.916 -27.745 1.00 93.19 436 SER A N 1
ATOM 3457 C CA . SER A 1 436 ? 4.016 0.461 -26.485 1.00 93.19 436 SER A CA 1
ATOM 3458 C C . SER A 1 436 ? 3.861 -1.059 -26.422 1.00 93.19 436 SER A C 1
ATOM 3460 O O . SER A 1 436 ? 4.170 -1.668 -25.398 1.00 93.19 436 SER A O 1
ATOM 3462 N N . LEU A 1 437 ? 3.415 -1.689 -27.515 1.00 93.50 437 LEU A N 1
ATOM 3463 C CA . LEU A 1 437 ? 3.265 -3.146 -27.579 1.00 93.50 437 LEU A CA 1
ATOM 3464 C C . LEU A 1 437 ? 4.615 -3.856 -27.465 1.00 93.50 437 LEU A C 1
ATOM 3466 O O . LEU A 1 437 ? 4.742 -4.800 -26.689 1.00 93.50 437 LEU A O 1
ATOM 3470 N N . SER A 1 438 ? 5.633 -3.361 -28.170 1.00 94.50 438 SER A N 1
ATOM 3471 C CA . SER A 1 438 ? 6.990 -3.912 -28.125 1.00 94.50 438 SER A CA 1
ATOM 3472 C C . SER A 1 438 ? 7.599 -3.821 -26.725 1.00 94.50 438 SER A C 1
ATOM 3474 O O . SER A 1 438 ? 8.226 -4.773 -26.271 1.00 94.50 438 SER A O 1
ATOM 3476 N N . ILE A 1 439 ? 7.373 -2.710 -26.014 1.00 96.00 439 ILE A N 1
ATOM 3477 C CA . ILE A 1 439 ? 7.829 -2.522 -24.629 1.00 96.00 439 ILE A CA 1
ATOM 3478 C C . ILE A 1 439 ? 7.122 -3.492 -23.681 1.00 96.00 439 ILE A C 1
ATOM 3480 O O . ILE A 1 439 ? 7.782 -4.147 -22.877 1.00 96.00 439 ILE A O 1
ATOM 3484 N N . LYS A 1 440 ? 5.797 -3.645 -23.803 1.00 94.94 440 LYS A N 1
ATOM 3485 C CA . LYS A 1 440 ? 5.035 -4.624 -23.011 1.00 94.94 440 LYS A CA 1
ATOM 3486 C C . LYS A 1 440 ? 5.514 -6.057 -23.264 1.00 94.94 440 LYS A C 1
ATOM 3488 O O . LYS A 1 440 ? 5.660 -6.844 -22.324 1.00 94.94 440 LYS A O 1
ATOM 3493 N N . ASP A 1 441 ? 5.784 -6.397 -24.522 1.00 94.56 441 ASP A N 1
ATOM 3494 C CA . ASP A 1 441 ? 6.196 -7.740 -24.930 1.00 94.56 441 ASP A CA 1
ATOM 3495 C C . ASP A 1 441 ? 7.574 -8.142 -24.381 1.00 94.56 441 ASP A C 1
ATOM 3497 O O . ASP A 1 441 ? 7.788 -9.338 -24.176 1.00 94.56 441 ASP A O 1
ATOM 3501 N N . LEU A 1 442 ? 8.453 -7.189 -24.024 1.00 93.50 442 LEU A N 1
ATOM 3502 C CA . LEU A 1 442 ? 9.724 -7.480 -23.330 1.00 93.50 442 LEU A CA 1
ATOM 3503 C C . LEU A 1 442 ? 9.525 -8.332 -22.071 1.00 93.50 442 LEU A C 1
ATOM 3505 O O . LEU A 1 442 ? 10.397 -9.113 -21.693 1.00 93.50 442 LEU A O 1
ATOM 3509 N N . VAL A 1 443 ? 8.370 -8.176 -21.425 1.00 92.69 443 VAL A N 1
ATOM 3510 C CA . VAL A 1 443 ? 8.058 -8.801 -20.144 1.00 92.69 443 VAL A CA 1
ATOM 3511 C C . VAL A 1 443 ? 6.941 -9.833 -20.257 1.00 92.69 443 VAL A C 1
ATOM 3513 O O . VAL A 1 443 ? 6.989 -10.865 -19.589 1.00 92.69 443 VAL A O 1
ATOM 3516 N N . LEU A 1 444 ? 5.929 -9.572 -21.090 1.00 90.94 444 LEU A N 1
ATOM 3517 C CA . LEU A 1 444 ? 4.777 -10.464 -21.253 1.00 90.94 444 LEU A CA 1
ATOM 3518 C C . LEU A 1 444 ? 5.076 -11.666 -22.157 1.00 90.94 444 LEU A C 1
ATOM 3520 O O . LEU A 1 444 ? 4.442 -12.712 -22.013 1.00 90.94 444 LEU A O 1
ATOM 3524 N N . LYS A 1 445 ? 6.045 -11.534 -23.068 1.00 86.25 445 LYS A N 1
ATOM 3525 C CA . LYS A 1 445 ? 6.524 -12.604 -23.949 1.00 86.25 445 LYS A CA 1
ATOM 3526 C C . LYS A 1 445 ? 8.043 -12.704 -23.825 1.00 86.25 445 LYS A C 1
ATOM 3528 O O . LYS A 1 445 ? 8.756 -12.419 -24.791 1.00 86.25 445 LYS A O 1
ATOM 3533 N N . PRO A 1 446 ? 8.560 -13.093 -22.645 1.00 71.88 446 PRO A N 1
ATOM 3534 C CA . PRO A 1 446 ? 9.995 -13.182 -22.456 1.00 71.88 446 PRO A CA 1
ATOM 3535 C C . PRO A 1 446 ? 10.554 -14.138 -23.509 1.00 71.88 446 PRO A C 1
ATOM 3537 O O . PRO A 1 446 ? 10.084 -15.276 -23.640 1.00 71.88 446 PRO A O 1
ATOM 3540 N N . ARG A 1 447 ? 11.539 -13.675 -24.291 1.00 65.75 447 ARG A N 1
ATOM 3541 C CA . ARG A 1 447 ? 12.301 -14.583 -25.154 1.00 65.75 447 ARG A CA 1
ATOM 3542 C C . ARG A 1 447 ? 12.818 -15.695 -24.248 1.00 65.75 447 ARG A C 1
ATOM 3544 O O . ARG A 1 447 ? 13.384 -15.406 -23.196 1.00 65.75 447 ARG A O 1
ATOM 3551 N N . LYS A 1 448 ? 12.607 -16.957 -24.637 1.00 48.69 448 LYS A N 1
ATOM 3552 C CA . LYS A 1 448 ? 13.279 -18.078 -23.978 1.00 48.69 448 LYS A CA 1
ATOM 3553 C C . LYS A 1 448 ? 14.769 -17.796 -24.096 1.00 48.69 448 LYS A C 1
ATOM 3555 O O . LYS A 1 448 ? 15.323 -17.894 -25.187 1.00 48.69 448 LYS A O 1
ATOM 3560 N N . SER A 1 449 ? 15.389 -17.381 -23.004 1.00 41.53 449 SER A N 1
ATOM 3561 C CA . SER A 1 449 ? 16.829 -17.275 -22.944 1.00 41.53 449 SER A CA 1
ATOM 3562 C C . SER A 1 449 ? 17.344 -18.707 -23.029 1.00 41.53 449 SER A C 1
ATOM 3564 O O . SER A 1 449 ? 17.167 -19.495 -22.100 1.00 41.53 449 SER A O 1
ATOM 3566 N N . SER A 1 450 ? 17.905 -19.076 -24.176 1.00 35.31 450 SER A N 1
ATOM 3567 C CA . SER A 1 450 ? 18.795 -20.223 -24.285 1.00 35.31 450 SER A CA 1
ATOM 3568 C C . SER A 1 450 ? 20.031 -19.907 -23.447 1.00 35.31 450 SER A C 1
ATOM 3570 O O . SER A 1 450 ? 21.014 -19.383 -23.957 1.00 35.31 450 SER A O 1
ATOM 3572 N N . VAL A 1 451 ? 19.934 -20.138 -22.141 1.00 36.41 451 VAL A N 1
ATOM 3573 C CA . VAL A 1 451 ? 21.079 -20.155 -21.235 1.00 36.41 451 VAL A CA 1
ATOM 3574 C C . VAL A 1 451 ? 21.303 -21.617 -20.893 1.00 36.41 451 VAL A C 1
ATOM 3576 O O . VAL A 1 451 ? 20.702 -22.169 -19.976 1.00 36.41 451 VAL A O 1
ATOM 3579 N N . THR A 1 452 ? 22.107 -22.265 -21.727 1.00 33.03 452 THR A N 1
ATOM 3580 C CA . THR A 1 452 ? 23.106 -23.209 -21.232 1.00 33.03 452 THR A CA 1
ATOM 3581 C C . THR A 1 452 ? 23.990 -22.470 -20.225 1.00 33.03 452 THR A C 1
ATOM 3583 O O . THR A 1 452 ? 24.523 -21.423 -20.574 1.00 33.03 452 THR A O 1
ATOM 3586 N N . GLU A 1 453 ? 24.012 -23.002 -19.000 1.00 32.59 453 GLU A N 1
ATOM 3587 C CA . GLU A 1 453 ? 25.071 -22.990 -17.971 1.00 32.59 453 GLU A CA 1
ATOM 3588 C C . GLU A 1 453 ? 25.977 -21.750 -17.828 1.00 32.59 453 GLU A C 1
ATOM 3590 O O . GLU A 1 453 ? 26.732 -21.415 -18.734 1.00 32.59 453 GLU A O 1
ATOM 3595 N N . GLU A 1 454 ? 25.965 -21.129 -16.639 1.00 28.09 454 GLU A N 1
ATOM 3596 C CA . GLU A 1 454 ? 26.973 -21.342 -15.570 1.00 28.09 454 GLU A CA 1
ATOM 3597 C C . GLU A 1 454 ? 26.469 -20.838 -14.205 1.00 28.09 454 GLU A C 1
ATOM 3599 O O . GLU A 1 454 ? 25.811 -19.769 -14.159 1.00 28.09 454 GLU A O 1
#

Nearest PDB structures (foldseek):
  8oj8-assembly1_A  TM=6.548E-01  e=9.326E-32  Homo sapiens
  8oj5-assembly1_A  TM=6.542E-01  e=8.433E-31  Homo sapiens
  8qfc-assembly1_B  TM=6.973E-01  e=5.170E-27  Homo sapiens

Secondary structure (DSSP, 8-state):
-HHHHHHGGGTTT--EEEETTTEEEEHHHHHHHHHTTHHHHHHHHHHHHHH-GGGS--HHHHHHHHHHHHHHHHHHHHHHHHHHTSS-------------------PPPP-------------------PPPP------HHHHHHHHHHH-TTS-HHHHHHHHHHHHHHHHHHHHHHHHHHHHHHHHH-TTS----HHHHHHHHHHHHHHHHHHHHHHTTS-HHHHHHHHHHHHHTHHHHHHHHHHHHHHHHTT---S-GGG--HHHHHHHHTTS-HHHHHHHHHHHHHTTSS-HHHHHHHHHHHHHHTT----PPPHHHHHHHHHHHHHHHHHHHHH---HHHHHHHHHHHHHHHHHS------GGGHHHHHHHHTTTS-HHHHHHHHHHHHHHHHHHHHHHHHTT----S--HHHHHHHHHHHHHHHHHHHHHHHHHHHHHHS---------

Organism: Rattus norvegicus (NCBI:txid10116)